Protein 3GRL (pdb70)

Structure (mmCIF, N/CA/C/O backbone):
data_3GRL
#
_entry.id   3GRL
#
_cell.length_a   155.629
_cell.length_b   174.715
_cell.length_c   87.511
_cell.angle_alpha   90.000
_cell.angle_beta   90.000
_cell.angle_gamma   90.000
#
_symmetry.space_group_name_H-M   'C 2 2 21'
#
loop_
_entity.id
_entity.type
_entity.pdbx_description
1 polymer 'General vesicular transport factor p115'
2 non-polymer 'PHOSPHATE ION'
3 water water
#
loop_
_atom_site.group_PDB
_atom_site.id
_atom_site.type_symbol
_atom_site.label_atom_id
_atom_site.label_alt_id
_atom_site.label_comp_id
_atom_site.label_asym_id
_atom_site.label_entity_id
_atom_site.label_seq_id
_atom_site.pdbx_PDB_ins_code
_atom_site.Cartn_x
_atom_site.Cartn_y
_atom_site.Cartn_z
_atom_site.occupancy
_atom_site.B_iso_or_equiv
_atom_site.auth_seq_id
_atom_site.auth_comp_id
_atom_site.auth_asym_id
_atom_site.auth_atom_id
_atom_site.pdbx_PDB_model_num
ATOM 1 N N . THR A 1 18 ? 20.718 -11.845 12.730 1.00 54.28 18 THR A N 1
ATOM 2 C CA . THR A 1 18 ? 20.733 -10.950 11.530 1.00 55.62 18 THR A CA 1
ATOM 3 C C . THR A 1 18 ? 20.585 -9.468 11.912 1.00 56.33 18 THR A C 1
ATOM 4 O O . THR A 1 18 ? 19.709 -9.113 12.709 1.00 58.00 18 THR A O 1
ATOM 8 N N . GLU A 1 19 ? 21.437 -8.619 11.326 1.00 55.53 19 GLU A N 1
ATOM 9 C CA . GLU A 1 19 ? 21.441 -7.159 11.592 1.00 53.65 19 GLU A CA 1
ATOM 10 C C . GLU A 1 19 ? 20.336 -6.408 10.875 1.00 52.98 19 GLU A C 1
ATOM 11 O O . GLU A 1 19 ? 19.774 -5.461 11.438 1.00 47.91 19 GLU A O 1
ATOM 17 N N . ALA A 1 20 ? 20.050 -6.826 9.633 1.00 54.05 20 ALA A N 1
ATOM 18 C CA . ALA A 1 20 ? 18.925 -6.290 8.833 1.00 55.01 20 ALA A CA 1
ATOM 19 C C . ALA A 1 20 ? 17.636 -6.312 9.624 1.00 56.38 20 ALA A C 1
ATOM 20 O O . ALA A 1 20 ? 16.841 -5.364 9.567 1.00 57.94 20 ALA A O 1
ATOM 22 N N . GLU A 1 21 ? 17.426 -7.404 10.354 1.00 56.35 21 GLU A N 1
ATOM 23 C CA . GLU A 1 21 ? 16.262 -7.519 11.231 1.00 56.95 21 GLU A CA 1
ATOM 24 C C . GLU A 1 21 ? 16.370 -6.595 12.476 1.00 54.64 21 GLU A C 1
ATOM 25 O O . GLU A 1 21 ? 15.415 -5.864 12.776 1.00 53.28 21 GLU A O 1
ATOM 31 N N . THR A 1 22 ? 17.524 -6.601 13.161 1.00 52.26 22 THR A N 1
ATOM 32 C CA . THR A 1 22 ? 17.698 -5.820 14.410 1.00 51.48 22 THR A CA 1
ATOM 33 C C . THR A 1 22 ? 17.565 -4.306 14.113 1.00 53.12 22 THR A C 1
ATOM 34 O O . THR A 1 22 ? 16.914 -3.560 14.861 1.00 52.16 22 THR A O 1
ATOM 38 N N . ILE A 1 23 ? 18.169 -3.868 13.010 1.00 53.40 23 ILE A N 1
ATOM 39 C CA . ILE A 1 23 ? 18.026 -2.497 12.568 1.00 56.21 23 ILE A CA 1
ATOM 40 C C . ILE A 1 23 ? 16.586 -2.240 12.123 1.00 57.37 23 ILE A C 1
ATOM 41 O O . ILE A 1 23 ? 16.092 -1.110 12.245 1.00 56.57 23 ILE A O 1
ATOM 46 N N . GLN A 1 24 ? 15.911 -3.268 11.599 1.00 57.49 24 GLN A N 1
ATOM 47 C CA . GLN A 1 24 ? 14.471 -3.137 11.312 1.00 57.84 24 GLN A CA 1
ATOM 48 C C . GLN A 1 24 ? 13.673 -2.894 12.597 1.00 55.06 24 GLN A C 1
ATOM 49 O O . GLN A 1 24 ? 12.659 -2.186 12.563 1.00 56.00 24 GLN A O 1
ATOM 55 N N . LYS A 1 25 ? 14.130 -3.475 13.711 1.00 51.11 25 LYS A N 1
ATOM 56 C CA . LYS A 1 25 ? 13.489 -3.281 15.018 1.00 47.63 25 LYS A CA 1
ATOM 57 C C . LYS A 1 25 ? 13.767 -1.886 15.579 1.00 45.32 25 LYS A C 1
ATOM 58 O O . LYS A 1 25 ? 12.872 -1.263 16.150 1.00 46.02 25 LYS A O 1
ATOM 64 N N . LEU A 1 26 ? 14.993 -1.391 15.419 1.00 41.05 26 LEU A N 1
ATOM 65 C CA . LEU A 1 26 ? 15.290 0.009 15.778 1.00 37.65 26 LEU A CA 1
ATOM 66 C C . LEU A 1 26 ? 14.458 0.949 14.907 1.00 36.56 26 LEU A C 1
ATOM 67 O O . LEU A 1 26 ? 13.868 1.905 15.406 1.00 35.52 26 LEU A O 1
ATOM 72 N N . CYS A 1 27 ? 14.394 0.655 13.612 1.00 36.06 27 CYS A N 1
ATOM 73 C CA . CYS A 1 27 ? 13.563 1.418 12.673 1.00 37.32 27 CYS A CA 1
ATOM 74 C C . CYS A 1 27 ? 12.097 1.517 13.091 1.00 37.63 27 CYS A C 1
ATOM 75 O O . CYS A 1 27 ? 11.501 2.600 13.048 1.00 37.97 27 CYS A O 1
ATOM 78 N N . ASP A 1 28 ? 11.515 0.383 13.471 1.00 37.57 28 ASP A N 1
ATOM 79 C CA . ASP A 1 28 ? 10.124 0.357 13.914 1.00 38.39 28 ASP A CA 1
ATOM 80 C C . ASP A 1 28 ? 9.953 1.024 15.292 1.00 38.00 28 ASP A C 1
ATOM 81 O O . ASP A 1 28 ? 8.925 1.653 15.539 1.00 38.77 28 ASP A O 1
ATOM 86 N N . ARG A 1 29 ? 10.939 0.896 16.182 1.00 36.59 29 ARG A N 1
ATOM 87 C CA . ARG A 1 29 ? 10.928 1.659 17.432 1.00 37.86 29 ARG A CA 1
ATOM 88 C C . ARG A 1 29 ? 10.913 3.171 17.126 1.00 39.90 29 ARG A C 1
ATOM 89 O O . ARG A 1 29 ? 10.006 3.893 17.538 1.00 41.45 29 ARG A O 1
ATOM 97 N N . VAL A 1 30 ? 11.892 3.639 16.362 1.00 38.08 30 VAL A N 1
ATOM 98 C CA . VAL A 1 30 ? 11.901 5.029 15.929 1.00 38.83 30 VAL A CA 1
ATOM 99 C C . VAL A 1 30 ? 10.538 5.440 15.342 1.00 40.03 30 VAL A C 1
ATOM 100 O O . VAL A 1 30 ? 10.034 6.534 15.636 1.00 39.96 30 VAL A O 1
ATOM 104 N N . ALA A 1 31 ? 9.947 4.552 14.538 1.00 39.43 31 ALA A N 1
ATOM 105 C CA . ALA A 1 31 ? 8.689 4.833 13.835 1.00 39.66 31 ALA A CA 1
ATOM 106 C C . ALA A 1 31 ? 7.454 4.722 14.733 1.00 39.70 31 ALA A C 1
ATOM 107 O O . ALA A 1 31 ? 6.597 5.602 14.729 1.00 41.14 31 ALA A O 1
ATOM 109 N N . SER A 1 32 ? 7.364 3.636 15.493 1.00 39.44 32 SER A N 1
ATOM 110 C CA . SER A 1 32 ? 6.153 3.306 16.253 1.00 38.28 32 SER A CA 1
ATOM 111 C C . SER A 1 32 ? 6.201 3.778 17.709 1.00 37.72 32 SER A C 1
ATOM 112 O O . SER A 1 32 ? 5.167 4.135 18.278 1.00 39.82 32 SER A O 1
ATOM 115 N N . SER A 1 33 ? 7.389 3.758 18.310 1.00 35.39 33 SER A N 1
ATOM 116 C CA . SER A 1 33 ? 7.549 4.051 19.731 1.00 33.80 33 SER A CA 1
ATOM 117 C C . SER A 1 33 ? 6.891 5.388 20.071 1.00 33.49 33 SER A C 1
ATOM 118 O O . SER A 1 33 ? 7.063 6.372 19.356 1.00 33.59 33 SER A O 1
ATOM 121 N N . THR A 1 34 ? 6.124 5.405 21.159 1.00 33.73 34 THR A N 1
ATOM 122 C CA . THR A 1 34 ? 5.190 6.499 21.435 1.00 33.04 34 THR A CA 1
ATOM 123 C C . THR A 1 34 ? 5.792 7.603 22.317 1.00 32.43 34 THR A C 1
ATOM 124 O O . THR A 1 34 ? 5.390 8.757 22.205 1.00 31.94 34 THR A O 1
ATOM 128 N N . LEU A 1 35 ? 6.740 7.244 23.187 1.00 32.35 35 LEU A N 1
ATOM 129 C CA . LEU A 1 35 ? 7.473 8.214 24.017 1.00 31.72 35 LEU A CA 1
ATOM 130 C C . LEU A 1 35 ? 8.707 8.759 23.288 1.00 32.70 35 LEU A C 1
ATOM 131 O O . LEU A 1 35 ? 9.456 8.002 22.651 1.00 31.88 35 LEU A O 1
ATOM 136 N N . LEU A 1 36 ? 8.910 10.074 23.401 1.00 32.83 36 LEU A N 1
ATOM 137 C CA . LEU A 1 36 ? 10.088 10.750 22.868 1.00 32.33 36 LEU A CA 1
ATOM 138 C C . LEU A 1 36 ? 11.381 10.095 23.331 1.00 32.84 36 LEU A C 1
ATOM 139 O O . LEU A 1 36 ? 12.268 9.829 22.518 1.00 32.52 36 LEU A O 1
ATOM 144 N N . ASP A 1 37 ? 11.490 9.850 24.636 1.00 33.48 37 ASP A N 1
ATOM 145 C CA . ASP A 1 37 ? 12.708 9.280 25.215 1.00 34.97 37 ASP A CA 1
ATOM 146 C C . ASP A 1 37 ? 13.119 7.996 24.497 1.00 35.60 37 ASP A C 1
ATOM 147 O O . ASP A 1 37 ? 14.293 7.783 24.223 1.00 36.13 37 ASP A O 1
ATOM 152 N N . ASP A 1 38 ? 12.142 7.152 24.183 1.00 36.81 38 ASP A N 1
ATOM 153 C CA . ASP A 1 38 ? 12.419 5.858 23.557 1.00 36.85 38 ASP A CA 1
ATOM 154 C C . ASP A 1 38 ? 12.931 6.087 22.133 1.00 35.65 38 ASP A C 1
ATOM 155 O O . ASP A 1 38 ? 14.015 5.617 21.786 1.00 35.13 38 ASP A O 1
ATOM 160 N N . ARG A 1 39 ? 12.159 6.826 21.336 1.00 34.55 39 ARG A N 1
ATOM 161 C CA . ARG A 1 39 ? 12.571 7.224 19.987 1.00 34.78 39 ARG A CA 1
ATOM 162 C C . ARG A 1 39 ? 13.998 7.758 19.971 1.00 34.96 39 ARG A C 1
ATOM 163 O O . ARG A 1 39 ? 14.781 7.399 19.088 1.00 36.14 39 ARG A O 1
ATOM 171 N N . ARG A 1 40 ? 14.336 8.591 20.956 1.00 34.46 40 ARG A N 1
ATOM 172 C CA . ARG A 1 40 ? 15.654 9.230 21.006 1.00 34.86 40 ARG A CA 1
ATOM 173 C C . ARG A 1 40 ? 16.775 8.230 21.246 1.00 33.35 40 ARG A C 1
ATOM 174 O O . ARG A 1 40 ? 17.786 8.251 20.557 1.00 30.96 40 ARG A O 1
ATOM 182 N N . ASN A 1 41 ? 16.611 7.372 22.242 1.00 33.93 41 ASN A N 1
ATOM 183 C CA . ASN A 1 41 ? 17.601 6.323 22.490 1.00 35.02 41 ASN A CA 1
ATOM 184 C C . ASN A 1 41 ? 17.777 5.399 21.283 1.00 33.25 41 ASN A C 1
ATOM 185 O O . ASN A 1 41 ? 18.864 4.860 21.067 1.00 31.32 41 ASN A O 1
ATOM 190 N N . ALA A 1 42 ? 16.692 5.220 20.525 1.00 32.95 42 ALA A N 1
ATOM 191 C CA . ALA A 1 42 ? 16.695 4.431 19.296 1.00 32.72 42 ALA A CA 1
ATOM 192 C C . ALA A 1 42 ? 17.504 5.135 18.209 1.00 33.68 42 ALA A C 1
ATOM 193 O O . ALA A 1 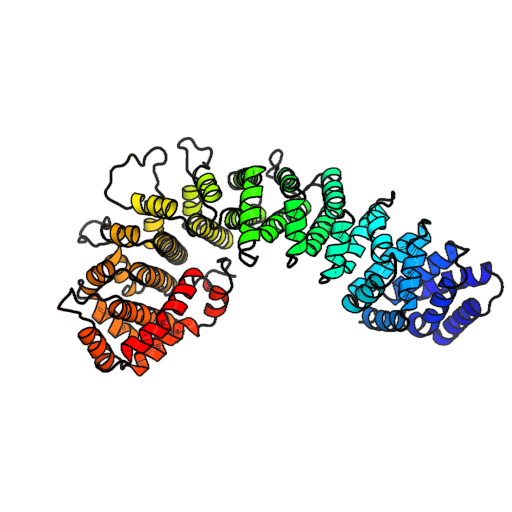42 ? 18.386 4.527 17.598 1.00 33.42 42 ALA A O 1
ATOM 195 N N . VAL A 1 43 ? 17.226 6.417 17.974 1.00 35.57 43 VAL A N 1
ATOM 196 C CA . VAL A 1 43 ? 18.005 7.163 16.975 1.00 35.68 43 VAL A CA 1
ATOM 197 C C . VAL A 1 43 ? 19.482 7.181 17.380 1.00 37.35 43 VAL A C 1
ATOM 198 O O . VAL A 1 43 ? 20.356 6.963 16.540 1.00 38.59 43 VAL A O 1
ATOM 202 N N . ARG A 1 44 ? 19.755 7.401 18.664 1.00 37.98 44 ARG A N 1
ATOM 203 C CA . ARG A 1 44 ? 21.130 7.378 19.170 1.00 39.67 44 ARG A CA 1
ATOM 204 C C . ARG A 1 44 ? 21.843 6.055 18.878 1.00 40.77 44 ARG A C 1
ATOM 205 O O . ARG A 1 44 ? 23.038 6.042 18.591 1.00 41.12 44 ARG A O 1
ATOM 213 N N . ALA A 1 45 ? 21.117 4.946 18.978 1.00 40.53 45 ALA A N 1
ATOM 214 C CA . ALA A 1 45 ? 21.715 3.631 18.756 1.00 41.04 45 ALA A CA 1
ATOM 215 C C . ALA A 1 45 ? 21.859 3.364 17.257 1.00 41.22 45 ALA A C 1
ATOM 216 O O . ALA A 1 45 ? 22.842 2.773 16.802 1.00 40.92 45 ALA A O 1
ATOM 218 N N . LEU A 1 46 ? 20.865 3.810 16.496 1.00 40.20 46 LEU A N 1
ATOM 219 C CA . LEU A 1 46 ? 20.872 3.672 15.054 1.00 37.95 46 LEU A CA 1
ATOM 220 C C . LEU A 1 46 ? 22.056 4.455 14.500 1.00 38.87 46 LEU A C 1
ATOM 221 O O . LEU A 1 46 ? 22.625 4.103 13.458 1.00 39.29 46 LEU A O 1
ATOM 226 N N . LYS A 1 47 ? 22.431 5.512 15.216 1.00 38.16 47 LYS A N 1
ATOM 227 C CA . LYS A 1 47 ? 23.629 6.283 14.923 1.00 36.79 47 LYS A CA 1
ATOM 228 C C . LYS A 1 47 ? 24.862 5.411 15.057 1.00 35.67 47 LYS A C 1
ATOM 229 O O . LYS A 1 47 ? 25.728 5.404 14.183 1.00 34.08 47 LYS A O 1
ATOM 235 N N . SER A 1 48 ? 24.935 4.670 16.157 1.00 36.26 48 SER A N 1
ATOM 236 C CA . SER A 1 48 ? 26.038 3.725 16.395 1.00 35.50 48 SER A CA 1
ATOM 237 C C . SER A 1 48 ? 26.267 2.811 15.204 1.00 34.93 48 SER A C 1
ATOM 238 O O . SER A 1 48 ? 27.402 2.544 14.836 1.00 36.04 48 SER A O 1
ATOM 241 N N . LEU A 1 49 ? 25.169 2.346 14.612 1.00 35.97 49 LEU A N 1
ATOM 242 C CA . LEU A 1 49 ? 25.195 1.445 13.450 1.00 37.29 49 LEU A CA 1
ATOM 243 C C . LEU A 1 49 ? 25.303 2.157 12.087 1.00 37.66 49 LEU A C 1
ATOM 244 O O . LEU A 1 49 ? 25.347 1.504 11.049 1.00 37.90 49 LEU A O 1
ATOM 249 N N . SER A 1 50 ? 25.327 3.489 12.085 1.00 38.99 50 SER A N 1
ATOM 250 C CA . SER A 1 50 ? 25.555 4.247 10.857 1.00 38.92 50 SER A CA 1
ATOM 251 C C . SER A 1 50 ? 27.047 4.209 10.515 1.00 40.74 50 SER A C 1
ATOM 252 O O . SER A 1 50 ? 27.427 3.847 9.399 1.00 36.86 50 SER A O 1
ATOM 255 N N . LYS A 1 51 ? 27.880 4.596 11.485 1.00 44.16 51 LYS A N 1
ATOM 256 C CA . LYS A 1 51 ? 29.327 4.427 11.369 1.00 46.93 51 LYS A CA 1
ATOM 257 C C . LYS A 1 51 ? 29.641 2.957 11.664 1.00 49.04 51 LYS A C 1
ATOM 258 O O . LYS A 1 51 ? 29.055 2.352 12.583 1.00 47.64 51 LYS A O 1
ATOM 264 N N . LYS A 1 52 ? 30.540 2.397 10.853 1.00 50.11 52 LYS A N 1
ATOM 265 C CA . LYS A 1 52 ? 30.894 0.968 10.863 1.00 51.33 52 LYS A CA 1
ATOM 266 C C . LYS A 1 52 ? 29.858 -0.004 10.248 1.00 50.56 52 LYS A C 1
ATOM 267 O O . LYS A 1 52 ? 30.192 -1.172 10.039 1.00 50.82 52 LYS A O 1
ATOM 273 N N . TYR A 1 53 ? 28.633 0.442 9.946 1.00 49.69 53 TYR A N 1
ATOM 274 C CA . TYR A 1 53 ? 27.609 -0.481 9.403 1.00 49.88 53 TYR A CA 1
ATOM 275 C C . TYR A 1 53 ? 26.633 0.067 8.313 1.00 48.46 53 TYR A C 1
ATOM 276 O O . TYR A 1 53 ? 25.692 -0.647 7.936 1.00 47.96 53 TYR A O 1
ATOM 285 N N . ARG A 1 54 ? 26.853 1.275 7.773 1.00 45.34 54 ARG A N 1
ATOM 286 C CA . ARG A 1 54 ? 25.918 1.842 6.777 1.00 42.57 54 ARG A CA 1
ATOM 287 C C . ARG A 1 54 ? 25.685 0.948 5.556 1.00 42.47 54 ARG A C 1
ATOM 288 O O . ARG A 1 54 ? 26.594 0.263 5.086 1.00 41.27 54 ARG A O 1
ATOM 296 N N . LEU A 1 55 ? 24.441 0.976 5.075 1.00 41.21 55 LEU A N 1
ATOM 297 C CA . LEU A 1 55 ? 23.950 0.252 3.884 1.00 38.52 55 LEU A CA 1
ATOM 298 C C . LEU A 1 55 ? 22.489 -0.105 4.157 1.00 35.91 55 LEU A C 1
ATOM 299 O O . LEU A 1 55 ? 21.586 0.350 3.453 1.00 34.42 55 LEU A O 1
ATOM 304 N N . GLU A 1 56 ? 22.264 -0.903 5.199 1.00 33.88 56 GLU A N 1
ATOM 305 C CA . GLU A 1 56 ? 20.901 -1.175 5.667 1.00 32.61 56 GLU A CA 1
ATOM 306 C C . GLU A 1 56 ? 20.323 0.072 6.267 1.00 29.18 56 GLU A C 1
ATOM 307 O O . GLU A 1 56 ? 19.171 0.396 5.992 1.00 22.98 56 GLU A O 1
ATOM 313 N N . VAL A 1 57 ? 21.127 0.738 7.106 1.00 29.83 57 VAL A N 1
ATOM 314 C CA . VAL A 1 57 ? 20.733 2.019 7.736 1.00 31.46 57 VAL A CA 1
ATOM 315 C C . VAL A 1 57 ? 20.319 2.973 6.635 1.00 33.36 57 VAL A C 1
ATOM 316 O O . VAL A 1 57 ? 19.284 3.627 6.737 1.00 37.12 57 VAL A O 1
ATOM 320 N N . GLY A 1 58 ? 21.118 3.031 5.575 1.00 32.27 58 GLY A N 1
ATOM 321 C CA . GLY A 1 58 ? 20.781 3.842 4.448 1.00 33.89 58 GLY A CA 1
ATOM 322 C C . GLY A 1 58 ? 19.503 3.400 3.765 1.00 36.62 58 GLY A C 1
ATOM 323 O O . GLY A 1 58 ? 18.626 4.216 3.505 1.00 37.77 58 GLY A O 1
ATOM 324 N N . ILE A 1 59 ? 19.375 2.109 3.475 1.00 38.91 59 ILE A N 1
ATOM 325 C CA . ILE A 1 59 ? 18.208 1.641 2.715 1.00 40.73 59 ILE A CA 1
ATOM 326 C C . ILE A 1 59 ? 16.970 1.382 3.566 1.00 42.10 59 ILE A C 1
ATOM 327 O O . ILE A 1 59 ? 15.875 1.319 3.016 1.00 43.67 59 ILE A O 1
ATOM 332 N N . GLN A 1 60 ? 17.131 1.241 4.885 1.00 42.85 60 GLN A N 1
ATOM 333 C CA . GLN A 1 60 ? 15.984 0.990 5.781 1.00 44.13 60 GLN A CA 1
ATOM 334 C C . GLN A 1 60 ? 15.778 2.048 6.892 1.00 44.28 60 GLN A C 1
ATOM 335 O O . GLN A 1 60 ? 14.632 2.368 7.207 1.00 45.28 60 GLN A O 1
ATOM 341 N N . ALA A 1 61 ? 16.849 2.618 7.450 1.00 43.58 61 ALA A N 1
ATOM 342 C CA . ALA A 1 61 ? 16.716 3.701 8.459 1.00 42.25 61 ALA A CA 1
ATOM 343 C C . ALA A 1 61 ? 16.457 5.105 7.884 1.00 42.11 61 ALA A C 1
ATOM 344 O O . ALA A 1 61 ? 15.889 5.959 8.575 1.00 41.05 61 ALA A O 1
ATOM 346 N N . MET A 1 62 ? 16.851 5.346 6.632 1.00 41.49 62 MET A N 1
ATOM 347 C CA . MET A 1 62 ? 16.913 6.717 6.113 1.00 40.48 62 MET A CA 1
ATOM 348 C C . MET A 1 62 ? 15.565 7.426 6.121 1.00 40.99 62 MET A C 1
ATOM 349 O O . MET A 1 62 ? 15.478 8.564 6.582 1.00 39.78 62 MET A O 1
ATOM 354 N N . GLU A 1 63 ? 14.520 6.767 5.626 1.00 41.56 63 GLU A N 1
ATOM 355 C CA . GLU A 1 63 ? 13.191 7.402 5.585 1.00 42.76 63 GLU A CA 1
ATOM 356 C C . GLU A 1 63 ? 12.588 7.654 6.976 1.00 41.02 63 GLU A C 1
ATOM 357 O O . GLU A 1 63 ? 11.746 8.540 7.130 1.00 39.11 63 GLU A O 1
ATOM 363 N N . HIS A 1 64 ? 13.024 6.880 7.971 1.00 40.41 64 HIS A N 1
ATOM 364 C CA . HIS A 1 64 ? 12.569 7.048 9.357 1.00 39.25 64 HIS A CA 1
ATOM 365 C C . HIS A 1 64 ? 13.307 8.202 10.000 1.00 38.07 64 HIS A C 1
ATOM 366 O O . HIS A 1 64 ? 12.703 9.021 10.712 1.00 36.64 64 HIS A O 1
ATOM 373 N N . LEU A 1 65 ? 14.618 8.246 9.764 1.00 36.03 65 LEU A N 1
ATOM 374 C CA . LEU A 1 65 ? 15.436 9.375 10.210 1.00 35.18 65 LEU A CA 1
ATOM 375 C C . LEU A 1 65 ? 14.866 10.671 9.649 1.00 33.46 65 LEU A C 1
ATOM 376 O O . LEU A 1 65 ? 14.690 11.641 10.386 1.00 33.86 65 LEU A O 1
ATOM 381 N N . ILE A 1 66 ? 14.522 10.671 8.365 1.00 31.47 66 ILE A N 1
ATOM 382 C CA . ILE A 1 66 ? 13.843 11.820 7.770 1.00 30.50 66 ILE A CA 1
ATOM 383 C C . ILE A 1 66 ? 12.531 12.131 8.483 1.00 31.68 66 ILE A C 1
ATOM 384 O O . ILE A 1 66 ? 12.244 13.295 8.783 1.00 32.55 66 ILE A O 1
ATOM 389 N N . HIS A 1 67 ? 11.732 11.102 8.775 1.00 32.66 67 HIS A N 1
ATOM 390 C CA . HIS A 1 67 ? 10.467 11.318 9.480 1.00 31.22 67 HIS A CA 1
ATOM 391 C C . HIS A 1 67 ? 10.669 11.969 10.858 1.00 30.90 67 HIS A C 1
ATOM 392 O O . HIS A 1 67 ? 9.825 12.745 11.305 1.00 33.45 67 HIS A O 1
ATOM 399 N N . VAL A 1 68 ? 11.776 11.648 11.523 1.00 28.93 68 VAL A N 1
ATOM 400 C CA . VAL A 1 68 ? 12.134 12.288 12.783 1.00 28.64 68 VAL A CA 1
ATOM 401 C C . VAL A 1 68 ? 12.441 13.786 12.598 1.00 31.48 68 VAL A C 1
ATOM 402 O O . VAL A 1 68 ? 12.189 14.592 13.488 1.00 33.37 68 VAL A O 1
ATOM 406 N N . LEU A 1 69 ? 12.988 14.152 11.446 1.00 30.77 69 LEU A N 1
ATOM 407 C CA . LEU A 1 69 ? 13.291 15.547 11.142 1.00 31.24 69 LEU A CA 1
ATOM 408 C C . LEU A 1 69 ? 12.008 16.337 10.885 1.00 32.67 69 LEU A C 1
ATOM 409 O O . LEU A 1 69 ? 11.928 17.519 11.234 1.00 33.30 69 LEU A O 1
ATOM 414 N N . GLN A 1 70 ? 11.019 15.689 10.265 1.00 32.70 70 GLN A N 1
ATOM 415 C CA . GLN A 1 70 ? 9.752 16.343 9.910 1.00 32.93 70 GLN A CA 1
ATOM 416 C C . GLN A 1 70 ? 8.867 16.534 11.138 1.00 32.84 70 GLN A C 1
ATOM 417 O O . GLN A 1 70 ? 8.185 17.538 11.278 1.00 31.44 70 GLN A O 1
ATOM 423 N N . THR A 1 71 ? 8.865 15.533 11.999 1.00 34.56 71 THR A N 1
ATOM 424 C CA . THR A 1 71 ? 8.176 15.582 13.285 1.00 35.52 71 THR A CA 1
ATOM 425 C C . THR A 1 71 ? 9.325 15.704 14.281 1.00 37.53 71 THR A C 1
ATOM 426 O O . THR A 1 71 ? 10.461 15.875 13.846 1.00 44.12 71 THR A O 1
ATOM 430 N N . ASP A 1 72 ? 9.068 15.678 15.581 1.00 36.75 72 ASP A N 1
ATOM 431 C CA . ASP A 1 72 ? 10.151 15.732 16.595 1.00 35.23 72 ASP A CA 1
ATOM 432 C C . ASP A 1 72 ? 11.095 16.963 16.585 1.00 33.06 72 ASP A C 1
ATOM 433 O O . ASP A 1 72 ? 12.145 16.944 17.237 1.00 32.04 72 ASP A O 1
ATOM 438 N N . ARG A 1 73 ? 10.715 18.051 15.915 1.00 32.50 73 ARG A N 1
ATOM 439 C CA . ARG A 1 73 ? 11.586 19.246 15.888 1.00 33.95 73 ARG A CA 1
ATOM 440 C C . ARG A 1 73 ? 11.676 19.991 17.229 1.00 33.62 73 ARG A C 1
ATOM 441 O O . ARG A 1 73 ? 12.549 20.843 17.418 1.00 29.75 73 ARG A O 1
ATOM 449 N N . SER A 1 74 ? 10.790 19.654 18.163 1.00 31.95 74 SER A N 1
ATOM 450 C CA . SER A 1 74 ? 10.809 20.266 19.487 1.00 32.73 74 SER A CA 1
ATOM 451 C C . SER A 1 74 ? 11.959 19.742 20.347 1.00 32.85 74 SER A C 1
ATOM 452 O O . SER A 1 74 ? 12.292 20.343 21.370 1.00 35.64 74 SER A O 1
ATOM 455 N N . ASP A 1 75 ? 12.547 18.617 19.956 1.00 31.42 75 ASP A N 1
ATOM 456 C CA . ASP A 1 75 ? 13.674 18.057 20.683 1.00 30.42 75 ASP A CA 1
ATOM 457 C C . ASP A 1 75 ? 14.941 18.194 19.837 1.00 30.97 75 ASP A C 1
ATOM 458 O O . ASP A 1 75 ? 15.136 17.446 18.873 1.00 29.85 75 ASP A O 1
ATOM 463 N N . SER A 1 76 ? 15.783 19.166 20.194 1.00 31.97 76 SER A N 1
ATOM 464 C CA . SER A 1 76 ? 17.070 19.388 19.524 1.00 32.22 76 SER A CA 1
ATOM 465 C C . SER A 1 76 ? 17.970 18.156 19.538 1.00 32.69 76 SER A C 1
ATOM 466 O O . SER A 1 76 ? 18.714 17.919 18.580 1.00 30.43 76 SER A O 1
ATOM 469 N N . GLU A 1 77 ? 17.914 17.387 20.630 1.00 31.62 77 GLU A N 1
ATOM 470 C CA . GLU A 1 77 ? 18.826 16.258 20.815 1.00 33.51 77 GLU A CA 1
ATOM 471 C C . GLU A 1 77 ? 18.573 15.172 19.744 1.00 32.08 77 GLU A C 1
ATOM 472 O O . GLU A 1 77 ? 19.491 14.795 19.014 1.00 30.36 77 GLU A O 1
ATOM 478 N N . ILE A 1 78 ? 17.325 14.712 19.625 1.00 31.80 78 ILE A N 1
ATOM 479 C CA . ILE A 1 78 ? 16.972 13.692 18.615 1.00 31.29 78 ILE A CA 1
ATOM 480 C C . ILE A 1 78 ? 17.231 14.181 17.179 1.00 30.85 78 ILE A C 1
ATOM 481 O O . ILE A 1 78 ? 17.704 13.414 16.336 1.00 30.95 78 ILE A O 1
ATOM 486 N N . ILE A 1 79 ? 16.921 15.442 16.892 1.00 29.70 79 ILE A N 1
ATOM 487 C CA . ILE A 1 79 ? 17.223 16.000 15.568 1.00 29.62 79 ILE A CA 1
ATOM 488 C C . ILE A 1 79 ? 18.716 15.954 15.308 1.00 27.84 79 ILE A C 1
ATOM 489 O O . ILE A 1 79 ? 19.141 15.560 14.234 1.00 30.24 79 ILE A O 1
ATOM 494 N N . GLY A 1 80 ? 19.497 16.338 16.309 1.00 26.44 80 GLY A N 1
ATOM 495 C CA . GLY A 1 80 ? 20.939 16.244 16.238 1.00 25.91 80 GLY A CA 1
ATOM 496 C C . GLY A 1 80 ? 21.394 14.860 15.824 1.00 27.98 80 GLY A C 1
ATOM 497 O O . GLY A 1 80 ? 22.189 14.714 14.894 1.00 25.46 80 GLY A O 1
ATOM 498 N N . TYR A 1 81 ? 20.865 13.838 16.502 1.00 29.65 81 TYR A N 1
ATOM 499 C CA . TYR A 1 81 ? 21.265 12.459 16.238 1.00 29.93 81 TYR A CA 1
ATOM 500 C C . TYR A 1 81 ? 20.792 11.994 14.865 1.00 29.87 81 TYR A C 1
ATOM 501 O O . TYR A 1 81 ? 21.523 11.313 14.145 1.00 32.38 81 TYR A O 1
ATOM 510 N N . ALA A 1 82 ? 19.575 12.371 14.494 1.00 28.13 82 ALA A N 1
ATOM 511 C CA . ALA A 1 82 ? 19.065 12.037 13.175 1.00 27.67 82 ALA A CA 1
ATOM 512 C C . ALA A 1 82 ? 19.980 12.577 12.087 1.00 27.84 82 ALA A C 1
ATOM 513 O O . ALA A 1 82 ? 20.280 11.867 11.126 1.00 24.66 82 ALA A O 1
ATOM 515 N N . LEU A 1 83 ? 20.435 13.824 12.241 1.00 27.08 83 LEU A N 1
ATOM 516 C CA . LEU A 1 83 ? 21.299 14.446 11.243 1.00 27.66 83 LEU A CA 1
ATOM 517 C C . LEU A 1 83 ? 22.716 13.840 11.238 1.00 28.26 83 LEU A C 1
ATOM 518 O O . LEU A 1 83 ? 23.329 13.731 10.170 1.00 27.59 83 LEU A O 1
ATOM 523 N N . ASP A 1 84 ? 23.244 13.488 12.418 1.00 28.93 84 ASP A N 1
ATOM 524 C CA . ASP A 1 84 ? 24.575 12.873 12.521 1.00 30.37 84 ASP A CA 1
ATOM 525 C C . ASP A 1 84 ? 24.569 11.539 11.802 1.00 31.60 84 ASP A C 1
ATOM 526 O O . ASP A 1 84 ? 25.552 11.161 11.161 1.00 29.97 84 ASP A O 1
ATOM 531 N N . THR A 1 85 ? 23.460 10.819 11.963 1.00 31.75 85 THR A N 1
ATOM 532 C CA . THR A 1 85 ? 23.271 9.516 11.336 1.00 31.94 85 THR A CA 1
ATOM 533 C C . THR A 1 85 ? 23.088 9.652 9.832 1.00 31.79 85 THR A C 1
ATOM 534 O O . THR A 1 85 ? 23.664 8.875 9.086 1.00 31.57 85 THR A O 1
ATOM 538 N N . LEU A 1 86 ? 22.295 10.634 9.396 1.00 32.08 86 LEU A N 1
ATOM 539 C CA . LEU A 1 86 ? 22.134 10.912 7.974 1.00 31.73 86 LEU A CA 1
ATOM 540 C C . LEU A 1 86 ? 23.473 11.314 7.360 1.00 32.23 86 LEU A C 1
ATOM 541 O O . LEU A 1 86 ? 23.826 10.808 6.303 1.00 32.47 86 LEU A O 1
ATOM 546 N N . TYR A 1 87 ? 24.217 12.202 8.026 1.00 31.93 87 TYR A N 1
ATOM 547 C CA . TYR A 1 87 ? 25.575 12.555 7.589 1.00 32.49 87 TYR A CA 1
ATOM 548 C C . TYR A 1 87 ? 26.398 11.290 7.338 1.00 32.11 87 TYR A C 1
ATOM 549 O O . TYR A 1 87 ? 27.032 11.148 6.290 1.00 32.29 87 TYR A O 1
ATOM 558 N N . ASN A 1 88 ? 26.365 10.371 8.299 1.00 28.53 88 ASN A N 1
ATOM 559 C CA . ASN A 1 88 ? 27.111 9.127 8.193 1.00 28.04 88 ASN A CA 1
ATOM 560 C C . ASN A 1 88 ? 26.646 8.237 7.048 1.00 28.91 88 ASN A C 1
ATOM 561 O O . ASN A 1 88 ? 27.460 7.568 6.420 1.00 29.68 88 ASN A O 1
ATOM 566 N N . ILE A 1 89 ? 25.349 8.236 6.757 1.00 29.90 89 ILE A N 1
ATOM 567 C CA . ILE A 1 89 ? 24.820 7.502 5.596 1.00 30.35 89 ILE A CA 1
ATOM 568 C C . ILE A 1 89 ? 25.401 8.094 4.296 1.00 31.78 89 ILE A C 1
ATOM 569 O O . ILE A 1 89 ? 25.835 7.366 3.401 1.00 29.85 89 ILE A O 1
ATOM 574 N N . ILE A 1 90 ? 25.412 9.419 4.234 1.00 32.64 90 ILE A N 1
ATOM 575 C CA . ILE A 1 90 ? 25.653 10.173 3.009 1.00 36.06 90 ILE A CA 1
ATOM 576 C C . ILE A 1 90 ? 27.132 10.418 2.716 1.00 36.97 90 ILE A C 1
ATOM 577 O O . ILE A 1 90 ? 27.558 10.321 1.574 1.00 36.64 90 ILE A O 1
ATOM 582 N N . SER A 1 91 ? 27.905 10.741 3.746 1.00 38.45 91 SER A N 1
ATOM 583 C CA . SER A 1 91 ? 29.296 11.154 3.574 1.00 39.10 91 SER A CA 1
ATOM 584 C C . SER A 1 91 ? 30.269 9.989 3.438 1.00 40.82 91 SER A C 1
ATOM 585 O O . SER A 1 91 ? 30.090 8.951 4.083 1.00 39.54 91 SER A O 1
ATOM 588 N N . ASN A 1 92 ? 31.335 10.205 2.662 1.00 42.10 92 ASN A N 1
ATOM 589 C CA . ASN A 1 92 ? 32.407 9.207 2.501 1.00 44.93 92 ASN A CA 1
ATOM 590 C C . ASN A 1 92 ? 33.552 9.281 3.523 1.00 48.37 92 ASN A C 1
ATOM 591 O O . ASN A 1 92 ? 34.440 8.426 3.516 1.00 46.79 92 ASN A O 1
ATOM 596 N N . ASP A 1 93 ? 33.524 10.298 4.386 1.00 52.71 93 ASP A N 1
ATOM 597 C CA . ASP A 1 93 ? 34.311 10.309 5.629 1.00 56.12 93 ASP A CA 1
ATOM 598 C C . ASP A 1 93 ? 33.852 11.435 6.553 1.00 57.35 93 ASP A C 1
ATOM 599 O O . ASP A 1 93 ? 34.087 12.610 6.263 1.00 59.53 93 ASP A O 1
ATOM 604 N N . ASP A 1 108 ? 31.127 3.759 -4.853 1.00 29.29 108 ASP A N 1
ATOM 605 C CA . ASP A 1 108 ? 30.968 5.013 -4.096 1.00 31.27 108 ASP A CA 1
ATOM 606 C C . ASP A 1 108 ? 29.594 5.123 -3.406 1.00 30.58 108 ASP A C 1
ATOM 607 O O . ASP A 1 108 ? 28.639 5.693 -3.945 1.00 31.40 108 ASP A O 1
ATOM 612 N N . LEU A 1 109 ? 29.530 4.623 -2.180 1.00 29.89 109 LEU A N 1
ATOM 613 C CA . LEU A 1 109 ? 28.284 4.603 -1.414 1.00 30.01 109 LEU A CA 1
ATOM 614 C C . LEU A 1 109 ? 27.678 6.009 -1.274 1.00 31.37 109 LEU A C 1
ATOM 615 O O . LEU A 1 109 ? 26.465 6.213 -1.426 1.00 32.01 109 LEU A O 1
ATOM 620 N N . GLY A 1 110 ? 28.527 6.984 -0.981 1.00 32.32 110 GLY A N 1
ATOM 621 C CA . GLY A 1 110 ? 28.058 8.351 -0.716 1.00 31.60 110 GLY A CA 1
ATOM 622 C C . GLY A 1 110 ? 27.197 8.978 -1.808 1.00 33.02 110 GLY A C 1
ATOM 623 O O . GLY A 1 110 ? 26.235 9.721 -1.512 1.00 32.55 110 GLY A O 1
ATOM 624 N N . SER A 1 111 ? 27.549 8.684 -3.062 1.00 32.58 111 SER A N 1
ATOM 625 C CA . SER A 1 111 ? 26.860 9.221 -4.235 1.00 34.45 111 SER A CA 1
ATOM 626 C C . SER A 1 111 ? 25.416 8.753 -4.390 1.00 31.93 111 SER A C 1
ATOM 627 O O . SER A 1 111 ? 24.507 9.538 -4.653 1.00 32.33 111 SER A O 1
ATOM 630 N N . GLN A 1 112 ? 25.211 7.464 -4.241 1.00 30.04 112 GLN A N 1
ATOM 631 C CA . GLN A 1 112 ? 23.889 6.897 -4.427 1.00 30.93 112 GLN A CA 1
ATOM 632 C C . GLN A 1 112 ? 22.939 7.225 -3.265 1.00 28.78 112 GLN A C 1
ATOM 633 O O . GLN A 1 112 ? 21.738 7.398 -3.480 1.00 26.90 112 GLN A O 1
ATOM 639 N N . PHE A 1 113 ? 23.468 7.304 -2.047 1.00 29.02 113 PHE A N 1
ATOM 640 C CA . PHE A 1 113 ? 22.630 7.659 -0.891 1.00 29.17 113 PHE A CA 1
ATOM 641 C C . PHE A 1 113 ? 22.172 9.106 -0.996 1.00 28.98 113 PHE A C 1
ATOM 642 O O . PHE A 1 113 ? 21.060 9.441 -0.593 1.00 27.53 113 PHE A O 1
ATOM 650 N N . THR A 1 114 ? 23.028 9.956 -1.556 1.00 30.03 114 THR A N 1
ATOM 651 C CA . THR A 1 114 ? 22.659 11.331 -1.844 1.00 29.27 114 THR A CA 1
ATOM 652 C C . THR A 1 114 ? 21.494 11.390 -2.822 1.00 29.33 114 THR A C 1
ATOM 653 O O . THR A 1 114 ? 20.548 12.139 -2.621 1.00 28.95 114 THR A O 1
ATOM 657 N N . GLU A 1 115 ? 21.542 10.573 -3.867 1.00 31.04 115 GLU A N 1
ATOM 658 C CA . GLU A 1 115 ? 20.467 10.561 -4.855 1.00 31.82 115 GLU A CA 1
ATOM 659 C C . GLU A 1 115 ? 19.142 10.106 -4.259 1.00 30.14 115 GLU A C 1
ATOM 660 O O . GLU A 1 115 ? 18.080 10.597 -4.637 1.00 29.45 115 GLU A O 1
ATOM 666 N N . ILE A 1 116 ? 19.210 9.157 -3.335 1.00 31.01 116 ILE A N 1
ATOM 667 C CA . ILE A 1 116 ? 18.002 8.639 -2.693 1.00 30.35 116 ILE A CA 1
ATOM 668 C C . ILE A 1 116 ? 17.437 9.763 -1.809 1.00 30.51 116 ILE A C 1
ATOM 669 O O . ILE A 1 116 ? 16.266 10.130 -1.921 1.00 29.78 116 ILE A O 1
ATOM 674 N N . PHE A 1 117 ? 18.302 10.350 -0.990 1.00 31.37 117 PHE A N 1
ATOM 675 C CA . PHE A 1 117 ? 17.904 11.449 -0.108 1.00 30.58 117 PHE A CA 1
ATOM 676 C C . PHE A 1 117 ? 17.145 12.557 -0.833 1.00 31.06 117 PHE A C 1
ATOM 677 O O . PHE A 1 117 ? 16.094 12.998 -0.347 1.00 31.19 117 PHE A O 1
ATOM 685 N N . ILE A 1 118 ? 17.650 12.991 -1.990 1.00 30.70 118 ILE A N 1
ATOM 686 C CA . ILE A 1 118 ? 17.074 14.168 -2.673 1.00 31.11 118 ILE A CA 1
ATOM 687 C C . ILE A 1 118 ? 15.928 13.858 -3.647 1.00 33.31 118 ILE A C 1
ATOM 688 O O . ILE A 1 118 ? 15.345 14.786 -4.218 1.00 32.59 118 ILE A O 1
ATOM 693 N N . LYS A 1 119 ? 15.608 12.574 -3.841 1.00 33.32 119 LYS A N 1
ATOM 694 C CA . LYS A 1 119 ? 14.469 12.190 -4.687 1.00 36.89 119 LYS A CA 1
ATOM 695 C C . LYS A 1 119 ? 13.263 13.032 -4.288 1.00 37.53 119 LYS A C 1
ATOM 696 O O . LYS A 1 119 ? 12.629 13.673 -5.130 1.00 38.65 119 LYS A O 1
ATOM 702 N N . GLN A 1 120 ? 12.972 13.039 -2.991 1.00 37.94 120 GLN A N 1
ATOM 703 C CA . GLN A 1 120 ? 12.050 14.007 -2.425 1.00 38.49 120 GLN A CA 1
ATOM 704 C C . GLN A 1 120 ? 12.837 15.282 -2.190 1.00 37.07 120 GLN A C 1
ATOM 705 O O . GLN A 1 120 ? 13.659 15.357 -1.278 1.00 37.16 120 GLN A O 1
ATOM 711 N N . GLN A 1 121 ? 12.589 16.277 -3.033 1.00 36.74 121 GLN A N 1
ATOM 712 C CA . GLN A 1 121 ? 13.286 17.555 -2.946 1.00 37.15 121 GLN A CA 1
ATOM 713 C C . GLN A 1 121 ? 12.978 18.307 -1.657 1.00 36.00 121 GLN A C 1
ATOM 714 O O . GLN A 1 121 ? 13.789 19.092 -1.193 1.00 36.28 121 GLN A O 1
ATOM 720 N N . GLU A 1 122 ? 11.820 18.054 -1.064 1.00 34.31 122 GLU A N 1
ATOM 721 C CA . GLU A 1 122 ? 11.503 18.621 0.247 1.00 35.70 122 GLU A CA 1
ATOM 722 C C . GLU A 1 122 ? 12.438 18.167 1.377 1.00 34.59 122 GLU A C 1
ATOM 723 O O . GLU A 1 122 ? 12.445 18.769 2.452 1.00 34.88 122 GLU A O 1
ATOM 729 N N . ASN A 1 123 ? 13.201 17.100 1.155 1.00 32.60 123 ASN A N 1
ATOM 730 C CA . ASN A 1 123 ? 14.160 16.670 2.148 1.00 31.86 123 ASN A CA 1
ATOM 731 C C . ASN A 1 123 ? 15.278 17.697 2.294 1.00 33.35 123 ASN A C 1
ATOM 732 O O . ASN A 1 123 ? 15.757 17.929 3.398 1.00 34.06 123 ASN A O 1
ATOM 737 N N . VAL A 1 124 ? 15.680 18.310 1.177 1.00 33.64 124 VAL A N 1
ATOM 738 C CA . VAL A 1 124 ? 16.658 19.414 1.177 1.00 32.95 124 VAL A CA 1
ATOM 739 C C . VAL A 1 124 ? 16.091 20.714 1.735 1.00 33.78 124 VAL A C 1
ATOM 740 O O . VAL A 1 124 ? 16.744 21.391 2.548 1.00 34.23 124 VAL A O 1
ATOM 744 N N . THR A 1 125 ? 14.894 21.096 1.314 1.00 34.37 125 THR A N 1
ATOM 745 C CA . THR A 1 125 ? 14.291 22.300 1.886 1.00 34.10 125 THR A CA 1
ATOM 746 C C . THR A 1 125 ? 14.033 22.108 3.393 1.00 33.08 125 THR A C 1
ATOM 747 O O . THR A 1 125 ? 14.129 23.066 4.172 1.00 33.12 125 THR A O 1
ATOM 751 N N . LEU A 1 126 ? 13.761 20.878 3.826 1.00 32.12 126 LEU A N 1
ATOM 752 C CA . LEU A 1 126 ? 13.660 20.626 5.270 1.00 31.49 126 LEU A CA 1
ATOM 753 C C . LEU A 1 126 ? 14.990 20.927 5.979 1.00 31.41 126 LEU A C 1
ATOM 754 O O . LEU A 1 126 ? 14.978 21.479 7.075 1.00 30.70 126 LEU A O 1
ATOM 759 N N . LEU A 1 127 ? 16.120 20.553 5.379 1.00 30.87 127 LEU A N 1
ATOM 760 C CA . LEU A 1 127 ? 17.428 20.870 5.971 1.00 33.46 127 LEU A CA 1
ATOM 761 C C . LEU A 1 127 ? 17.662 22.375 6.069 1.00 33.48 127 LEU A C 1
ATOM 762 O O . LEU A 1 127 ? 18.246 22.859 7.042 1.00 32.69 127 LEU A O 1
ATOM 767 N N . LEU A 1 128 ? 17.219 23.107 5.056 1.00 33.05 128 LEU A N 1
ATOM 768 C CA . LEU A 1 128 ? 17.349 24.558 5.072 1.00 33.40 128 LEU A CA 1
ATOM 769 C C . LEU A 1 128 ? 16.557 25.120 6.256 1.00 34.11 128 LEU A C 1
ATOM 770 O O . LEU A 1 128 ? 17.061 26.013 6.965 1.00 34.86 128 LEU A O 1
ATOM 775 N N . SER A 1 129 ? 15.356 24.578 6.494 1.00 32.53 129 SER A N 1
ATOM 776 C CA . SER A 1 129 ? 14.534 25.010 7.616 1.00 34.41 129 SER A CA 1
ATOM 777 C C . SER A 1 129 ? 15.219 24.732 8.930 1.00 32.08 129 SER A C 1
ATOM 778 O O . SER A 1 129 ? 15.188 25.560 9.833 1.00 30.89 129 SER A O 1
ATOM 781 N N . LEU A 1 130 ? 15.816 23.554 9.041 1.00 31.42 130 LEU A N 1
ATOM 782 C CA . LEU A 1 130 ? 16.518 23.175 10.257 1.00 33.46 130 LEU A CA 1
ATOM 783 C C . LEU A 1 130 ? 17.691 24.131 10.535 1.00 33.48 130 LEU A C 1
ATOM 784 O O . LEU A 1 130 ? 17.949 24.454 11.686 1.00 34.00 130 LEU A O 1
ATOM 789 N N . LEU A 1 131 ? 18.361 24.605 9.477 1.00 35.50 131 LEU A N 1
ATOM 790 C CA . LEU A 1 131 ? 19.502 25.515 9.606 1.00 35.81 131 LEU A CA 1
ATOM 791 C C . LEU A 1 131 ? 19.107 26.912 10.090 1.00 36.53 131 LEU A C 1
ATOM 792 O O . LEU A 1 131 ? 19.979 27.731 10.367 1.00 37.56 131 LEU A O 1
ATOM 797 N N . GLU A 1 132 ? 17.808 27.170 10.233 1.00 33.51 132 GLU A N 1
ATOM 798 C CA . GLU A 1 132 ? 17.349 28.366 10.905 1.00 35.36 132 GLU A CA 1
ATOM 799 C C . GLU A 1 132 ? 17.493 28.242 12.425 1.00 34.69 132 GLU A C 1
ATOM 800 O O . GLU A 1 132 ? 17.487 29.254 13.099 1.00 32.09 132 GLU A O 1
ATOM 806 N N . GLU A 1 133 ? 17.630 27.012 12.943 1.00 33.13 133 GLU A N 1
ATOM 807 C CA . GLU A 1 133 ? 17.874 26.756 14.366 1.00 32.98 133 GLU A CA 1
ATOM 808 C C . GLU A 1 133 ? 19.319 27.054 14.743 1.00 30.92 133 GLU A C 1
ATOM 809 O O . GLU A 1 133 ? 20.224 26.768 13.980 1.00 32.25 133 GLU A O 1
ATOM 815 N N . PHE A 1 134 ? 19.531 27.590 15.937 1.00 29.08 134 PHE A N 1
ATOM 816 C CA . PHE A 1 134 ? 20.874 27.974 16.387 1.00 29.83 134 PHE A CA 1
ATOM 817 C C . PHE A 1 134 ? 21.522 26.964 17.311 1.00 30.36 134 PHE A C 1
ATOM 818 O O . PHE A 1 134 ? 22.741 26.969 17.470 1.00 28.57 134 PHE A O 1
ATOM 826 N N . ASP A 1 135 ? 20.720 26.084 17.897 1.00 29.04 135 ASP A N 1
ATOM 827 C CA . ASP A 1 135 ? 21.244 25.018 18.760 1.00 30.87 135 ASP A CA 1
ATOM 828 C C . ASP A 1 135 ? 22.392 24.299 18.062 1.00 31.27 135 ASP A C 1
ATOM 829 O O . ASP A 1 135 ? 22.234 23.840 16.918 1.00 29.66 135 ASP A O 1
ATOM 834 N N . PHE A 1 136 ? 23.538 24.207 18.733 1.00 31.06 136 PHE A N 1
ATOM 835 C CA . PHE A 1 136 ? 24.764 23.704 18.090 1.00 30.88 136 PHE A CA 1
ATOM 836 C C . PHE A 1 136 ? 24.602 22.279 17.563 1.00 30.63 136 PHE A C 1
ATOM 837 O O . PHE A 1 136 ? 25.052 21.957 16.476 1.00 29.49 136 PHE A O 1
ATOM 845 N N . HIS A 1 137 ? 23.959 21.422 18.345 1.00 30.77 137 HIS A N 1
ATOM 846 C CA . HIS A 1 137 ? 23.814 20.015 17.968 1.00 31.66 137 HIS A CA 1
ATOM 847 C C . HIS A 1 137 ? 22.856 19.809 16.790 1.00 29.68 137 HIS A C 1
ATOM 848 O O . HIS A 1 137 ? 22.835 18.738 16.198 1.00 30.61 137 HIS A O 1
ATOM 855 N N . VAL A 1 138 ? 22.069 20.824 16.441 1.00 28.09 138 VAL A N 1
ATOM 856 C CA . VAL A 1 138 ? 21.275 20.809 15.206 1.00 27.37 138 VAL 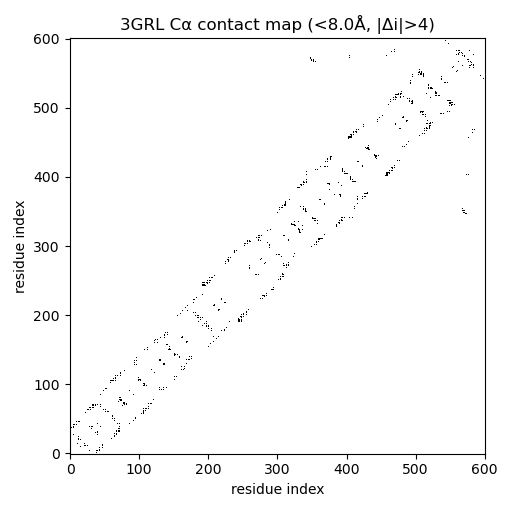A CA 1
ATOM 857 C C . VAL A 1 138 ? 22.050 21.498 14.081 1.00 29.59 138 VAL A C 1
ATOM 858 O O . VAL A 1 138 ? 22.190 20.969 12.965 1.00 27.65 138 VAL A O 1
ATOM 862 N N . ARG A 1 139 ? 22.588 22.673 14.379 1.00 29.86 139 ARG A N 1
ATOM 863 C CA . ARG A 1 139 ? 23.171 23.481 13.329 1.00 31.45 139 ARG A CA 1
ATOM 864 C C . ARG A 1 139 ? 24.418 22.854 12.719 1.00 30.84 139 ARG A C 1
ATOM 865 O O . ARG A 1 139 ? 24.576 22.830 11.510 1.00 31.64 139 ARG A O 1
ATOM 873 N N . TRP A 1 140 ? 25.326 22.392 13.561 1.00 30.58 140 TRP A N 1
ATOM 874 C CA . TRP A 1 140 ? 26.597 21.909 13.048 1.00 31.95 140 TRP A CA 1
ATOM 875 C C . TRP A 1 140 ? 26.434 20.668 12.158 1.00 31.20 140 TRP A C 1
ATOM 876 O O . TRP A 1 140 ? 26.936 20.641 11.029 1.00 29.23 140 TRP A O 1
ATOM 887 N N . PRO A 1 141 ? 25.706 19.643 12.640 1.00 31.66 141 PRO A N 1
ATOM 888 C CA . PRO A 1 141 ? 25.496 18.516 11.745 1.00 30.44 141 PRO A CA 1
ATOM 889 C C . PRO A 1 141 ? 24.681 18.863 10.514 1.00 30.66 141 PRO A C 1
ATOM 890 O O . PRO A 1 141 ? 24.881 18.252 9.463 1.00 32.21 141 PRO A O 1
ATOM 894 N N . GLY A 1 142 ? 23.766 19.822 10.623 1.00 28.57 142 GLY A N 1
ATOM 895 C CA . GLY A 1 142 ? 23.023 20.266 9.444 1.00 30.35 142 GLY A CA 1
ATOM 896 C C . GLY A 1 142 ? 23.943 20.838 8.368 1.00 31.52 142 GLY A C 1
ATOM 897 O O . GLY A 1 142 ? 23.781 20.563 7.171 1.00 30.76 142 GLY A O 1
ATOM 898 N N . VAL A 1 143 ? 24.916 21.632 8.807 1.00 31.59 143 VAL A N 1
ATOM 899 C CA . VAL A 1 143 ? 25.862 22.266 7.902 1.00 31.09 143 VAL A CA 1
ATOM 900 C C . VAL A 1 143 ? 26.733 21.190 7.234 1.00 32.82 143 VAL A C 1
ATOM 901 O O . VAL A 1 143 ? 26.923 21.196 6.023 1.00 32.69 143 VAL A O 1
ATOM 905 N N . LYS A 1 144 ? 27.213 20.245 8.025 1.00 34.45 144 LYS A N 1
ATOM 906 C CA . LYS A 1 144 ? 28.053 19.182 7.505 1.00 34.75 144 LYS A CA 1
ATOM 907 C C . LYS A 1 144 ? 27.307 18.284 6.513 1.00 34.81 144 LYS A C 1
ATOM 908 O O . LYS A 1 144 ? 27.874 17.879 5.505 1.00 33.99 144 LYS A O 1
ATOM 914 N N . LEU A 1 145 ? 26.033 18.016 6.773 1.00 31.86 145 LEU A N 1
ATOM 915 C CA . LEU A 1 145 ? 25.252 17.144 5.904 1.00 33.60 145 LEU A CA 1
ATOM 916 C C . LEU A 1 145 ? 24.922 17.820 4.587 1.00 32.69 145 LEU A C 1
ATOM 917 O O . LEU A 1 145 ? 25.051 17.230 3.514 1.00 31.92 145 LEU A O 1
ATOM 922 N N . LEU A 1 146 ? 24.470 19.057 4.662 1.00 31.66 146 LEU A N 1
ATOM 923 C CA . LEU A 1 146 ? 24.147 19.782 3.454 1.00 33.37 146 LEU A CA 1
ATOM 924 C C . LEU A 1 146 ? 25.407 20.039 2.623 1.00 33.94 146 LEU A C 1
ATOM 925 O O . LEU A 1 146 ? 25.325 20.061 1.406 1.00 36.71 146 LEU A O 1
ATOM 930 N N . THR A 1 147 ? 26.564 20.209 3.268 1.00 33.29 147 THR A N 1
ATOM 931 C CA . THR A 1 147 ? 27.822 20.384 2.532 1.00 31.63 147 THR A CA 1
ATOM 932 C C . THR A 1 147 ? 28.146 19.118 1.730 1.00 32.38 147 THR A C 1
ATOM 933 O O . THR A 1 147 ? 28.526 19.190 0.551 1.00 31.09 147 THR A O 1
ATOM 937 N N . SER A 1 148 ? 27.978 17.963 2.364 1.00 30.27 148 SER A N 1
ATOM 938 C CA . SER A 1 148 ? 28.258 16.695 1.708 1.00 30.06 148 SER A CA 1
ATOM 939 C C . SER A 1 148 ? 27.311 16.476 0.537 1.00 29.73 148 SER A C 1
ATOM 940 O O . SER A 1 148 ? 27.744 16.151 -0.559 1.00 32.36 148 SER A O 1
ATOM 943 N N . LEU A 1 149 ? 26.018 16.674 0.753 1.00 29.08 149 LEU A N 1
ATOM 944 C CA . LEU A 1 149 ? 25.071 16.615 -0.346 1.00 28.81 149 LEU A CA 1
ATOM 945 C C . LEU A 1 149 ? 25.524 17.502 -1.489 1.00 30.56 149 LEU A C 1
ATOM 946 O O . LEU A 1 149 ? 25.501 17.090 -2.652 1.00 29.95 149 LEU A O 1
ATOM 951 N N . LEU A 1 150 ? 25.929 18.732 -1.162 1.00 30.97 150 LEU A N 1
ATOM 952 C CA . LEU A 1 150 ? 26.323 19.709 -2.179 1.00 30.90 150 LEU A CA 1
ATOM 953 C C . LEU A 1 150 ? 27.599 19.296 -2.913 1.00 31.05 150 LEU A C 1
ATOM 954 O O . LEU A 1 150 ? 27.746 19.539 -4.119 1.00 29.18 150 LEU A O 1
ATOM 959 N N . LYS A 1 151 ? 28.513 18.639 -2.201 1.00 32.49 151 LYS A N 1
ATOM 960 C CA . LYS A 1 151 ? 29.759 18.198 -2.827 1.00 33.98 151 LYS A CA 1
ATOM 961 C C . LYS A 1 151 ? 29.505 17.047 -3.776 1.00 34.44 151 LYS A C 1
ATOM 962 O O . LYS A 1 151 ? 30.103 16.989 -4.840 1.00 34.00 151 LYS A O 1
ATOM 968 N N . GLN A 1 152 ? 28.598 16.148 -3.398 1.00 35.89 152 GLN A N 1
ATOM 969 C CA . GLN A 1 152 ? 28.365 14.923 -4.157 1.00 35.82 152 GLN A CA 1
ATOM 970 C C . GLN A 1 152 ? 27.419 15.107 -5.346 1.00 35.84 152 GLN A C 1
ATOM 971 O O . GLN A 1 152 ? 27.598 14.466 -6.377 1.00 37.62 152 GLN A O 1
ATOM 977 N N . LEU A 1 153 ? 26.434 15.985 -5.224 1.00 35.87 153 LEU A N 1
ATOM 978 C CA . LEU A 1 153 ? 25.463 16.191 -6.310 1.00 36.46 153 LEU A CA 1
ATOM 979 C C . LEU A 1 153 ? 25.192 17.684 -6.496 1.00 34.79 153 LEU A C 1
ATOM 980 O O . LEU A 1 153 ? 24.036 18.154 -6.510 1.00 35.60 153 LEU A O 1
ATOM 985 N N . GLY A 1 154 ? 26.284 18.428 -6.636 1.00 34.23 154 GLY A N 1
ATOM 986 C CA . GLY A 1 154 ? 26.240 19.877 -6.797 1.00 30.64 154 GLY A CA 1
ATOM 987 C C . GLY A 1 154 ? 25.091 20.469 -7.592 1.00 30.43 154 GLY A C 1
ATOM 988 O O . GLY A 1 154 ? 24.256 21.160 -7.033 1.00 29.72 154 GLY A O 1
ATOM 989 N N . PRO A 1 155 ? 25.058 20.250 -8.918 1.00 31.30 155 PRO A N 1
ATOM 990 C CA . PRO A 1 155 ? 24.053 20.968 -9.714 1.00 31.39 155 PRO A CA 1
ATOM 991 C C . PRO A 1 155 ? 22.606 20.797 -9.215 1.00 32.35 155 PRO A C 1
ATOM 992 O O . PRO A 1 155 ? 21.860 21.783 -9.152 1.00 30.90 155 PRO A O 1
ATOM 996 N N . GLN A 1 156 ? 22.248 19.573 -8.821 1.00 32.25 156 GLN A N 1
ATOM 997 C CA . GLN A 1 156 ? 20.881 19.236 -8.406 1.00 33.01 156 GLN A CA 1
ATOM 998 C C . GLN A 1 156 ? 20.527 19.841 -7.059 1.00 34.17 156 GLN A C 1
ATOM 999 O O . GLN A 1 156 ? 19.452 20.429 -6.883 1.00 34.72 156 GLN A O 1
ATOM 1005 N N . VAL A 1 157 ? 21.425 19.692 -6.094 1.00 33.98 157 VAL A N 1
ATOM 1006 C CA . VAL A 1 157 ? 21.172 20.253 -4.763 1.00 31.53 157 VAL A CA 1
ATOM 1007 C C . VAL A 1 157 ? 21.180 21.774 -4.819 1.00 33.22 157 VAL A C 1
ATOM 1008 O O . VAL A 1 157 ? 20.313 22.420 -4.247 1.00 34.48 157 VAL A O 1
ATOM 1012 N N . GLN A 1 158 ? 22.126 22.351 -5.551 1.00 33.96 158 GLN A N 1
ATOM 1013 C CA . GLN A 1 158 ? 22.148 23.810 -5.762 1.00 32.61 158 GLN A CA 1
ATOM 1014 C C . GLN A 1 158 ? 20.826 24.367 -6.303 1.00 31.59 158 GLN A C 1
ATOM 1015 O O . GLN A 1 158 ? 20.340 25.407 -5.850 1.00 33.18 158 GLN A O 1
ATOM 1021 N N . GLN A 1 159 ? 20.303 23.720 -7.337 1.00 33.12 159 GLN A N 1
ATOM 1022 C CA . GLN A 1 159 ? 19.035 24.107 -7.961 1.00 32.32 159 GLN A CA 1
ATOM 1023 C C . GLN A 1 159 ? 17.856 24.078 -6.970 1.00 32.00 159 GLN A C 1
ATOM 1024 O O . GLN A 1 159 ? 17.002 24.962 -6.991 1.00 32.09 159 GLN A O 1
ATOM 1030 N N . ILE A 1 160 ? 17.815 23.071 -6.104 1.00 31.25 160 ILE A N 1
ATOM 1031 C CA . ILE A 1 160 ? 16.732 22.973 -5.121 1.00 31.22 160 ILE A CA 1
ATOM 1032 C C . ILE A 1 160 ? 16.828 24.159 -4.160 1.00 30.83 160 ILE A C 1
ATOM 1033 O O . ILE A 1 160 ? 15.821 24.774 -3.825 1.00 31.28 160 ILE A O 1
ATOM 1038 N N . ILE A 1 161 ? 18.050 24.491 -3.752 1.00 30.62 161 ILE A N 1
ATOM 1039 C CA . ILE A 1 161 ? 18.290 25.582 -2.797 1.00 30.48 161 ILE A CA 1
ATOM 1040 C C . ILE A 1 161 ? 17.972 26.924 -3.438 1.00 29.65 161 ILE A C 1
ATOM 1041 O O . ILE A 1 161 ? 17.325 27.764 -2.804 1.00 30.69 161 ILE A O 1
ATOM 1046 N N . LEU A 1 162 ? 18.397 27.107 -4.690 1.00 29.97 162 LEU A N 1
ATOM 1047 C CA . LEU A 1 162 ? 18.174 28.346 -5.455 1.00 30.71 162 LEU A CA 1
ATOM 1048 C C . LEU A 1 162 ? 16.681 28.737 -5.583 1.00 33.49 162 LEU A C 1
ATOM 1049 O O . LEU A 1 162 ? 16.335 29.909 -5.476 1.00 34.24 162 LEU A O 1
ATOM 1054 N N . VAL A 1 163 ? 15.799 27.765 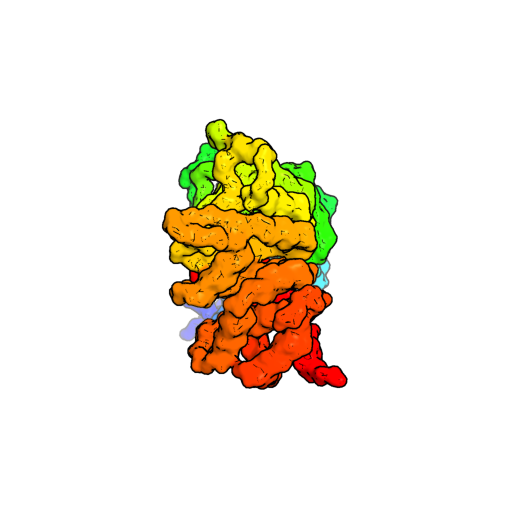-5.808 1.00 34.56 163 VAL A N 1
ATOM 1055 C CA . VAL A 1 163 ? 14.372 28.072 -6.005 1.00 34.69 163 VAL A CA 1
ATOM 1056 C C . VAL A 1 163 ? 13.585 28.093 -4.684 1.00 35.82 163 VAL A C 1
ATOM 1057 O O . VAL A 1 163 ? 12.431 28.496 -4.658 1.00 37.57 163 VAL A O 1
ATOM 1061 N N . SER A 1 164 ? 14.205 27.654 -3.597 1.00 34.75 164 SER A N 1
ATOM 1062 C CA . SER A 1 164 ? 13.579 27.721 -2.286 1.00 34.29 164 SER A CA 1
ATOM 1063 C C . SER A 1 164 ? 13.684 29.144 -1.702 1.00 33.64 164 SER A C 1
ATOM 1064 O O . SER A 1 164 ? 14.782 29.652 -1.548 1.00 35.29 164 SER A O 1
ATOM 1067 N N . PRO A 1 165 ? 12.550 29.788 -1.382 1.00 31.66 165 PRO A N 1
ATOM 1068 C CA . PRO A 1 165 ? 12.604 31.135 -0.807 1.00 32.12 165 PRO A CA 1
ATOM 1069 C C . PRO A 1 165 ? 13.554 31.213 0.388 1.00 31.21 165 PRO A C 1
ATOM 1070 O O . PRO A 1 165 ? 13.581 30.309 1.225 1.00 30.33 165 PRO A O 1
ATOM 1074 N N . MET A 1 166 ? 14.389 32.246 0.421 1.00 30.30 166 MET A N 1
ATOM 1075 C CA . MET A 1 166 ? 15.374 32.411 1.486 1.00 30.06 166 MET A CA 1
ATOM 1076 C C . MET A 1 166 ? 16.393 31.288 1.569 1.00 29.34 166 MET A C 1
ATOM 1077 O O . MET A 1 166 ? 17.132 31.223 2.531 1.00 33.00 166 MET A O 1
ATOM 1082 N N . GLY A 1 167 ? 16.483 30.416 0.570 1.00 31.50 167 GLY A N 1
ATOM 1083 C CA . GLY A 1 167 ? 17.435 29.316 0.635 1.00 28.30 167 GLY A CA 1
ATOM 1084 C C . GLY A 1 167 ? 18.888 29.773 0.668 1.00 31.66 167 GLY A C 1
ATOM 1085 O O . GLY A 1 167 ? 19.650 29.365 1.546 1.00 31.32 167 GLY A O 1
ATOM 1086 N N . VAL A 1 168 ? 19.295 30.631 -0.275 1.00 31.67 168 VAL A N 1
ATOM 1087 C CA . VAL A 1 168 ? 20.681 31.098 -0.269 1.00 30.45 168 VAL A CA 1
ATOM 1088 C C . VAL A 1 168 ? 20.940 31.986 0.960 1.00 30.07 168 VAL A C 1
ATOM 1089 O O . VAL A 1 168 ? 21.995 31.884 1.566 1.00 30.10 168 VAL A O 1
ATOM 1093 N N . SER A 1 169 ? 19.976 32.833 1.323 1.00 30.30 169 SER A N 1
ATOM 1094 C CA . SER A 1 169 ? 20.103 33.704 2.500 1.00 29.07 169 SER A CA 1
ATOM 1095 C C . SER A 1 169 ? 20.388 32.984 3.819 1.00 29.62 169 SER A C 1
ATOM 1096 O O . SER A 1 169 ? 21.221 33.430 4.609 1.00 29.62 169 SER A O 1
ATOM 1099 N N . ARG A 1 170 ? 19.691 31.878 4.052 1.00 30.57 170 ARG A N 1
ATOM 1100 C CA . ARG A 1 170 ? 19.868 31.097 5.267 1.00 32.17 170 ARG A CA 1
ATOM 1101 C C . ARG A 1 170 ? 21.295 30.534 5.334 1.00 33.86 170 ARG A C 1
ATOM 1102 O O . ARG A 1 170 ? 21.864 30.394 6.418 1.00 34.41 170 ARG A O 1
ATOM 1110 N N . LEU A 1 171 ? 21.897 30.281 4.173 1.00 31.17 171 LEU A N 1
ATOM 1111 C CA . LEU A 1 171 ? 23.235 29.741 4.129 1.00 30.60 171 LEU A CA 1
ATOM 1112 C C . LEU A 1 171 ? 24.279 30.838 4.244 1.00 30.23 171 LEU A C 1
ATOM 1113 O O . LEU A 1 171 ? 25.261 30.672 4.961 1.00 29.58 171 LEU A O 1
ATOM 1118 N N . MET A 1 172 ? 24.060 31.972 3.574 1.00 29.57 172 MET A N 1
ATOM 1119 C CA . MET A 1 172 ? 24.940 33.123 3.740 1.00 27.57 172 MET A CA 1
ATOM 1120 C C . MET A 1 172 ? 25.054 33.536 5.211 1.00 30.08 172 MET A C 1
ATOM 1121 O O . MET A 1 172 ? 26.129 33.954 5.674 1.00 30.00 172 MET A O 1
ATOM 1126 N N . ASP A 1 173 ? 23.945 33.458 5.943 1.00 27.88 173 ASP A N 1
ATOM 1127 C CA . ASP A 1 173 ? 23.936 33.884 7.339 1.00 31.32 173 ASP A CA 1
ATOM 1128 C C . ASP A 1 173 ? 24.833 33.010 8.214 1.00 32.06 173 ASP A C 1
ATOM 1129 O O . ASP A 1 173 ? 25.220 33.423 9.311 1.00 32.50 173 ASP A O 1
ATOM 1134 N N . LEU A 1 174 ? 25.200 31.826 7.730 1.00 32.16 174 LEU A N 1
ATOM 1135 C CA . LEU A 1 174 ? 26.156 31.001 8.468 1.00 33.59 174 LEU A CA 1
ATOM 1136 C C . LEU A 1 174 ? 27.496 31.694 8.686 1.00 31.56 174 LEU A C 1
ATOM 1137 O O . LEU A 1 174 ? 28.153 31.484 9.711 1.00 32.21 174 LEU A O 1
ATOM 1142 N N . LEU A 1 175 ? 27.885 32.550 7.751 1.00 28.66 175 LEU A N 1
ATOM 1143 C CA . LEU A 1 175 ? 29.064 33.353 7.917 1.00 28.34 175 LEU A CA 1
ATOM 1144 C C . LEU A 1 175 ? 28.964 34.313 9.089 1.00 29.13 175 LEU A C 1
ATOM 1145 O O . LEU A 1 175 ? 29.961 34.878 9.471 1.00 29.58 175 LEU A O 1
ATOM 1150 N N . ALA A 1 176 ? 27.771 34.525 9.627 1.00 28.20 176 ALA A N 1
ATOM 1151 C CA . ALA A 1 176 ? 27.559 35.523 10.667 1.00 31.01 176 ALA A CA 1
ATOM 1152 C C . ALA A 1 176 ? 27.356 34.844 11.995 1.00 29.62 176 ALA A C 1
ATOM 1153 O O . ALA A 1 176 ? 27.122 35.510 12.984 1.00 31.90 176 ALA A O 1
ATOM 1155 N N . ASP A 1 177 ? 27.448 33.520 12.019 1.00 30.30 177 ASP A N 1
ATOM 1156 C CA . ASP A 1 177 ? 27.318 32.796 13.275 1.00 29.73 177 ASP A CA 1
ATOM 1157 C C . ASP A 1 177 ? 28.485 33.194 14.175 1.00 31.60 177 ASP A C 1
ATOM 1158 O O . ASP A 1 177 ? 29.624 33.257 13.730 1.00 31.12 177 ASP A O 1
ATOM 1163 N N . SER A 1 178 ? 28.176 33.451 15.439 1.00 30.86 178 SER A N 1
ATOM 1164 C CA . SER A 1 178 ? 29.145 33.793 16.471 1.00 31.62 178 SER A CA 1
ATOM 1165 C C . SER A 1 178 ? 30.156 32.728 16.707 1.00 29.46 178 SER A C 1
ATOM 1166 O O . SER A 1 178 ? 31.197 33.029 17.244 1.00 29.86 178 SER A O 1
ATOM 1169 N N . ARG A 1 179 ? 29.818 31.468 16.421 1.00 26.64 179 ARG A N 1
ATOM 1170 C CA . ARG A 1 179 ? 30.710 30.366 16.740 1.00 27.81 179 ARG A CA 1
ATOM 1171 C C . ARG A 1 179 ? 31.619 30.076 15.559 1.00 28.07 179 ARG A C 1
ATOM 1172 O O . ARG A 1 179 ? 31.160 29.704 14.475 1.00 25.37 179 ARG A O 1
ATOM 1180 N N . GLU A 1 180 ? 32.912 30.216 15.805 1.00 28.82 180 GLU A N 1
ATOM 1181 C CA . GLU A 1 180 ? 33.927 30.051 14.775 1.00 32.02 180 GLU A CA 1
ATOM 1182 C C . GLU A 1 180 ? 33.831 28.708 14.035 1.00 30.05 180 GLU A C 1
ATOM 1183 O O . GLU A 1 180 ? 33.981 28.676 12.818 1.00 30.24 180 GLU A O 1
ATOM 1189 N N . VAL A 1 181 ? 33.554 27.608 14.743 1.00 29.82 181 VAL A N 1
ATOM 1190 C CA . VAL A 1 181 ? 33.463 26.295 14.080 1.00 30.11 181 VAL A CA 1
ATOM 1191 C C . VAL A 1 181 ? 32.368 26.331 13.007 1.00 30.97 181 VAL A C 1
ATOM 1192 O O . VAL A 1 181 ? 32.570 25.857 11.889 1.00 32.66 181 VAL A O 1
ATOM 1196 N N . ILE A 1 182 ? 31.228 26.945 13.325 1.00 29.01 182 ILE A N 1
ATOM 1197 C CA . ILE A 1 182 ? 30.138 27.040 12.357 1.00 26.74 182 ILE A CA 1
ATOM 1198 C C . ILE A 1 182 ? 30.448 27.985 11.228 1.00 26.80 182 ILE A C 1
ATOM 1199 O O . ILE A 1 182 ? 30.170 27.677 10.063 1.00 28.83 182 ILE A O 1
ATOM 1204 N N . ARG A 1 183 ? 31.005 29.153 11.537 1.00 25.31 183 ARG A N 1
ATOM 1205 C CA . ARG A 1 183 ? 31.358 30.092 10.489 1.00 25.74 183 ARG A CA 1
ATOM 1206 C C . ARG A 1 183 ? 32.333 29.439 9.493 1.00 26.00 183 ARG A C 1
ATOM 1207 O O . ARG A 1 183 ? 32.196 29.610 8.290 1.00 26.20 183 ARG A O 1
ATOM 1215 N N . ASN A 1 184 ? 33.317 28.711 10.011 1.00 26.13 184 ASN A N 1
ATOM 1216 C CA . ASN A 1 184 ? 34.367 28.123 9.185 1.00 28.99 184 ASN A CA 1
ATOM 1217 C C . ASN A 1 184 ? 33.780 26.993 8.352 1.00 28.92 184 ASN A C 1
ATOM 1218 O O . ASN A 1 184 ? 34.075 26.908 7.179 1.00 29.25 184 ASN A O 1
ATOM 1223 N N . ASP A 1 185 ? 32.938 26.147 8.948 1.00 28.01 185 ASP A N 1
ATOM 1224 C CA . ASP A 1 185 ? 32.228 25.138 8.153 1.00 28.74 185 ASP A CA 1
ATOM 1225 C C . ASP A 1 185 ? 31.220 25.737 7.173 1.00 28.62 185 ASP A C 1
ATOM 1226 O O . ASP A 1 185 ? 30.913 25.109 6.154 1.00 27.28 185 ASP A O 1
ATOM 1231 N N . GLY A 1 186 ? 30.736 26.947 7.479 1.00 28.56 186 GLY A N 1
ATOM 1232 C CA . GLY A 1 186 ? 29.888 27.721 6.584 1.00 26.65 186 GLY A CA 1
ATOM 1233 C C . GLY A 1 186 ? 30.581 28.150 5.326 1.00 29.45 186 GLY A C 1
ATOM 1234 O O . GLY A 1 186 ? 29.995 28.144 4.237 1.00 27.24 186 GLY A O 1
ATOM 1235 N N . VAL A 1 187 ? 31.829 28.585 5.464 1.00 29.74 187 VAL A N 1
ATOM 1236 C CA . VAL A 1 187 ? 32.648 28.897 4.291 1.00 27.17 187 VAL A CA 1
ATOM 1237 C C . VAL A 1 187 ? 32.779 27.677 3.354 1.00 27.47 187 VAL A C 1
ATOM 1238 O O . VAL A 1 187 ? 32.654 27.805 2.144 1.00 28.49 187 VAL A O 1
ATOM 1242 N N . LEU A 1 188 ? 33.015 26.503 3.919 1.00 26.71 188 LEU A N 1
ATOM 1243 C CA . LEU A 1 188 ? 33.118 25.250 3.113 1.00 27.93 188 LEU A CA 1
ATOM 1244 C C . LEU A 1 188 ? 31.796 24.888 2.435 1.00 27.59 188 LEU A C 1
ATOM 1245 O O . LEU A 1 188 ? 31.776 24.456 1.273 1.00 25.22 188 LEU A O 1
ATOM 1250 N N . LEU A 1 189 ? 30.689 25.074 3.153 1.00 27.65 189 LEU A N 1
ATOM 1251 C CA . LEU A 1 189 ? 29.362 24.873 2.574 1.00 28.89 189 LEU A CA 1
ATOM 1252 C C . LEU A 1 189 ? 29.175 25.810 1.381 1.00 27.52 189 LEU A C 1
ATOM 1253 O O . LEU A 1 189 ? 28.751 25.385 0.304 1.00 24.96 189 LEU A O 1
ATOM 1258 N N . LEU A 1 190 ? 29.506 27.081 1.564 1.00 28.09 190 LEU A N 1
ATOM 1259 C CA . LEU A 1 190 ? 29.330 28.044 0.495 1.00 27.72 190 LEU A CA 1
ATOM 1260 C C . LEU A 1 190 ? 30.256 27.824 -0.707 1.00 28.26 190 LEU A C 1
ATOM 1261 O O . LEU A 1 190 ? 29.856 28.119 -1.823 1.00 27.99 190 LEU A O 1
ATOM 1266 N N . GLN A 1 191 ? 31.463 27.289 -0.503 1.00 30.30 191 GLN A N 1
ATOM 1267 C CA . GLN A 1 191 ? 32.272 26.810 -1.650 1.00 29.91 191 GLN A CA 1
ATOM 1268 C C . GLN A 1 191 ? 31.465 25.800 -2.448 1.00 29.38 191 GLN A C 1
ATOM 1269 O O . GLN A 1 191 ? 31.388 25.870 -3.669 1.00 28.90 191 GLN A O 1
ATOM 1275 N N . ALA A 1 192 ? 30.864 24.830 -1.752 1.00 28.81 192 ALA A N 1
ATOM 1276 C CA . ALA A 1 192 ? 30.132 23.792 -2.442 1.00 25.29 192 ALA A CA 1
ATOM 1277 C C . ALA A 1 192 ? 28.860 24.339 -3.123 1.00 27.28 192 ALA A C 1
ATOM 1278 O O . ALA A 1 192 ? 28.472 23.877 -4.211 1.00 25.10 192 ALA A O 1
ATOM 1280 N N . LEU A 1 193 ? 28.213 25.316 -2.487 1.00 25.66 193 LEU A N 1
ATOM 1281 C CA . LEU A 1 193 ? 26.997 25.927 -3.026 1.00 26.82 193 LEU A CA 1
ATOM 1282 C C . LEU A 1 193 ? 27.278 26.741 -4.280 1.00 26.93 193 LEU A C 1
ATOM 1283 O O . LEU A 1 193 ? 26.484 26.707 -5.211 1.00 27.21 193 LEU A O 1
ATOM 1288 N N . THR A 1 194 ? 28.385 27.487 -4.281 1.00 28.43 194 THR A N 1
ATOM 1289 C CA . THR A 1 194 ? 28.707 28.409 -5.378 1.00 30.33 194 THR A CA 1
ATOM 1290 C C . THR A 1 194 ? 29.404 27.733 -6.550 1.00 31.16 194 THR A C 1
ATOM 1291 O O . THR A 1 194 ? 29.414 28.270 -7.641 1.00 31.44 194 THR A O 1
ATOM 1295 N N . ARG A 1 195 ? 29.963 26.549 -6.329 1.00 32.66 195 ARG A N 1
ATOM 1296 C CA . ARG A 1 195 ? 30.798 25.906 -7.337 1.00 31.37 195 ARG A CA 1
ATOM 1297 C C . ARG A 1 195 ? 30.059 25.766 -8.658 1.00 29.16 195 ARG A C 1
ATOM 1298 O O . ARG A 1 195 ? 28.988 25.155 -8.746 1.00 30.57 195 ARG A O 1
ATOM 1306 N N . SER A 1 196 ? 30.645 26.370 -9.679 1.00 31.11 196 SER A N 1
ATOM 1307 C CA . SER A 1 196 ? 30.124 26.354 -11.033 1.00 30.69 196 SER A CA 1
ATOM 1308 C C . SER A 1 196 ? 28.639 26.713 -11.121 1.00 30.06 196 SER A C 1
ATOM 1309 O O . SER A 1 196 ? 27.899 26.112 -11.866 1.00 30.61 196 SER A O 1
ATOM 1312 N N . ASN A 1 197 ? 28.213 27.704 -10.353 1.00 30.14 197 ASN A N 1
ATOM 1313 C CA . ASN A 1 197 ? 26.833 28.147 -10.387 1.00 28.39 197 ASN A CA 1
ATOM 1314 C C . ASN A 1 197 ? 26.809 29.669 -10.417 1.00 27.83 197 ASN A C 1
ATOM 1315 O O . ASN A 1 197 ? 26.907 30.342 -9.378 1.00 27.61 197 ASN A O 1
ATOM 1320 N N . GLY A 1 198 ? 26.667 30.198 -11.623 1.00 29.11 198 GLY A N 1
ATOM 1321 C CA . GLY A 1 198 ? 26.634 31.628 -11.862 1.00 30.18 198 GLY A CA 1
ATOM 1322 C C . GLY A 1 198 ? 25.546 32.352 -11.094 1.00 29.39 198 GLY A C 1
ATOM 1323 O O . GLY A 1 198 ? 25.812 33.378 -10.477 1.00 27.84 198 GLY A O 1
ATOM 1324 N N . ALA A 1 199 ? 24.335 31.806 -11.126 1.00 28.72 199 ALA A N 1
ATOM 1325 C CA . ALA A 1 199 ? 23.187 32.435 -10.500 1.00 28.44 199 ALA A CA 1
ATOM 1326 C C . ALA A 1 199 ? 23.411 32.564 -8.983 1.00 28.12 199 ALA A C 1
ATOM 1327 O O . ALA A 1 199 ? 23.234 33.637 -8.430 1.00 28.44 199 ALA A O 1
ATOM 1329 N N . ILE A 1 200 ? 23.848 31.495 -8.320 1.00 29.03 200 ILE A N 1
ATOM 1330 C CA . ILE A 1 200 ? 24.113 31.574 -6.869 1.00 29.13 200 ILE A CA 1
ATOM 1331 C C . ILE A 1 200 ? 25.292 32.492 -6.569 1.00 30.49 200 ILE A C 1
ATOM 1332 O O . ILE A 1 200 ? 25.267 33.215 -5.579 1.00 28.51 200 ILE A O 1
ATOM 1337 N N . GLN A 1 201 ? 26.310 32.506 -7.435 1.00 28.29 201 GLN A N 1
ATOM 1338 C CA . GLN A 1 201 ? 27.440 33.396 -7.231 1.00 28.08 201 GLN A CA 1
ATOM 1339 C C . GLN A 1 201 ? 27.018 34.861 -7.201 1.00 26.22 201 GLN A C 1
ATOM 1340 O O . GLN A 1 201 ? 27.543 35.643 -6.383 1.00 28.80 201 GLN A O 1
ATOM 1346 N N . LYS A 1 202 ? 26.132 35.244 -8.109 1.00 26.42 202 LYS A N 1
ATOM 1347 C CA . LYS A 1 202 ? 25.623 36.619 -8.155 1.00 30.71 202 LYS A CA 1
ATOM 1348 C C . LYS A 1 202 ? 24.791 36.993 -6.900 1.00 30.20 202 LYS A C 1
ATOM 1349 O O . LYS A 1 202 ? 24.949 38.069 -6.359 1.00 29.58 202 LYS A O 1
ATOM 1355 N N . ILE A 1 203 ? 23.958 36.088 -6.420 1.00 30.27 203 ILE A N 1
ATOM 1356 C CA . ILE A 1 203 ? 23.196 36.343 -5.169 1.00 29.61 203 ILE A CA 1
ATOM 1357 C C . ILE A 1 203 ? 24.133 36.557 -3.969 1.00 31.61 203 ILE A C 1
ATOM 1358 O O . ILE A 1 203 ? 23.990 37.524 -3.209 1.00 31.04 203 ILE A O 1
ATOM 1363 N N . VAL A 1 204 ? 25.119 35.680 -3.828 1.00 29.60 204 VAL A N 1
ATOM 1364 C CA . VAL A 1 204 ? 26.077 35.739 -2.723 1.00 31.81 204 VAL A CA 1
ATOM 1365 C C . VAL A 1 204 ? 26.853 37.095 -2.740 1.00 33.74 204 VAL A C 1
ATOM 1366 O O . VAL A 1 204 ? 27.035 37.740 -1.706 1.00 34.68 204 VAL A O 1
ATOM 1370 N N . ALA A 1 205 ? 27.207 37.560 -3.922 1.00 29.77 205 ALA A N 1
ATOM 1371 C CA . ALA A 1 205 ? 27.856 38.864 -4.073 1.00 30.28 205 ALA A CA 1
ATOM 1372 C C . ALA A 1 205 ? 26.954 40.029 -3.612 1.00 28.94 205 ALA A C 1
ATOM 1373 O O . ALA A 1 205 ? 27.399 40.909 -2.880 1.00 29.11 205 ALA A O 1
ATOM 1375 N N . PHE A 1 206 ? 25.688 40.002 -3.995 1.00 26.28 206 PHE A N 1
ATOM 1376 C CA . PHE A 1 206 ? 24.739 41.023 -3.551 1.00 26.64 206 PHE A CA 1
ATOM 1377 C C . PHE A 1 206 ? 24.534 40.986 -2.032 1.00 26.07 206 PHE A C 1
ATOM 1378 O O . PHE A 1 206 ? 24.225 42.010 -1.413 1.00 27.18 206 PHE A O 1
ATOM 1386 N N . GLU A 1 207 ? 24.654 39.805 -1.447 1.00 25.57 207 GLU A N 1
ATOM 1387 C CA . GLU A 1 207 ? 24.460 39.617 -0.009 1.00 28.03 207 GLU A CA 1
ATOM 1388 C C . GLU A 1 207 ? 25.727 39.841 0.816 1.00 29.20 207 GLU A C 1
ATOM 1389 O O . GLU A 1 207 ? 25.831 39.365 1.951 1.00 31.35 207 GLU A O 1
ATOM 1395 N N . ASN A 1 208 ? 26.674 40.598 0.253 1.00 30.32 208 ASN A N 1
ATOM 1396 C CA . ASN A 1 208 ? 27.842 41.112 0.972 1.00 29.65 208 ASN A CA 1
ATOM 1397 C C . ASN A 1 208 ? 29.017 40.140 1.183 1.00 29.46 208 ASN A C 1
ATOM 1398 O O . ASN A 1 208 ? 29.860 40.374 2.052 1.00 29.54 208 ASN A O 1
ATOM 1403 N N . ALA A 1 209 ? 29.061 39.051 0.420 1.00 29.82 209 ALA A N 1
ATOM 1404 C CA . ALA A 1 209 ? 30.105 38.059 0.583 1.00 31.13 209 ALA A CA 1
ATOM 1405 C C . ALA A 1 209 ? 31.514 38.667 0.432 1.00 31.48 209 ALA A C 1
ATOM 1406 O O . ALA A 1 209 ? 32.390 38.327 1.196 1.00 32.76 209 ALA A O 1
ATOM 1408 N N . PHE A 1 210 ? 31.736 39.555 -0.538 1.00 30.32 210 PHE A N 1
ATOM 1409 C CA . PHE A 1 210 ? 33.087 40.119 -0.731 1.00 32.00 210 PHE A CA 1
ATOM 1410 C C . PHE A 1 210 ? 33.602 40.844 0.520 1.00 31.88 210 PHE A C 1
ATOM 1411 O O . PHE A 1 210 ? 34.701 40.556 0.997 1.00 31.18 210 PHE A O 1
ATOM 1419 N N . GLU A 1 211 ? 32.790 41.728 1.084 1.00 30.23 211 GLU A N 1
ATOM 1420 C CA . GLU A 1 211 ? 33.188 42.475 2.277 1.00 30.20 211 GLU A CA 1
ATOM 1421 C C . GLU A 1 211 ? 33.419 41.519 3.435 1.00 30.16 211 GLU A C 1
ATOM 1422 O O . GLU A 1 211 ? 34.405 41.614 4.161 1.00 26.61 211 GLU A O 1
ATOM 1428 N N . ARG A 1 212 ? 32.511 40.581 3.592 1.00 33.29 212 ARG A N 1
ATOM 1429 C CA . ARG A 1 212 ? 32.572 39.662 4.735 1.00 33.26 212 ARG A CA 1
ATOM 1430 C C . ARG A 1 212 ? 33.818 38.755 4.657 1.00 32.27 212 ARG A C 1
ATOM 1431 O O . ARG A 1 212 ? 34.501 38.590 5.626 1.00 31.42 212 ARG A O 1
ATOM 1439 N N . LEU A 1 213 ? 34.091 38.178 3.495 1.00 30.30 213 LEU A N 1
ATOM 1440 C CA . LEU A 1 213 ? 35.221 37.278 3.345 1.00 30.64 213 LEU A CA 1
ATOM 1441 C C . LEU A 1 213 ? 36.546 38.055 3.447 1.00 29.85 213 LEU A C 1
ATOM 1442 O O . LEU A 1 213 ? 37.448 37.610 4.137 1.00 33.15 213 LEU A O 1
ATOM 1447 N N . LEU A 1 214 ? 36.638 39.235 2.842 1.00 31.21 214 LEU A N 1
ATOM 1448 C CA . LEU A 1 214 ? 37.837 40.053 2.990 1.00 30.77 214 LEU A CA 1
ATOM 1449 C C . LEU A 1 214 ? 38.100 40.405 4.461 1.00 31.24 214 LEU A C 1
ATOM 1450 O O . LEU A 1 214 ? 39.245 40.395 4.919 1.00 27.69 214 LEU A O 1
ATOM 1455 N N . ASP A 1 215 ? 37.031 40.702 5.203 1.00 30.59 215 ASP A N 1
ATOM 1456 C CA . ASP A 1 215 ? 37.147 41.005 6.618 1.00 29.78 215 ASP A CA 1
ATOM 1457 C C . ASP A 1 215 ? 37.557 39.768 7.439 1.00 26.36 215 ASP A C 1
ATOM 1458 O O . ASP A 1 215 ? 38.316 39.889 8.380 1.00 27.26 215 ASP A O 1
ATOM 1463 N N . ILE A 1 216 ? 37.078 38.577 7.093 1.00 29.18 216 ILE A N 1
ATOM 1464 C CA . ILE A 1 216 ? 37.536 37.360 7.801 1.00 29.25 216 ILE A CA 1
ATOM 1465 C C . ILE A 1 216 ? 39.053 37.225 7.570 1.00 28.11 216 ILE A C 1
ATOM 1466 O O . ILE A 1 216 ? 39.824 36.937 8.488 1.00 26.59 216 ILE A O 1
ATOM 1471 N N . ILE A 1 217 ? 39.486 37.478 6.336 1.00 29.29 217 ILE A N 1
ATOM 1472 C CA . ILE A 1 217 ? 40.896 37.333 5.996 1.00 27.16 217 ILE A CA 1
ATOM 1473 C C . ILE A 1 217 ? 41.757 38.330 6.757 1.00 28.03 217 ILE A C 1
ATOM 1474 O O . ILE A 1 217 ? 42.789 37.960 7.358 1.00 27.84 217 ILE A O 1
ATOM 1479 N N . THR A 1 218 ? 41.319 39.582 6.800 1.00 28.03 218 THR A N 1
ATOM 1480 C CA . THR A 1 218 ? 42.028 40.582 7.573 1.00 28.37 218 THR A CA 1
ATOM 1481 C C . THR A 1 218 ? 42.137 40.196 9.046 1.00 28.38 218 THR A C 1
ATOM 1482 O O . THR A 1 218 ? 43.231 40.224 9.625 1.00 29.70 218 THR A O 1
ATOM 1486 N N . GLU A 1 219 ? 41.025 39.812 9.649 1.00 29.27 219 GLU A N 1
ATOM 1487 C CA . GLU A 1 219 ? 41.014 39.472 11.077 1.00 30.83 219 GLU A CA 1
ATOM 1488 C C . GLU A 1 219 ? 41.928 38.295 11.404 1.00 29.06 219 GLU A C 1
ATOM 1489 O O . GLU A 1 219 ? 42.525 38.260 12.458 1.00 28.21 219 GLU A O 1
ATOM 1495 N N . GLU A 1 220 ? 41.983 37.315 10.509 1.00 29.29 220 GLU A N 1
ATOM 1496 C CA . GLU A 1 220 ? 42.805 36.141 10.700 1.00 29.64 220 GLU A CA 1
ATOM 1497 C C . GLU A 1 220 ? 44.292 36.408 10.401 1.00 30.23 220 GLU A C 1
ATOM 1498 O O . GLU A 1 220 ? 45.109 35.556 10.671 1.00 31.39 220 GLU A O 1
ATOM 1504 N N . GLY A 1 221 ? 44.634 37.570 9.853 1.00 26.90 221 GLY A N 1
ATOM 1505 C CA . GLY A 1 221 ? 46.012 37.953 9.644 1.00 29.03 221 GLY A CA 1
ATOM 1506 C C . GLY A 1 221 ? 46.519 37.777 8.208 1.00 28.48 221 GLY A C 1
ATOM 1507 O O . GLY A 1 221 ? 47.714 37.564 7.995 1.00 26.34 221 GLY A O 1
ATOM 1508 N N . ASN A 1 222 ? 45.620 37.869 7.234 1.00 28.84 222 ASN A N 1
ATOM 1509 C CA . ASN A 1 222 ? 45.995 37.818 5.823 1.00 27.32 222 ASN A CA 1
ATOM 1510 C C . ASN A 1 222 ? 46.689 36.478 5.510 1.00 27.80 222 ASN A C 1
ATOM 1511 O O . ASN A 1 222 ? 46.174 35.456 5.932 1.00 25.42 222 ASN A O 1
ATOM 1516 N N . SER A 1 223 ? 47.846 36.455 4.843 1.00 27.81 223 SER A N 1
ATOM 1517 C CA . SER A 1 223 ? 48.434 35.175 4.457 1.00 25.57 223 SER A CA 1
ATOM 1518 C C . SER A 1 223 ? 48.927 34.364 5.649 1.00 26.92 223 SER A C 1
ATOM 1519 O O . SER A 1 223 ? 49.076 33.154 5.545 1.00 27.63 223 SER A O 1
ATOM 1522 N N . ASP A 1 224 ? 49.160 35.009 6.789 1.00 29.10 224 ASP A N 1
ATOM 1523 C CA . ASP A 1 224 ? 49.538 34.281 8.009 1.00 29.32 224 ASP A CA 1
ATOM 1524 C C . ASP A 1 224 ? 48.352 33.599 8.709 1.00 30.82 224 ASP A C 1
ATOM 1525 O O . ASP A 1 224 ? 48.525 33.006 9.755 1.00 32.26 224 ASP A O 1
ATOM 1530 N N . GLY A 1 225 ? 47.157 33.667 8.134 1.00 29.67 225 GLY A N 1
ATOM 1531 C CA . GLY A 1 225 ? 45.977 33.195 8.813 1.00 33.73 225 GLY A CA 1
ATOM 1532 C C . GLY A 1 225 ? 45.535 31.760 8.617 1.00 34.72 225 GLY A C 1
ATOM 1533 O O . GLY A 1 225 ? 44.380 31.455 8.860 1.00 40.20 225 GLY A O 1
ATOM 1534 N N . GLY A 1 226 ? 46.395 30.856 8.178 1.00 32.80 226 GLY A N 1
ATOM 1535 C CA . GLY A 1 226 ? 46.003 29.433 8.284 1.00 32.93 226 GLY A CA 1
ATOM 1536 C C . GLY A 1 226 ? 44.865 28.997 7.360 1.00 33.63 226 GLY A C 1
ATOM 1537 O O . GLY A 1 226 ? 44.545 29.695 6.381 1.00 33.14 226 GLY A O 1
ATOM 1538 N N . ILE A 1 227 ? 44.252 27.855 7.680 1.00 29.81 227 ILE A N 1
ATOM 1539 C CA . ILE A 1 227 ? 43.351 27.156 6.762 1.00 32.11 227 ILE A CA 1
ATOM 1540 C C . ILE A 1 227 ? 42.039 27.918 6.513 1.00 31.70 227 ILE A C 1
ATOM 1541 O O . ILE A 1 227 ? 41.468 27.835 5.422 1.00 33.04 227 ILE A O 1
ATOM 1546 N N . VAL A 1 228 ? 41.566 28.669 7.497 1.00 29.24 228 VAL A N 1
ATOM 1547 C CA . VAL A 1 228 ? 40.360 29.476 7.298 1.00 31.23 228 VAL A CA 1
ATOM 1548 C C . VAL A 1 228 ? 40.585 30.509 6.200 1.00 30.12 228 VAL A C 1
ATOM 1549 O O . VAL A 1 228 ? 39.703 30.741 5.370 1.00 27.03 228 VAL A O 1
ATOM 1553 N N . VAL A 1 229 ? 41.786 31.093 6.151 1.00 29.06 229 VAL A N 1
ATOM 1554 C CA . VAL A 1 229 ? 42.111 32.043 5.083 1.00 28.28 229 VAL A CA 1
ATOM 1555 C C . VAL A 1 229 ? 42.110 31.336 3.698 1.00 27.76 229 VAL A C 1
ATOM 1556 O O . VAL A 1 229 ? 41.513 31.823 2.729 1.00 28.21 229 VAL A O 1
ATOM 1560 N N . GLU A 1 230 ? 42.723 30.164 3.629 1.00 28.45 230 GLU A N 1
ATOM 1561 C CA . GLU A 1 230 ? 42.695 29.368 2.406 1.00 28.48 230 GLU A CA 1
ATOM 1562 C C . GLU A 1 230 ? 41.259 29.104 1.953 1.00 30.34 230 GLU A C 1
ATOM 1563 O O . GLU A 1 230 ? 40.907 29.297 0.784 1.00 28.82 230 GLU A O 1
ATOM 1569 N N . ASP A 1 231 ? 40.416 28.665 2.882 1.00 28.31 231 ASP A N 1
ATOM 1570 C CA . ASP A 1 231 ? 38.996 28.445 2.551 1.00 29.66 231 ASP A CA 1
ATOM 1571 C C . ASP A 1 231 ? 38.253 29.696 2.072 1.00 28.18 231 ASP A C 1
ATOM 1572 O O . ASP A 1 231 ? 37.460 29.628 1.123 1.00 27.67 231 ASP A O 1
ATOM 1577 N N . CYS A 1 232 ? 38.519 30.840 2.683 1.00 27.81 232 CYS A N 1
ATOM 1578 C CA . CYS A 1 232 ? 37.922 32.083 2.201 1.00 27.11 232 CYS A CA 1
ATOM 1579 C C . CYS A 1 232 ? 38.394 32.461 0.804 1.00 28.39 232 CYS A C 1
ATOM 1580 O O . CYS A 1 232 ? 37.596 32.922 -0.024 1.00 29.62 232 CYS A O 1
ATOM 1583 N N . LEU A 1 233 ? 39.691 32.285 0.552 1.00 27.87 233 LEU A N 1
ATOM 1584 C CA . LEU A 1 233 ? 40.258 32.583 -0.764 1.00 27.88 233 LEU A CA 1
ATOM 1585 C C . LEU A 1 233 ? 39.683 31.653 -1.842 1.00 28.83 233 LEU A C 1
ATOM 1586 O O . LEU A 1 233 ? 39.406 32.098 -2.950 1.00 27.75 233 LEU A O 1
ATOM 1591 N N . ILE A 1 234 ? 39.467 30.379 -1.511 1.00 28.44 234 ILE A N 1
ATOM 1592 C CA . ILE A 1 234 ? 38.842 29.457 -2.463 1.00 29.21 234 ILE A CA 1
ATOM 1593 C C . ILE A 1 234 ? 37.406 29.881 -2.794 1.00 30.73 234 ILE A C 1
ATOM 1594 O O . ILE A 1 234 ? 37.004 29.831 -3.946 1.00 30.07 234 ILE A O 1
ATOM 1599 N N . LEU A 1 235 ? 36.659 30.336 -1.788 1.00 31.44 235 LEU A N 1
ATOM 1600 C CA . LEU A 1 235 ? 35.294 30.799 -1.993 1.00 31.24 235 LEU A CA 1
ATOM 1601 C C . LEU A 1 235 ? 35.317 32.072 -2.864 1.00 30.13 235 LEU A C 1
ATOM 1602 O O . LEU A 1 235 ? 34.541 32.176 -3.800 1.00 29.75 235 LEU A O 1
ATOM 1607 N N . LEU A 1 236 ? 36.271 32.975 -2.615 1.00 29.31 236 LEU A N 1
ATOM 1608 C CA . LEU A 1 236 ? 36.428 34.155 -3.439 1.00 28.82 236 LEU A CA 1
ATOM 1609 C C . LEU A 1 236 ? 36.741 33.803 -4.883 1.00 28.97 236 LEU A C 1
ATOM 1610 O O . LEU A 1 236 ? 36.227 34.442 -5.800 1.00 29.05 236 LEU A O 1
ATOM 1615 N N . GLN A 1 237 ? 37.495 32.738 -5.090 1.00 28.09 237 GLN A N 1
ATOM 1616 C CA . GLN A 1 237 ? 37.792 32.307 -6.433 1.00 31.04 237 GLN A CA 1
ATOM 1617 C C . GLN A 1 237 ? 36.535 31.746 -7.117 1.00 29.90 237 GLN A C 1
ATOM 1618 O O . GLN A 1 237 ? 36.329 31.955 -8.315 1.00 28.41 237 GLN A O 1
ATOM 1624 N N . ASN A 1 238 ? 35.746 30.966 -6.386 1.00 29.15 238 ASN A N 1
ATOM 1625 C CA . ASN A 1 238 ? 34.468 30.480 -6.930 1.00 30.46 238 ASN A CA 1
ATOM 1626 C C . ASN A 1 238 ? 33.569 31.663 -7.343 1.00 29.43 238 ASN A C 1
ATOM 1627 O O . ASN A 1 238 ? 32.858 31.592 -8.330 1.00 32.94 238 ASN A O 1
ATOM 1632 N N . LEU A 1 239 ? 33.619 32.737 -6.575 1.00 28.51 239 LEU A N 1
ATOM 1633 C CA . LEU A 1 239 ? 32.779 33.925 -6.839 1.00 31.09 239 LEU A CA 1
ATOM 1634 C C . LEU A 1 239 ? 33.216 34.764 -8.047 1.00 32.53 239 LEU A C 1
ATOM 1635 O O . LEU A 1 239 ? 32.375 35.404 -8.681 1.00 31.50 239 LEU A O 1
ATOM 1640 N N . LEU A 1 240 ? 34.506 34.686 -8.404 1.00 33.98 240 LEU A N 1
ATOM 1641 C CA . LEU A 1 240 ? 35.097 35.526 -9.449 1.00 33.87 240 LEU A CA 1
ATOM 1642 C C . LEU A 1 240 ? 35.439 34.798 -10.745 1.00 32.73 240 LEU A C 1
ATOM 1643 O O . LEU A 1 240 ? 35.254 35.353 -11.827 1.00 35.21 240 LEU A O 1
ATOM 1648 N N . LYS A 1 241 ? 35.923 33.562 -10.647 1.00 32.95 241 LYS A N 1
ATOM 1649 C CA . LYS A 1 241 ? 36.448 32.852 -11.807 1.00 35.43 241 LYS A CA 1
ATOM 1650 C C . LYS A 1 241 ? 35.332 32.584 -12.812 1.00 35.38 241 LYS A C 1
ATOM 1651 O O . LYS A 1 241 ? 34.281 32.078 -12.456 1.00 34.93 241 LYS A O 1
ATOM 1657 N N . ASN A 1 242 ? 35.561 32.940 -14.069 1.00 36.40 242 ASN A N 1
ATOM 1658 C CA . ASN A 1 242 ? 34.545 32.812 -15.119 1.00 36.80 242 ASN A CA 1
ATOM 1659 C C . ASN A 1 242 ? 33.227 33.562 -14.796 1.00 35.63 242 ASN A C 1
ATOM 1660 O O . ASN A 1 242 ? 32.171 33.190 -15.299 1.00 36.15 242 ASN A O 1
ATOM 1665 N N . ASN A 1 243 ? 33.284 34.605 -13.969 1.00 32.65 243 ASN A N 1
ATOM 1666 C CA . ASN A 1 243 ? 32.086 35.368 -13.646 1.00 31.41 243 ASN A CA 1
ATOM 1667 C C . ASN A 1 243 ? 32.325 36.855 -13.915 1.00 29.59 243 ASN A C 1
ATOM 1668 O O . ASN A 1 243 ? 32.796 37.582 -13.059 1.00 27.46 243 ASN A O 1
ATOM 1673 N N . ASN A 1 244 ? 31.991 37.279 -15.133 1.00 28.20 244 ASN A N 1
ATOM 1674 C CA . ASN A 1 244 ? 32.194 38.662 -15.581 1.00 28.46 244 ASN A CA 1
ATOM 1675 C C . ASN A 1 244 ? 31.414 39.662 -14.742 1.00 30.15 244 ASN A C 1
ATOM 1676 O O . ASN A 1 244 ? 31.921 40.721 -14.363 1.00 29.46 244 ASN A O 1
ATOM 1681 N N . SER A 1 245 ? 30.193 39.295 -14.391 1.00 29.41 245 SER A N 1
ATOM 1682 C CA . SER A 1 245 ? 29.369 40.171 -13.606 1.00 29.62 245 SER A CA 1
ATOM 1683 C C . SER A 1 245 ? 29.922 40.357 -12.199 1.00 28.05 245 SER A C 1
ATOM 1684 O O . SER A 1 245 ? 29.945 41.471 -11.704 1.00 29.22 245 SER A O 1
ATOM 1687 N N . ASN A 1 246 ? 30.385 39.295 -11.543 1.00 27.49 246 ASN A N 1
ATOM 1688 C CA . ASN A 1 246 ? 30.966 39.439 -10.215 1.00 27.75 246 ASN A CA 1
ATOM 1689 C C . ASN A 1 246 ? 32.333 40.130 -10.218 1.00 28.14 246 ASN A C 1
ATOM 1690 O O . ASN A 1 246 ? 32.661 40.822 -9.265 1.00 29.24 246 ASN A O 1
ATOM 1695 N N . GLN A 1 247 ? 33.130 39.952 -11.273 1.00 27.75 247 GLN A N 1
ATOM 1696 C CA . GLN A 1 247 ? 34.427 40.668 -11.374 1.00 28.20 247 GLN A CA 1
ATOM 1697 C C . GLN A 1 247 ? 34.142 42.163 -11.478 1.00 28.66 247 GLN A C 1
ATOM 1698 O O . GLN A 1 247 ? 34.831 42.968 -10.874 1.00 29.81 247 GLN A O 1
ATOM 1704 N N . ASN A 1 248 ? 33.115 42.524 -12.249 1.00 25.81 248 ASN A N 1
ATOM 1705 C CA . ASN A 1 248 ? 32.716 43.899 -12.360 1.00 27.67 248 ASN A CA 1
ATOM 1706 C C . ASN A 1 248 ? 32.240 44.442 -11.009 1.00 30.40 248 ASN A C 1
ATOM 1707 O O . ASN A 1 248 ? 32.581 45.565 -10.653 1.00 29.24 248 ASN A O 1
ATOM 1712 N N . PHE A 1 249 ? 31.451 43.644 -10.273 1.00 30.35 249 PHE A N 1
ATOM 1713 C CA . PHE A 1 249 ? 30.939 44.053 -8.944 1.00 31.49 249 PHE A CA 1
ATOM 1714 C C . PHE A 1 249 ? 32.094 44.267 -7.984 1.00 29.64 249 PHE A C 1
ATOM 1715 O O . PHE A 1 249 ? 32.145 45.265 -7.281 1.00 28.81 249 PHE A O 1
ATOM 1723 N N . PHE A 1 250 ? 33.038 43.329 -8.000 1.00 30.33 250 PHE A N 1
ATOM 1724 C CA . PHE A 1 250 ? 34.271 43.435 -7.221 1.00 29.65 250 PHE A CA 1
ATOM 1725 C C . PHE A 1 250 ? 34.990 44.746 -7.485 1.00 28.81 250 PHE A C 1
ATOM 1726 O O . PHE A 1 250 ? 35.345 45.453 -6.550 1.00 27.92 250 PHE A O 1
ATOM 1734 N N . LYS A 1 251 ? 35.177 45.085 -8.761 1.00 27.95 251 LYS A N 1
ATOM 1735 C CA . LYS A 1 251 ? 35.935 46.275 -9.131 1.00 28.26 251 LYS A CA 1
ATOM 1736 C C . LYS A 1 251 ? 35.138 47.540 -8.766 1.00 29.25 251 LYS A C 1
ATOM 1737 O O . LYS A 1 251 ? 35.665 48.490 -8.180 1.00 28.72 251 LYS A O 1
ATOM 1743 N N . GLU A 1 252 ? 33.867 47.559 -9.130 1.00 29.86 252 GLU A N 1
ATOM 1744 C CA . GLU A 1 252 ? 33.055 48.745 -8.914 1.00 30.00 252 GLU A CA 1
ATOM 1745 C C . GLU A 1 252 ? 32.694 48.921 -7.423 1.00 29.33 252 GLU A C 1
ATOM 1746 O O . GLU A 1 252 ? 32.248 49.978 -7.026 1.00 32.43 252 GLU A O 1
ATOM 1752 N N . GLY A 1 253 ? 32.940 47.907 -6.613 1.00 28.62 253 GLY A N 1
ATOM 1753 C CA . GLY A 1 253 ? 32.755 47.993 -5.173 1.00 29.92 253 GLY A CA 1
ATOM 1754 C C . GLY A 1 253 ? 33.982 48.462 -4.419 1.00 29.89 253 GLY A C 1
ATOM 1755 O O . GLY A 1 253 ? 34.001 48.447 -3.185 1.00 28.67 253 GLY A O 1
ATOM 1756 N N . SER A 1 254 ? 35.021 48.838 -5.165 1.00 30.97 254 SER A N 1
ATOM 1757 C CA . SER A 1 254 ? 36.285 49.290 -4.609 1.00 30.84 254 SER A CA 1
ATOM 1758 C C . SER A 1 254 ? 36.924 48.247 -3.711 1.00 26.69 254 SER A C 1
ATOM 1759 O O . SER A 1 254 ? 37.591 48.581 -2.748 1.00 28.08 254 SER A O 1
ATOM 1762 N N . TYR A 1 255 ? 36.760 46.979 -4.057 1.00 25.80 255 TYR A N 1
ATOM 1763 C CA . TYR A 1 255 ? 37.414 45.908 -3.334 1.00 26.94 255 TYR A CA 1
ATOM 1764 C C . TYR A 1 255 ? 38.861 45.577 -3.776 1.00 26.49 255 TYR A C 1
ATOM 1765 O O . TYR A 1 255 ? 39.594 44.903 -3.036 1.00 27.21 255 TYR A O 1
ATOM 1774 N N . ILE A 1 256 ? 39.275 46.011 -4.949 1.00 26.46 256 ILE A N 1
ATOM 1775 C CA . ILE A 1 256 ? 40.653 45.653 -5.416 1.00 26.21 256 ILE A CA 1
ATOM 1776 C C . ILE A 1 256 ? 41.688 46.210 -4.415 1.00 27.37 256 ILE A C 1
ATOM 1777 O O . ILE A 1 256 ? 42.627 45.525 -4.065 1.00 28.05 256 ILE A O 1
ATOM 1782 N N . GLN A 1 257 ? 41.449 47.417 -3.892 1.00 25.77 257 GLN A N 1
ATOM 1783 C CA . GLN A 1 257 ? 42.316 47.991 -2.876 1.00 28.76 257 GLN A CA 1
ATOM 1784 C C . GLN A 1 257 ? 42.518 47.121 -1.630 1.00 32.14 257 GLN A C 1
ATOM 1785 O O . GLN A 1 257 ? 43.563 47.239 -0.974 1.00 30.11 257 GLN A O 1
ATOM 1791 N N . ARG A 1 258 ? 41.553 46.237 -1.313 1.00 30.76 258 ARG A N 1
ATOM 1792 C CA . ARG A 1 258 ? 41.686 45.356 -0.169 1.00 27.76 258 ARG A CA 1
ATOM 1793 C C . ARG A 1 258 ? 42.715 44.254 -0.400 1.00 26.62 258 ARG A C 1
ATOM 1794 O O . ARG A 1 258 ? 43.118 43.587 0.549 1.00 25.53 258 ARG A O 1
ATOM 1802 N N . MET A 1 259 ? 43.112 44.046 -1.651 1.00 25.78 259 MET A N 1
ATOM 1803 C CA . MET A 1 259 ? 44.118 43.046 -1.986 1.00 28.77 259 MET A CA 1
ATOM 1804 C C . MET A 1 259 ? 45.558 43.544 -1.688 1.00 29.19 259 MET A C 1
ATOM 1805 O O . MET A 1 259 ? 46.472 42.741 -1.580 1.00 27.05 259 MET A O 1
ATOM 1810 N N . LYS A 1 260 ? 45.751 44.852 -1.569 1.00 29.02 260 LYS A N 1
ATOM 1811 C CA . LYS A 1 260 ? 47.103 45.394 -1.400 1.00 27.61 260 LYS A CA 1
ATOM 1812 C C . LYS A 1 260 ? 47.755 44.923 -0.089 1.00 27.14 260 LYS A C 1
ATOM 1813 O O . LYS A 1 260 ? 48.874 44.449 -0.120 1.00 28.67 260 LYS A O 1
ATOM 1819 N N . PRO A 1 261 ? 47.049 45.006 1.063 1.00 27.92 261 PRO A N 1
ATOM 1820 C CA . PRO A 1 261 ? 47.628 44.520 2.305 1.00 24.98 261 PRO A CA 1
ATOM 1821 C C . PRO A 1 261 ? 48.069 43.053 2.304 1.00 24.98 261 PRO A C 1
ATOM 1822 O O . PRO A 1 261 ? 48.943 42.674 3.069 1.00 25.96 261 PRO A O 1
ATOM 1826 N N . TRP A 1 262 ? 47.479 42.238 1.449 1.00 25.19 262 TRP A N 1
ATOM 1827 C CA . TRP A 1 262 ? 47.844 40.837 1.362 1.00 26.53 262 TRP A CA 1
ATOM 1828 C C . TRP A 1 262 ? 49.324 40.623 0.978 1.00 27.21 262 TRP A C 1
ATOM 1829 O O . TRP A 1 262 ? 49.954 39.621 1.367 1.00 24.24 262 TRP A O 1
ATOM 1840 N N . PHE A 1 263 ? 49.849 41.551 0.182 1.00 28.98 263 PHE A N 1
ATOM 1841 C CA . PHE A 1 263 ? 51.210 41.451 -0.361 1.00 27.27 263 PHE A CA 1
ATOM 1842 C C . PHE A 1 263 ? 52.206 42.355 0.362 1.00 28.64 263 PHE A C 1
ATOM 1843 O O . PHE A 1 263 ? 53.338 42.575 -0.113 1.00 26.26 263 PHE A O 1
ATOM 1851 N N . GLU A 1 264 ? 51.793 42.862 1.525 1.00 31.37 264 GLU A N 1
ATOM 1852 C CA . GLU A 1 264 ? 52.685 43.561 2.428 1.00 34.05 264 GLU A CA 1
ATOM 1853 C C . GLU A 1 264 ? 53.340 42.514 3.300 1.00 38.13 264 GLU A C 1
ATOM 1854 O O . GLU A 1 264 ? 52.953 42.295 4.441 1.00 37.53 264 GLU A O 1
ATOM 1860 N N . VAL A 1 265 ? 54.321 41.849 2.714 1.00 42.02 265 VAL A N 1
ATOM 1861 C CA . VAL A 1 265 ? 55.093 40.826 3.380 1.00 47.60 265 VAL A CA 1
ATOM 1862 C C . VAL A 1 265 ? 56.553 41.305 3.336 1.00 51.05 265 VAL A C 1
ATOM 1863 O O . VAL A 1 265 ? 57.068 41.617 2.263 1.00 52.54 265 VAL A O 1
ATOM 1867 N N . GLY A 1 266 ? 57.198 41.403 4.492 1.00 55.26 266 GLY A N 1
ATOM 1868 C CA . GLY A 1 266 ? 58.550 41.974 4.565 1.00 58.75 266 GLY A CA 1
ATOM 1869 C C . GLY A 1 266 ? 59.337 41.744 5.848 1.00 62.35 266 GLY A C 1
ATOM 1870 O O . GLY A 1 266 ? 60.563 41.594 5.801 1.00 62.93 266 GLY A O 1
ATOM 1871 N N . ASP A 1 267 ? 58.654 41.741 6.996 1.00 66.01 267 ASP A N 1
ATOM 1872 C CA . ASP A 1 267 ? 59.296 41.488 8.301 1.00 68.63 267 ASP A CA 1
ATOM 1873 C C . ASP A 1 267 ? 59.997 40.118 8.359 1.00 70.71 267 ASP A C 1
ATOM 1874 O O . ASP A 1 267 ? 61.040 39.967 9.006 1.00 70.96 267 ASP A O 1
ATOM 1879 N N . GLU A 1 268 ? 59.414 39.133 7.676 1.00 73.16 268 GLU A N 1
ATOM 1880 C CA . GLU A 1 268 ? 59.965 37.777 7.597 1.00 74.69 268 GLU A CA 1
ATOM 1881 C C . GLU A 1 268 ? 60.952 37.665 6.405 1.00 73.72 268 GLU A C 1
ATOM 1882 O O . GLU A 1 268 ? 61.939 38.402 6.345 1.00 74.29 268 GLU A O 1
ATOM 1888 N N . ASN A 1 269 ? 60.667 36.742 5.479 1.00 72.29 269 ASN A N 1
ATOM 1889 C CA . ASN A 1 269 ? 61.452 36.455 4.262 1.00 70.63 269 ASN A CA 1
ATOM 1890 C C . ASN A 1 269 ? 62.591 35.453 4.511 1.00 68.67 269 ASN A C 1
ATOM 1891 O O . ASN A 1 269 ? 63.733 35.644 4.082 1.00 69.11 269 ASN A O 1
ATOM 1896 N N . SER A 1 270 ? 62.240 34.381 5.223 1.00 66.04 270 SER A N 1
ATOM 1897 C CA . SER A 1 270 ? 63.081 33.186 5.344 1.00 63.82 270 SER A CA 1
ATOM 1898 C C . SER A 1 270 ? 62.216 31.994 5.798 1.00 60.74 270 SER A C 1
ATOM 1899 O O . SER A 1 270 ? 62.097 31.005 5.074 1.00 62.29 270 SER A O 1
ATOM 1902 N N . GLY A 1 271 ? 61.591 32.102 6.969 1.00 55.60 271 GLY A N 1
ATOM 1903 C CA . GLY A 1 271 ? 60.750 31.026 7.491 1.00 51.24 271 GLY A CA 1
ATOM 1904 C C . GLY A 1 271 ? 59.280 31.223 7.191 1.00 46.86 271 GLY A C 1
ATOM 1905 O O . GLY A 1 271 ? 58.498 31.488 8.099 1.00 48.01 271 GLY A O 1
ATOM 1906 N N . TRP A 1 272 ? 58.909 31.109 5.916 1.00 41.52 272 TRP A N 1
ATOM 1907 C CA . TRP A 1 272 ? 57.506 31.124 5.499 1.00 35.60 272 TRP A CA 1
ATOM 1908 C C . TRP A 1 272 ? 56.916 29.735 5.613 1.00 32.50 272 TRP A C 1
ATOM 1909 O O . TRP A 1 272 ? 57.397 28.798 4.971 1.00 28.55 272 TRP A O 1
ATOM 1920 N N . SER A 1 273 ? 55.846 29.608 6.395 1.00 29.40 273 SER A N 1
ATOM 1921 C CA . SER A 1 273 ? 55.195 28.317 6.575 1.00 27.80 273 SER A CA 1
ATOM 1922 C C . SER A 1 273 ? 54.605 27.873 5.247 1.00 24.00 273 SER A C 1
ATOM 1923 O O . SER A 1 273 ? 54.407 28.678 4.362 1.00 22.75 273 SER A O 1
ATOM 1926 N N . ALA A 1 274 ? 54.331 26.582 5.133 1.00 25.00 274 ALA A N 1
ATOM 1927 C CA . ALA A 1 274 ? 53.723 26.026 3.946 1.00 25.54 274 ALA A CA 1
ATOM 1928 C C . ALA A 1 274 ? 52.327 26.611 3.758 1.00 25.24 274 ALA A C 1
ATOM 1929 O O . ALA A 1 274 ? 51.907 26.868 2.641 1.00 27.24 274 ALA A O 1
ATOM 1931 N N . GLN A 1 275 ? 51.618 26.851 4.859 1.00 25.47 275 GLN A N 1
ATOM 1932 C CA . GLN A 1 275 ? 50.285 27.411 4.771 1.00 27.07 275 GLN A CA 1
ATOM 1933 C C . GLN A 1 275 ? 50.337 28.867 4.297 1.00 26.41 275 GLN A C 1
ATOM 1934 O O . GLN A 1 275 ? 49.434 29.319 3.566 1.00 25.55 275 GLN A O 1
ATOM 1940 N N . LYS A 1 276 ? 51.382 29.603 4.693 1.00 26.03 276 LYS A N 1
ATOM 1941 C CA . LYS A 1 276 ? 51.516 31.005 4.232 1.00 25.88 276 LYS A CA 1
ATOM 1942 C C . LYS A 1 276 ? 51.760 31.036 2.728 1.00 25.59 276 LYS A C 1
ATOM 1943 O O . LYS A 1 276 ? 51.206 31.874 2.018 1.00 27.62 276 LYS A O 1
ATOM 1949 N N . VAL A 1 277 ? 52.548 30.090 2.236 1.00 25.90 277 VAL A N 1
ATOM 1950 C CA . VAL A 1 277 ? 52.825 29.985 0.798 1.00 24.86 277 VAL A CA 1
ATOM 1951 C C . VAL A 1 277 ? 51.532 29.632 0.048 1.00 26.25 277 VAL A C 1
ATOM 1952 O O . VAL A 1 277 ? 51.200 30.247 -0.977 1.00 24.49 277 VAL A O 1
ATOM 1956 N N . THR A 1 278 ? 50.805 28.635 0.553 1.00 26.14 278 THR A N 1
ATOM 1957 C CA . THR A 1 278 ? 49.524 28.262 -0.045 1.00 25.98 278 THR A CA 1
ATOM 1958 C C . THR A 1 278 ? 48.589 29.449 -0.103 1.00 24.47 278 THR A C 1
ATOM 1959 O O . THR A 1 278 ? 48.036 29.718 -1.162 1.00 25.25 278 THR A O 1
ATOM 1963 N N . ASN A 1 279 ? 48.460 30.206 0.986 1.00 24.76 279 ASN A N 1
ATOM 1964 C CA . ASN A 1 279 ? 47.579 31.370 0.982 1.00 24.82 279 ASN A CA 1
ATOM 1965 C C . ASN A 1 279 ? 48.009 32.415 -0.030 1.00 27.34 279 ASN A C 1
ATOM 1966 O O . ASN A 1 279 ? 47.193 32.896 -0.807 1.00 27.33 279 ASN A O 1
ATOM 1971 N N . LEU A 1 280 ? 49.292 32.770 -0.019 1.00 26.53 280 LEU A N 1
ATOM 1972 C CA . LEU A 1 280 ? 49.785 33.831 -0.900 1.00 29.26 280 LEU A CA 1
ATOM 1973 C C . LEU A 1 280 ? 49.617 33.409 -2.367 1.00 26.22 280 LEU A C 1
ATOM 1974 O O . LEU A 1 280 ? 49.311 34.234 -3.217 1.00 25.36 280 LEU A O 1
ATOM 1979 N N . HIS A 1 281 ? 49.830 32.127 -2.654 1.00 25.73 281 HIS A N 1
ATOM 1980 C CA . HIS A 1 281 ? 49.611 31.596 -4.002 1.00 26.17 281 HIS A CA 1
ATOM 1981 C C . HIS A 1 281 ? 48.155 31.806 -4.457 1.00 29.41 281 HIS A C 1
ATOM 1982 O O . HIS A 1 281 ? 47.893 32.251 -5.588 1.00 29.50 281 HIS A O 1
ATOM 1989 N N . LEU A 1 282 ? 47.208 31.494 -3.581 1.00 28.95 282 LEU A N 1
ATOM 1990 C CA . LEU A 1 282 ? 45.797 31.762 -3.877 1.00 29.81 282 LEU A CA 1
ATOM 1991 C C . LEU A 1 282 ? 45.495 33.245 -4.040 1.00 28.28 282 LEU A C 1
ATOM 1992 O O . LEU A 1 282 ? 44.718 33.631 -4.919 1.00 29.51 282 LEU A O 1
ATOM 1997 N N . MET A 1 283 ? 46.116 34.085 -3.215 1.00 26.89 283 MET A N 1
ATOM 1998 C CA . MET A 1 283 ? 45.919 35.524 -3.323 1.00 27.03 283 MET A CA 1
ATOM 1999 C C . MET A 1 283 ? 46.378 36.067 -4.674 1.00 28.66 283 MET A C 1
ATOM 2000 O O . MET A 1 283 ? 45.676 36.855 -5.293 1.00 30.06 283 MET A O 1
ATOM 2005 N N . LEU A 1 284 ? 47.566 35.662 -5.117 1.00 28.97 284 LEU A N 1
ATOM 2006 C CA . LEU A 1 284 ? 48.057 36.031 -6.455 1.00 29.51 284 LEU A CA 1
ATOM 2007 C C . LEU A 1 284 ? 47.144 35.534 -7.578 1.00 30.17 284 LEU A C 1
ATOM 2008 O O . LEU A 1 284 ? 46.943 36.238 -8.564 1.00 29.75 284 LEU A O 1
ATOM 2013 N N . GLN A 1 285 ? 46.599 34.325 -7.425 1.00 29.60 285 GLN A N 1
ATOM 2014 C CA . GLN A 1 285 ? 45.700 33.772 -8.415 1.00 31.82 285 GLN A CA 1
ATOM 2015 C C . GLN A 1 285 ? 44.426 34.590 -8.533 1.00 31.31 285 GLN A C 1
ATOM 2016 O O . GLN A 1 285 ? 43.849 34.717 -9.633 1.00 30.46 285 GLN A O 1
ATOM 2022 N N . LEU A 1 286 ? 44.002 35.156 -7.406 1.00 30.01 286 LEU A N 1
ATOM 2023 C CA . LEU A 1 286 ? 42.843 36.028 -7.389 1.00 30.97 286 LEU A CA 1
ATOM 2024 C C . LEU A 1 286 ? 43.118 37.324 -8.145 1.00 30.01 286 LEU A C 1
ATOM 2025 O O . LEU A 1 286 ? 42.252 37.837 -8.862 1.00 30.02 286 LEU A O 1
ATOM 2030 N N . VAL A 1 287 ? 44.294 37.889 -7.939 1.00 28.82 287 VAL A N 1
ATOM 2031 C CA . VAL A 1 287 ? 44.689 39.060 -8.706 1.00 29.47 287 VAL A CA 1
ATOM 2032 C C . VAL A 1 287 ? 44.639 38.709 -10.192 1.00 30.61 287 VAL A C 1
ATOM 2033 O O . VAL A 1 287 ? 44.162 39.494 -11.010 1.00 30.59 287 VAL A O 1
ATOM 2037 N N . ARG A 1 288 ? 45.147 37.537 -10.545 1.00 27.25 288 ARG A N 1
ATOM 2038 C CA . ARG A 1 288 ? 45.254 37.150 -11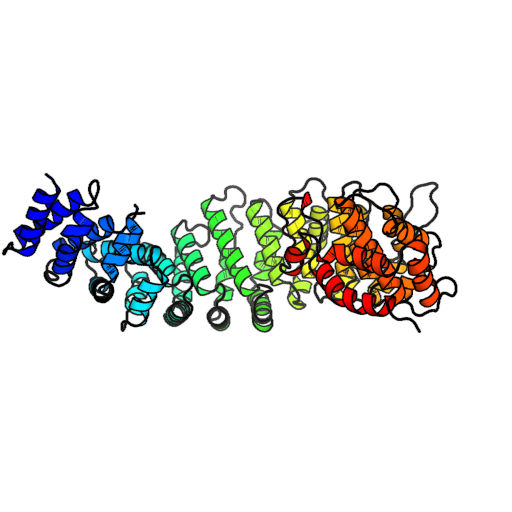.942 1.00 28.61 288 ARG A CA 1
ATOM 2039 C C . ARG A 1 288 ? 43.866 36.969 -12.618 1.00 30.08 288 ARG A C 1
ATOM 2040 O O . ARG A 1 288 ? 43.680 37.306 -13.804 1.00 28.67 288 ARG A O 1
ATOM 2048 N N . VAL A 1 289 ? 42.891 36.472 -11.855 1.00 28.53 289 VAL A N 1
ATOM 2049 C CA . VAL A 1 289 ? 41.537 36.273 -12.380 1.00 26.12 289 VAL A CA 1
ATOM 2050 C C . VAL A 1 289 ? 41.025 37.603 -12.935 1.00 23.10 289 VAL A C 1
ATOM 2051 O O . VAL A 1 289 ? 40.440 37.652 -13.989 1.00 25.79 289 VAL A O 1
ATOM 2055 N N . LEU A 1 290 ? 41.253 38.673 -12.206 1.00 23.22 290 LEU A N 1
ATOM 2056 C CA . LEU A 1 290 ? 40.728 39.988 -12.580 1.00 27.05 290 LEU A CA 1
ATOM 2057 C C . LEU A 1 290 ? 41.378 40.608 -13.836 1.00 29.56 290 LEU A C 1
ATOM 2058 O O . LEU A 1 290 ? 40.761 41.446 -14.515 1.00 26.51 290 LEU A O 1
ATOM 2063 N N . VAL A 1 291 ? 42.622 40.216 -14.132 1.00 28.36 291 VAL A N 1
ATOM 2064 C CA . VAL A 1 291 ? 43.332 40.735 -15.315 1.00 27.49 291 VAL A CA 1
ATOM 2065 C C . VAL A 1 291 ? 43.658 39.651 -16.329 1.00 28.35 291 VAL A C 1
ATOM 2066 O O . VAL A 1 291 ? 44.536 39.823 -17.174 1.00 28.61 291 VAL A O 1
ATOM 2070 N N . SER A 1 292 ? 42.934 38.534 -16.269 1.00 26.39 292 SER A N 1
ATOM 2071 C CA . SER A 1 292 ? 43.164 37.453 -17.213 1.00 26.48 292 SER A CA 1
ATOM 2072 C C . SER A 1 292 ? 43.058 37.953 -18.644 1.00 27.79 292 SER A C 1
ATOM 2073 O O . SER A 1 292 ? 42.148 38.719 -18.956 1.00 31.31 292 SER A O 1
ATOM 2076 N N . PRO A 1 293 ? 43.965 37.501 -19.528 1.00 26.82 293 PRO A N 1
ATOM 2077 C CA . PRO A 1 293 ? 43.859 37.828 -20.947 1.00 27.54 293 PRO A CA 1
ATOM 2078 C C . PRO A 1 293 ? 42.586 37.316 -21.612 1.00 27.60 293 PRO A C 1
ATOM 2079 O O . PRO A 1 293 ? 42.240 37.804 -22.650 1.00 27.41 293 PRO A O 1
ATOM 2083 N N . ASN A 1 294 ? 41.917 36.317 -21.037 1.00 31.27 294 ASN A N 1
ATOM 2084 C CA . ASN A 1 294 ? 40.651 35.822 -21.611 1.00 30.71 294 ASN A CA 1
ATOM 2085 C C . ASN A 1 294 ? 39.391 36.597 -21.192 1.00 29.29 294 ASN A C 1
ATOM 2086 O O . ASN A 1 294 ? 38.340 36.338 -21.728 1.00 26.92 294 ASN A O 1
ATOM 2091 N N . ASN A 1 295 ? 39.482 37.542 -20.251 1.00 31.10 295 ASN A N 1
ATOM 2092 C CA . ASN A 1 295 ? 38.328 38.392 -19.933 1.00 30.77 295 ASN A CA 1
ATOM 2093 C C . ASN A 1 295 ? 37.903 39.240 -21.125 1.00 34.10 295 ASN A C 1
ATOM 2094 O O . ASN A 1 295 ? 38.667 39.385 -22.069 1.00 34.57 295 ASN A O 1
ATOM 2099 N N . PRO A 1 296 ? 36.686 39.828 -21.085 1.00 36.54 296 PRO A N 1
ATOM 2100 C CA . PRO A 1 296 ? 36.406 40.908 -22.042 1.00 36.88 296 PRO A CA 1
ATOM 2101 C C . PRO A 1 296 ? 37.451 42.019 -21.907 1.00 38.33 296 PRO A C 1
ATOM 2102 O O . PRO A 1 296 ? 37.843 42.365 -20.781 1.00 39.41 296 PRO A O 1
ATOM 2106 N N . PRO A 1 297 ? 37.976 42.523 -23.042 1.00 37.95 297 PRO A N 1
ATOM 2107 C CA . PRO A 1 297 ? 39.153 43.412 -22.939 1.00 36.53 297 PRO A CA 1
ATOM 2108 C C . PRO A 1 297 ? 39.007 44.574 -21.956 1.00 32.76 297 PRO A C 1
ATOM 2109 O O . PRO A 1 297 ? 39.947 44.842 -21.187 1.00 28.09 297 PRO A O 1
ATOM 2113 N N . GLY A 1 298 ? 37.847 45.249 -21.997 1.00 28.74 298 GLY A N 1
ATOM 2114 C CA . GLY A 1 298 ? 37.551 46.386 -21.114 1.00 25.84 298 GLY A CA 1
ATOM 2115 C C . GLY A 1 298 ? 37.601 46.052 -19.632 1.00 25.29 298 GLY A C 1
ATOM 2116 O O . GLY A 1 298 ? 37.946 46.894 -18.811 1.00 25.70 298 GLY A O 1
ATOM 2117 N N . ALA A 1 299 ? 37.276 44.816 -19.275 1.00 23.76 299 ALA A N 1
ATOM 2118 C CA . ALA A 1 299 ? 37.298 44.431 -17.884 1.00 26.36 299 ALA A CA 1
ATOM 2119 C C . ALA A 1 299 ? 38.768 44.348 -17.363 1.00 24.78 299 ALA A C 1
ATOM 2120 O O . ALA A 1 299 ? 39.115 44.914 -16.327 1.00 27.32 299 ALA A O 1
ATOM 2122 N N . THR A 1 300 ? 39.610 43.618 -18.075 1.00 24.56 300 THR A N 1
ATOM 2123 C CA . THR A 1 300 ? 41.028 43.531 -17.707 1.00 24.52 300 THR A CA 1
ATOM 2124 C C . THR A 1 300 ? 41.660 44.947 -17.666 1.00 24.95 300 THR A C 1
ATOM 2125 O O . THR A 1 300 ? 42.298 45.310 -16.697 1.00 23.06 300 THR A O 1
ATOM 2129 N N . SER A 1 301 ? 41.407 45.762 -18.673 1.00 25.15 301 SER A N 1
ATOM 2130 C CA . SER A 1 301 ? 42.007 47.105 -18.720 1.00 28.68 301 SER A CA 1
ATOM 2131 C C . SER A 1 301 ? 41.627 47.946 -17.541 1.00 29.59 301 SER A C 1
ATOM 2132 O O . SER A 1 301 ? 42.454 48.696 -16.993 1.00 28.68 301 SER A O 1
ATOM 2135 N N . SER A 1 302 ? 40.339 47.896 -17.200 1.00 30.05 302 SER A N 1
ATOM 2136 C CA . SER A 1 302 ? 39.826 48.727 -16.124 1.00 27.34 302 SER A CA 1
ATOM 2137 C C . SER A 1 302 ? 40.386 48.238 -14.798 1.00 25.04 302 SER A C 1
ATOM 2138 O O . SER A 1 302 ? 40.694 49.025 -13.915 1.00 25.55 302 SER A O 1
ATOM 2141 N N . CYS A 1 303 ? 40.519 46.929 -14.637 1.00 26.62 303 CYS A N 1
ATOM 2142 C CA . CYS A 1 303 ? 41.165 46.385 -13.436 1.00 28.02 303 CYS A CA 1
ATOM 2143 C C . CYS A 1 303 ? 42.677 46.694 -13.338 1.00 27.30 303 CYS A C 1
ATOM 2144 O O . CYS A 1 303 ? 43.194 46.939 -12.234 1.00 27.49 303 CYS A O 1
ATOM 2147 N N . GLN A 1 304 ? 43.370 46.698 -14.471 1.00 26.56 304 GLN A N 1
ATOM 2148 C CA . GLN A 1 304 ? 44.796 47.061 -14.508 1.00 26.42 304 GLN A CA 1
ATOM 2149 C C . GLN A 1 304 ? 44.991 48.506 -14.001 1.00 27.08 304 GLN A C 1
ATOM 2150 O O . GLN A 1 304 ? 45.849 48.775 -13.149 1.00 25.14 304 GLN A O 1
ATOM 2156 N N . LYS A 1 305 ? 44.126 49.404 -14.474 1.00 24.15 305 LYS A N 1
ATOM 2157 C CA . LYS A 1 305 ? 44.114 50.786 -14.007 1.00 24.71 305 LYS A CA 1
ATOM 2158 C C . LYS A 1 305 ? 43.839 50.876 -12.504 1.00 25.57 305 LYS A C 1
ATOM 2159 O O . LYS A 1 305 ? 44.570 51.547 -11.780 1.00 23.66 305 LYS A O 1
ATOM 2165 N N . ALA A 1 306 ? 42.838 50.150 -12.016 1.00 27.07 306 ALA A N 1
ATOM 2166 C CA . ALA A 1 306 ? 42.496 50.207 -10.595 1.00 26.16 306 ALA A CA 1
ATOM 2167 C C . ALA A 1 306 ? 43.656 49.692 -9.733 1.00 27.18 306 ALA A C 1
ATOM 2168 O O . ALA A 1 306 ? 43.889 50.184 -8.611 1.00 26.79 306 ALA A O 1
ATOM 2170 N N . MET A 1 307 ? 44.343 48.672 -10.234 1.00 27.15 307 MET A N 1
ATOM 2171 C CA . MET A 1 307 ? 45.473 48.096 -9.523 1.00 27.53 307 MET A CA 1
ATOM 2172 C C . MET A 1 307 ? 46.624 49.085 -9.436 1.00 28.03 307 MET A C 1
ATOM 2173 O O . MET A 1 307 ? 47.347 49.111 -8.442 1.00 30.46 307 MET A O 1
ATOM 2178 N N . PHE A 1 308 ? 46.794 49.902 -10.463 1.00 28.04 308 PHE A N 1
ATOM 2179 C CA . PHE A 1 308 ? 47.783 50.977 -10.388 1.00 29.72 308 PHE A CA 1
ATOM 2180 C C . PHE A 1 308 ? 47.350 52.045 -9.417 1.00 28.45 308 PHE A C 1
ATOM 2181 O O . PHE A 1 308 ? 48.152 52.462 -8.569 1.00 29.22 308 PHE A O 1
ATOM 2189 N N . GLN A 1 309 ? 46.084 52.472 -9.500 1.00 26.88 309 GLN A N 1
ATOM 2190 C CA . GLN A 1 309 ? 45.588 53.557 -8.656 1.00 28.46 309 GLN A CA 1
ATOM 2191 C C . GLN A 1 309 ? 45.622 53.281 -7.168 1.00 27.77 309 GLN A C 1
ATOM 2192 O O . GLN A 1 309 ? 45.777 54.207 -6.410 1.00 28.37 309 GLN A O 1
ATOM 2198 N N . CYS A 1 310 ? 45.403 52.041 -6.731 1.00 28.62 310 CYS A N 1
ATOM 2199 C CA . CYS A 1 310 ? 45.408 51.749 -5.292 1.00 30.12 310 CYS A CA 1
ATOM 2200 C C . CYS A 1 310 ? 46.787 51.266 -4.812 1.00 29.53 310 CYS A C 1
ATOM 2201 O O . CYS A 1 310 ? 46.950 50.991 -3.640 1.00 28.08 310 CYS A O 1
ATOM 2204 N N . GLY A 1 311 ? 47.759 51.120 -5.712 1.00 30.75 311 GLY A N 1
ATOM 2205 C CA . GLY A 1 311 ? 49.126 50.790 -5.300 1.00 29.55 311 GLY A CA 1
ATOM 2206 C C . GLY A 1 311 ? 49.410 49.305 -5.241 1.00 31.00 311 GLY A C 1
ATOM 2207 O O . GLY A 1 311 ? 50.462 48.889 -4.738 1.00 28.76 311 GLY A O 1
ATOM 2208 N N . LEU A 1 312 ? 48.486 48.497 -5.764 1.00 31.16 312 LEU A N 1
ATOM 2209 C CA . LEU A 1 312 ? 48.670 47.035 -5.800 1.00 30.21 312 LEU A CA 1
ATOM 2210 C C . LEU A 1 312 ? 49.835 46.616 -6.708 1.00 28.87 312 LEU A C 1
ATOM 2211 O O . LEU A 1 312 ? 50.643 45.781 -6.333 1.00 27.25 312 LEU A O 1
ATOM 2216 N N . LEU A 1 313 ? 49.877 47.141 -7.930 1.00 29.25 313 LEU A N 1
ATOM 2217 C CA . LEU A 1 313 ? 50.962 46.799 -8.850 1.00 30.13 313 LEU A CA 1
ATOM 2218 C C . LEU A 1 313 ? 52.324 47.107 -8.225 1.00 30.18 313 LEU A C 1
ATOM 2219 O O . LEU A 1 313 ? 53.256 46.310 -8.325 1.00 30.12 313 LEU A O 1
ATOM 2224 N N . GLN A 1 314 ? 52.398 48.268 -7.586 1.00 29.87 314 GLN A N 1
ATOM 2225 C CA . GLN A 1 314 ? 53.610 48.788 -6.982 1.00 31.50 314 GLN A CA 1
ATOM 2226 C C . GLN A 1 314 ? 54.028 47.874 -5.832 1.00 34.15 314 GLN A C 1
ATOM 2227 O O . GLN A 1 314 ? 55.200 47.550 -5.680 1.00 30.23 314 GLN A O 1
ATOM 2233 N N . GLN A 1 315 ? 53.049 47.446 -5.034 1.00 32.47 315 GLN A N 1
ATOM 2234 C CA . GLN A 1 315 ? 53.297 46.510 -3.961 1.00 30.48 315 GLN A CA 1
ATOM 2235 C C . GLN A 1 315 ? 53.757 45.144 -4.467 1.00 29.51 315 GLN A C 1
ATOM 2236 O O . GLN A 1 315 ? 54.648 44.526 -3.873 1.00 27.00 315 GLN A O 1
ATOM 2242 N N . LEU A 1 316 ? 53.171 44.672 -5.554 1.00 28.76 316 LEU A N 1
ATOM 2243 C CA . LEU A 1 316 ? 53.614 43.407 -6.134 1.00 30.70 316 LEU A CA 1
ATOM 2244 C C . LEU A 1 316 ? 55.059 43.508 -6.676 1.00 32.42 316 LEU A C 1
ATOM 2245 O O . LEU A 1 316 ? 55.833 42.565 -6.561 1.00 32.07 316 LEU A O 1
ATOM 2250 N N . CYS A 1 317 ? 55.404 44.646 -7.275 1.00 30.99 317 CYS A N 1
ATOM 2251 C CA . CYS A 1 317 ? 56.763 44.844 -7.771 1.00 31.30 317 CYS A CA 1
ATOM 2252 C C . CYS A 1 317 ? 57.750 44.879 -6.619 1.00 31.04 317 CYS A C 1
ATOM 2253 O O . CYS A 1 317 ? 58.906 44.514 -6.790 1.00 35.01 317 CYS A O 1
ATOM 2256 N N . THR A 1 318 ? 57.290 45.294 -5.447 1.00 32.03 318 THR A N 1
ATOM 2257 C CA . THR A 1 318 ? 58.109 45.249 -4.247 1.00 32.96 318 THR A CA 1
ATOM 2258 C C . THR A 1 318 ? 58.498 43.818 -3.877 1.00 34.20 318 THR A C 1
ATOM 2259 O O . THR A 1 318 ? 59.666 43.566 -3.521 1.00 34.47 318 THR A O 1
ATOM 2263 N N . ILE A 1 319 ? 57.567 42.867 -3.962 1.00 32.00 319 ILE A N 1
ATOM 2264 C CA . ILE A 1 319 ? 57.931 41.505 -3.585 1.00 35.62 319 ILE A CA 1
ATOM 2265 C C . ILE A 1 319 ? 58.784 40.910 -4.685 1.00 37.73 319 ILE A C 1
ATOM 2266 O O . ILE A 1 319 ? 59.687 40.138 -4.439 1.00 38.61 319 ILE A O 1
ATOM 2271 N N . LEU A 1 320 ? 58.538 41.345 -5.900 1.00 40.73 320 LEU A N 1
ATOM 2272 C CA . LEU A 1 320 ? 59.285 40.874 -7.043 1.00 43.36 320 LEU A CA 1
ATOM 2273 C C . LEU A 1 320 ? 60.788 41.184 -6.876 1.00 44.52 320 LEU A C 1
ATOM 2274 O O . LEU A 1 320 ? 61.631 40.381 -7.263 1.00 46.12 320 LEU A O 1
ATOM 2279 N N . MET A 1 321 ? 61.106 42.328 -6.267 1.00 44.02 321 MET A N 1
ATOM 2280 C CA . MET A 1 321 ? 62.478 42.781 -6.072 1.00 42.65 321 MET A CA 1
ATOM 2281 C C . MET A 1 321 ? 63.036 42.506 -4.674 1.00 42.20 321 MET A C 1
ATOM 2282 O O . MET A 1 321 ? 64.134 42.951 -4.371 1.00 41.85 321 MET A O 1
ATOM 2287 N N . ALA A 1 322 ? 62.301 41.795 -3.820 1.00 41.05 322 ALA A N 1
ATOM 2288 C CA . ALA A 1 322 ? 62.766 41.535 -2.458 1.00 39.85 322 ALA A CA 1
ATOM 2289 C C . ALA A 1 322 ? 63.708 40.339 -2.431 1.00 39.21 322 ALA A C 1
ATOM 2290 O O . ALA A 1 322 ? 63.949 39.694 -3.459 1.00 41.63 322 ALA A O 1
ATOM 2292 N N . THR A 1 323 ? 64.232 40.056 -1.245 1.00 36.07 323 THR A N 1
ATOM 2293 C CA . THR A 1 323 ? 65.133 38.943 -1.032 1.00 35.91 323 THR A CA 1
ATOM 2294 C C . THR A 1 323 ? 64.475 37.937 -0.109 1.00 34.84 323 THR A C 1
ATOM 2295 O O . THR A 1 323 ? 63.723 38.325 0.785 1.00 34.88 323 THR A O 1
ATOM 2299 N N . GLY A 1 324 ? 64.761 36.652 -0.332 1.00 34.29 324 GLY A N 1
ATOM 2300 C CA . GLY A 1 324 ? 64.316 35.577 0.573 1.00 35.40 324 GLY A CA 1
ATOM 2301 C C . GLY A 1 324 ? 62.868 35.133 0.380 1.00 34.33 324 GLY A C 1
ATOM 2302 O O . GLY A 1 324 ? 62.292 34.488 1.263 1.00 35.70 324 GLY A O 1
ATOM 2303 N N . VAL A 1 325 ? 62.286 35.496 -0.758 1.00 32.49 325 VAL A N 1
ATOM 2304 C CA . VAL A 1 325 ? 60.942 35.078 -1.136 1.00 32.81 325 VAL A CA 1
ATOM 2305 C C . VAL A 1 325 ? 61.036 33.669 -1.719 1.00 31.50 325 VAL A C 1
ATOM 2306 O O . VAL A 1 325 ? 61.867 33.427 -2.592 1.00 32.14 325 VAL A O 1
ATOM 2310 N N . PRO A 1 326 ? 60.216 32.723 -1.224 1.00 28.78 326 PRO A N 1
ATOM 2311 C CA . PRO A 1 326 ? 60.293 31.352 -1.743 1.00 27.40 326 PRO A CA 1
ATOM 2312 C C . PRO A 1 326 ? 60.120 31.288 -3.242 1.00 25.81 326 PRO A C 1
ATOM 2313 O O . PRO A 1 326 ? 59.372 32.087 -3.806 1.00 28.10 326 PRO A O 1
ATOM 2317 N N . ALA A 1 327 ? 60.800 30.335 -3.871 1.00 25.90 327 ALA A N 1
ATOM 2318 C CA . ALA A 1 327 ? 60.878 30.257 -5.337 1.00 26.01 327 ALA A CA 1
ATOM 2319 C C . ALA A 1 327 ? 59.508 30.246 -5.981 1.00 27.72 327 ALA A C 1
ATOM 2320 O O . ALA A 1 327 ? 59.274 30.930 -6.973 1.00 28.19 327 ALA A O 1
ATOM 2322 N N . ASP A 1 328 ? 58.587 29.495 -5.393 1.00 30.41 328 ASP A N 1
ATOM 2323 C CA . ASP A 1 328 ? 57.244 29.336 -5.977 1.00 32.18 328 ASP A CA 1
ATOM 2324 C C . ASP A 1 328 ? 56.423 30.626 -5.912 1.00 27.36 328 ASP A C 1
ATOM 2325 O O . ASP A 1 328 ? 55.677 30.954 -6.844 1.00 28.37 328 ASP A O 1
ATOM 2330 N N . ILE A 1 329 ? 56.559 31.375 -4.826 1.00 26.47 329 ILE A N 1
ATOM 2331 C CA . ILE A 1 329 ? 55.920 32.705 -4.745 1.00 24.38 329 ILE A CA 1
ATOM 2332 C C . ILE A 1 329 ? 56.571 33.687 -5.716 1.00 24.20 329 ILE A C 1
ATOM 2333 O O . ILE A 1 329 ? 55.888 34.456 -6.426 1.00 25.39 329 ILE A O 1
ATOM 2338 N N . LEU A 1 330 ? 57.898 33.653 -5.787 1.00 25.03 330 LEU A N 1
ATOM 2339 C CA . LEU A 1 330 ? 58.607 34.543 -6.705 1.00 23.78 330 LEU A CA 1
ATOM 2340 C C . LEU A 1 330 ? 58.138 34.346 -8.129 1.00 22.63 330 LEU A C 1
ATOM 2341 O O . LEU A 1 330 ? 57.791 35.303 -8.822 1.00 25.33 330 LEU A O 1
ATOM 2346 N N . THR A 1 331 ? 58.048 33.094 -8.558 1.00 24.55 331 THR A N 1
ATOM 2347 C CA . THR A 1 331 ? 57.611 32.811 -9.912 1.00 25.61 331 THR A CA 1
ATOM 2348 C C . THR A 1 331 ? 56.185 33.242 -10.132 1.00 27.91 331 THR A C 1
ATOM 2349 O O . THR A 1 331 ? 55.872 33.891 -11.124 1.00 30.72 331 THR A O 1
ATOM 2353 N N . GLU A 1 332 ? 55.294 32.880 -9.207 1.00 29.25 332 GLU A N 1
ATOM 2354 C CA . GLU A 1 332 ? 53.884 33.272 -9.354 1.00 28.61 332 GLU A CA 1
ATOM 2355 C C . GLU A 1 332 ? 53.719 34.792 -9.345 1.00 25.88 332 GLU A C 1
ATOM 2356 O O . GLU A 1 332 ? 52.937 35.338 -10.114 1.00 30.05 332 GLU A O 1
ATOM 2362 N N . THR A 1 333 ? 54.501 35.481 -8.519 1.00 26.15 333 THR A N 1
ATOM 2363 C CA . THR A 1 333 ? 54.471 36.939 -8.472 1.00 26.66 333 THR A CA 1
ATOM 2364 C C . THR A 1 333 ? 54.915 37.568 -9.788 1.00 29.32 333 THR A C 1
ATOM 2365 O O . THR A 1 333 ? 54.282 38.510 -10.281 1.00 28.98 333 THR A O 1
ATOM 2369 N N . ILE A 1 334 ? 55.967 37.027 -10.393 1.00 29.29 334 ILE A N 1
ATOM 2370 C CA . ILE A 1 334 ? 56.352 37.469 -11.733 1.00 29.66 334 ILE A CA 1
ATOM 2371 C C . ILE A 1 334 ? 55.226 37.232 -12.737 1.00 28.18 334 ILE A C 1
ATOM 2372 O O . ILE A 1 334 ? 54.892 38.115 -13.512 1.00 30.16 334 ILE A O 1
ATOM 2377 N N . ASN A 1 335 ? 54.623 36.049 -12.730 1.00 28.59 335 ASN A N 1
ATOM 2378 C CA . ASN A 1 335 ? 53.541 35.804 -13.687 1.00 30.29 335 ASN A CA 1
ATOM 2379 C C . ASN A 1 335 ? 52.307 36.698 -13.433 1.00 30.70 335 ASN A C 1
ATOM 2380 O O . ASN A 1 335 ? 51.548 36.982 -14.342 1.00 30.26 335 ASN A O 1
ATOM 2385 N N . THR A 1 336 ? 52.123 37.139 -12.192 1.00 30.55 336 THR A N 1
ATOM 2386 C CA . THR A 1 336 ? 50.997 37.996 -11.845 1.00 29.98 336 THR A CA 1
ATOM 2387 C C . THR A 1 336 ? 51.264 39.416 -12.355 1.00 30.73 336 THR A C 1
ATOM 2388 O O . THR A 1 336 ? 50.408 40.039 -13.002 1.00 29.28 336 THR A O 1
ATOM 2392 N N . VAL A 1 337 ? 52.446 39.935 -12.063 1.00 29.88 337 VAL A N 1
ATOM 2393 C CA . VAL A 1 337 ? 52.814 41.295 -12.488 1.00 29.01 337 VAL A CA 1
ATOM 2394 C C . VAL A 1 337 ? 52.744 41.362 -14.009 1.00 31.50 337 VAL A C 1
ATOM 2395 O O . VAL A 1 337 ? 52.261 42.356 -14.564 1.00 34.40 337 VAL A O 1
ATOM 2399 N N . SER A 1 338 ? 53.142 40.276 -14.673 1.00 30.85 338 SER A N 1
ATOM 2400 C CA . SER A 1 338 ? 53.032 40.184 -16.123 1.00 30.97 338 SER A CA 1
ATOM 2401 C C . SER A 1 338 ? 51.631 40.529 -16.619 1.00 29.81 338 SER A C 1
ATOM 2402 O O . SER A 1 338 ? 51.459 41.360 -17.522 1.00 30.15 338 SER A O 1
ATOM 2405 N N . GLU A 1 339 ? 50.619 39.895 -16.044 1.00 29.24 339 GLU A N 1
ATOM 2406 C CA . GLU A 1 339 ? 49.241 40.117 -16.498 1.00 29.31 339 GLU A CA 1
ATOM 2407 C C . GLU A 1 339 ? 48.711 41.485 -16.022 1.00 29.79 339 GLU A C 1
ATOM 2408 O O . GLU A 1 339 ? 47.856 42.088 -16.688 1.00 31.79 339 GLU A O 1
ATOM 2414 N N . VAL A 1 340 ? 49.250 42.005 -14.910 1.00 28.94 340 VAL A N 1
ATOM 2415 C CA . VAL A 1 340 ? 48.849 43.341 -14.449 1.00 28.96 340 VAL A CA 1
ATOM 2416 C C . VAL A 1 340 ? 49.313 44.437 -15.408 1.00 28.58 340 VAL A C 1
ATOM 2417 O O . VAL A 1 340 ? 48.643 45.497 -15.560 1.00 29.33 340 VAL A O 1
ATOM 2421 N N . ILE A 1 341 ? 50.439 44.201 -16.096 1.00 28.06 341 ILE A N 1
ATOM 2422 C CA . ILE A 1 341 ? 51.005 45.221 -16.939 1.00 28.74 341 ILE A CA 1
ATOM 2423 C C . ILE A 1 341 ? 50.666 45.004 -18.394 1.00 29.69 341 ILE A C 1
ATOM 2424 O O . ILE A 1 341 ? 50.764 45.911 -19.186 1.00 28.98 341 ILE A O 1
ATOM 2429 N N . ARG A 1 342 ? 50.238 43.809 -18.737 1.00 28.83 342 ARG A N 1
ATOM 2430 C CA . ARG A 1 342 ? 50.138 43.399 -20.141 1.00 30.26 342 ARG A CA 1
ATOM 2431 C C . ARG A 1 342 ? 49.229 44.301 -20.955 1.00 30.03 342 ARG A C 1
ATOM 2432 O O . ARG A 1 342 ? 48.012 44.331 -20.734 1.00 29.05 342 ARG A O 1
ATOM 2440 N N . GLY A 1 343 ? 49.822 45.019 -21.911 1.00 29.75 343 GLY A N 1
ATOM 2441 C CA . GLY A 1 343 ? 49.069 45.907 -22.787 1.00 29.64 343 GLY A CA 1
ATOM 2442 C C . GLY A 1 343 ? 48.561 47.194 -22.162 1.00 32.20 343 GLY A C 1
ATOM 2443 O O . GLY A 1 343 ? 47.702 47.874 -22.741 1.00 28.62 343 GLY A O 1
ATOM 2444 N N . CYS A 1 344 ? 49.083 47.552 -20.995 1.00 31.70 344 CYS A N 1
ATOM 2445 C CA . CYS A 1 344 ? 48.591 48.722 -20.260 1.00 30.01 344 CYS A CA 1
ATOM 2446 C C . CYS A 1 344 ? 49.745 49.728 -20.114 1.00 29.11 344 CYS A C 1
ATOM 2447 O O . CYS A 1 344 ? 50.631 49.553 -19.290 1.00 26.54 344 CYS A O 1
ATOM 2450 N N . GLN A 1 345 ? 49.745 50.756 -20.945 1.00 29.80 345 GLN A N 1
ATOM 2451 C CA . GLN A 1 345 ? 50.897 51.649 -21.043 1.00 29.99 345 GLN A CA 1
ATOM 2452 C C . GLN A 1 345 ? 51.369 52.212 -19.693 1.00 30.28 345 GLN A C 1
ATOM 2453 O O . GLN A 1 345 ? 52.564 52.208 -19.395 1.00 28.29 345 GLN A O 1
ATOM 2459 N N . VAL A 1 346 ? 50.441 52.692 -18.879 1.00 30.86 346 VAL A N 1
ATOM 2460 C CA . VAL A 1 346 ? 50.807 53.318 -17.613 1.00 29.49 346 VAL A CA 1
ATOM 2461 C C . VAL A 1 346 ? 51.502 52.303 -16.732 1.00 30.34 346 VAL A C 1
ATOM 2462 O O . VAL A 1 346 ? 52.487 52.634 -16.063 1.00 27.48 346 VAL A O 1
ATOM 2466 N N . ASN A 1 347 ? 50.997 51.067 -16.734 1.00 29.46 347 ASN A N 1
ATOM 2467 C CA . ASN A 1 347 ? 51.539 50.020 -15.885 1.00 29.69 347 ASN A CA 1
ATOM 2468 C C . ASN A 1 347 ? 52.880 49.502 -16.407 1.00 31.46 347 ASN A C 1
ATOM 2469 O O . ASN A 1 347 ? 53.781 49.168 -15.616 1.00 30.02 347 ASN A O 1
ATOM 2474 N N . GLN A 1 348 ? 53.004 49.422 -17.736 1.00 30.42 348 GLN A N 1
ATOM 2475 C CA . GLN A 1 348 ? 54.266 49.042 -18.378 1.00 29.07 348 GLN A CA 1
ATOM 2476 C C . GLN A 1 348 ? 55.361 50.057 -18.068 1.00 30.44 348 GLN A C 1
ATOM 2477 O O . GLN A 1 348 ? 56.486 49.674 -17.709 1.00 31.13 348 GLN A O 1
ATOM 2483 N N . ASP A 1 349 ? 55.001 51.343 -18.142 1.00 28.40 349 ASP A N 1
ATOM 2484 C CA . ASP A 1 349 ? 55.908 52.410 -17.834 1.00 28.80 349 ASP A CA 1
ATOM 2485 C C . ASP A 1 349 ? 56.287 52.383 -16.353 1.00 30.15 349 ASP A C 1
ATOM 2486 O O . ASP A 1 349 ? 57.434 52.682 -16.012 1.00 27.92 349 ASP A O 1
ATOM 2491 N N . TYR A 1 350 ? 55.332 52.093 -15.466 1.00 28.87 350 TYR A N 1
ATOM 2492 C CA . TYR A 1 350 ? 55.679 51.934 -14.050 1.00 29.21 350 TYR A CA 1
ATOM 2493 C C . TYR A 1 350 ? 56.740 50.823 -13.881 1.00 28.92 350 TYR A C 1
ATOM 2494 O O . TYR A 1 350 ? 57.732 50.983 -13.194 1.00 31.01 350 TYR A O 1
ATOM 2503 N N . PHE A 1 351 ? 56.498 49.692 -14.500 1.00 28.77 351 PHE A N 1
ATOM 2504 C CA . PHE A 1 351 ? 57.367 48.554 -14.361 1.00 29.80 351 PHE A CA 1
ATOM 2505 C C . PHE A 1 351 ? 58.800 48.893 -14.807 1.00 32.81 351 PHE A C 1
ATOM 2506 O O . PHE A 1 351 ? 59.753 48.576 -14.090 1.00 32.21 351 PHE A O 1
ATOM 2514 N N . ALA A 1 352 ? 58.935 49.582 -15.943 1.00 32.30 352 ALA A N 1
ATOM 2515 C CA . ALA A 1 352 ? 60.241 50.034 -16.428 1.00 32.95 352 ALA A CA 1
ATOM 2516 C C . ALA A 1 352 ? 60.943 50.962 -15.447 1.00 32.74 352 ALA A C 1
ATOM 2517 O O . ALA A 1 352 ? 62.170 51.013 -15.464 1.00 32.78 352 ALA A O 1
ATOM 2519 N N . SER A 1 353 ? 60.182 51.717 -14.638 1.00 29.28 353 SER A N 1
ATOM 2520 C CA . SER A 1 353 ? 60.770 52.647 -13.648 1.00 29.16 353 SER A CA 1
ATOM 2521 C C . SER A 1 353 ? 61.254 51.925 -12.405 1.00 27.60 353 SER A C 1
ATOM 2522 O O . SER A 1 353 ? 61.918 52.529 -11.586 1.00 28.23 353 SER A O 1
ATOM 2525 N N . VAL A 1 354 ? 60.862 50.665 -12.218 1.00 28.91 354 VAL A N 1
ATOM 2526 C CA . VAL A 1 354 ? 61.270 49.919 -11.028 1.00 28.44 354 VAL A CA 1
ATOM 2527 C C . VAL A 1 354 ? 62.743 49.575 -11.146 1.00 29.75 354 VAL A C 1
ATOM 2528 O O . VAL A 1 354 ? 63.208 49.126 -12.201 1.00 30.86 354 VAL A O 1
ATOM 2532 N N . ASN A 1 355 ? 63.475 49.792 -10.066 1.00 29.57 355 ASN A N 1
ATOM 2533 C CA . ASN A 1 355 ? 64.901 49.453 -9.999 1.00 32.56 355 ASN A CA 1
ATOM 2534 C C . ASN A 1 355 ? 65.170 48.471 -8.874 1.00 35.04 355 ASN A C 1
ATOM 2535 O O . ASN A 1 355 ? 64.462 48.467 -7.868 1.00 33.70 355 ASN A O 1
ATOM 2540 N N . ALA A 1 356 ? 66.193 47.642 -9.049 1.00 36.97 356 ALA A N 1
ATOM 2541 C CA . ALA A 1 356 ? 66.738 46.862 -7.954 1.00 40.03 356 ALA A CA 1
ATOM 2542 C C . ALA A 1 356 ? 67.549 47.808 -7.073 1.00 43.18 356 ALA A C 1
ATOM 2543 O O . ALA A 1 356 ? 68.141 48.764 -7.580 1.00 44.11 356 ALA A O 1
ATOM 2545 N N . PRO A 1 357 ? 67.576 47.553 -5.751 1.00 46.77 357 PRO A N 1
ATOM 2546 C CA . PRO A 1 357 ? 68.445 48.322 -4.836 1.00 47.94 357 PRO A CA 1
ATOM 2547 C C . PRO A 1 357 ? 69.932 47.911 -4.891 1.00 51.05 357 PRO A C 1
ATOM 2548 O O . PRO A 1 357 ? 70.435 47.207 -4.004 1.00 52.30 357 PRO A O 1
ATOM 2552 N N . SER A 1 358 ? 70.628 48.375 -5.925 1.00 52.90 358 SER A N 1
ATOM 2553 C CA . SER A 1 358 ? 72.048 48.093 -6.094 1.00 54.64 358 SER A CA 1
ATOM 2554 C C . SER A 1 358 ? 72.843 49.369 -6.337 1.00 55.73 358 SER A C 1
ATOM 2555 O O . SER A 1 358 ? 72.290 50.396 -6.743 1.00 54.62 358 SER A O 1
ATOM 2558 N N . ASN A 1 359 ? 74.148 49.279 -6.105 1.00 58.06 359 ASN A N 1
ATOM 2559 C CA . ASN A 1 359 ? 75.034 50.452 -6.090 1.00 60.15 359 ASN A CA 1
ATOM 2560 C C . ASN A 1 359 ? 75.131 51.137 -7.453 1.00 61.88 359 ASN A C 1
ATOM 2561 O O . ASN A 1 359 ? 75.250 52.366 -7.522 1.00 63.34 359 ASN A O 1
ATOM 2566 N N . PRO A 1 360 ? 75.124 50.341 -8.539 1.00 61.94 360 PRO A N 1
ATOM 2567 C CA . PRO A 1 360 ? 74.626 50.865 -9.795 1.00 60.05 360 PRO A CA 1
ATOM 2568 C C . PRO A 1 360 ? 73.150 50.468 -9.862 1.00 57.56 360 PRO A C 1
ATOM 2569 O O . PRO A 1 360 ? 72.852 49.270 -9.906 1.00 55.51 360 PRO A O 1
ATOM 2573 N N . PRO A 1 361 ? 72.228 51.455 -9.812 1.00 55.71 361 PRO A N 1
ATOM 2574 C CA . PRO A 1 361 ? 70.804 51.096 -9.911 1.00 54.16 361 PRO A CA 1
ATOM 2575 C C . PRO A 1 361 ? 70.545 50.348 -11.213 1.00 50.94 361 PRO A C 1
ATOM 2576 O O . PRO A 1 361 ? 71.083 50.715 -12.259 1.00 52.44 361 PRO A O 1
ATOM 2580 N N . ARG A 1 362 ? 69.755 49.290 -11.119 1.00 47.17 362 ARG A N 1
ATOM 2581 C CA . ARG A 1 362 ? 69.565 48.333 -12.197 1.00 43.76 362 ARG A CA 1
ATOM 2582 C C . ARG A 1 362 ? 68.070 48.187 -12.433 1.00 37.78 362 ARG A C 1
ATOM 2583 O O . ARG A 1 362 ? 67.371 47.763 -11.533 1.00 30.93 362 ARG A O 1
ATOM 2591 N N . PRO A 1 363 ? 67.583 48.530 -13.638 1.00 35.60 363 PRO A N 1
ATOM 2592 C CA . PRO A 1 363 ? 66.172 48.330 -13.955 1.00 36.04 363 PRO A CA 1
ATOM 2593 C C . PRO A 1 363 ? 65.735 46.882 -13.771 1.00 33.95 363 PRO A C 1
ATOM 2594 O O . PRO A 1 363 ? 66.510 45.961 -14.054 1.00 30.05 363 PRO A O 1
ATOM 2598 N N . ALA A 1 364 ? 64.513 46.707 -13.274 1.00 32.71 364 ALA A N 1
ATOM 2599 C CA . ALA A 1 364 ? 63.857 45.398 -13.156 1.00 33.95 364 ALA A CA 1
ATOM 2600 C C . ALA A 1 364 ? 63.886 44.611 -14.465 1.00 33.39 364 ALA A C 1
ATOM 2601 O O . ALA A 1 364 ? 64.079 43.401 -14.454 1.00 33.29 364 ALA A O 1
ATOM 2603 N N . ILE A 1 365 ? 63.712 45.311 -15.575 1.00 35.13 365 ILE A N 1
ATOM 2604 C CA . ILE A 1 365 ? 63.812 44.705 -16.911 1.00 38.75 365 ILE A CA 1
ATOM 2605 C C . ILE A 1 365 ? 65.175 44.025 -17.132 1.00 38.14 365 ILE A C 1
ATOM 2606 O O . ILE A 1 365 ? 65.246 42.893 -17.612 1.00 40.01 365 ILE A O 1
ATOM 2611 N N . VAL A 1 366 ? 66.257 44.702 -16.774 1.00 34.56 366 VAL A N 1
ATOM 2612 C CA . VAL A 1 366 ? 67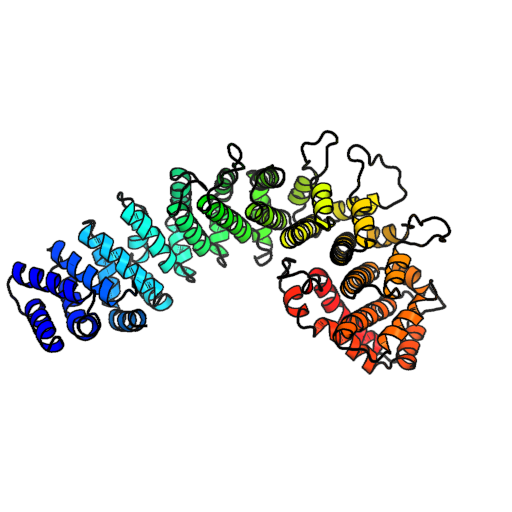.579 44.078 -16.889 1.00 31.95 366 VAL A CA 1
ATOM 2613 C C . VAL A 1 366 ? 67.696 42.875 -15.945 1.00 30.72 366 VAL A C 1
ATOM 2614 O O . VAL A 1 366 ? 68.229 41.832 -16.335 1.00 25.78 366 VAL A O 1
ATOM 2618 N N . VAL A 1 367 ? 67.168 43.005 -14.724 1.00 29.71 367 VAL A N 1
ATOM 2619 C CA . VAL A 1 367 ? 67.219 41.912 -13.767 1.00 32.33 367 VAL A CA 1
ATOM 2620 C C . VAL A 1 367 ? 66.432 40.697 -14.296 1.00 31.96 367 VAL A C 1
ATOM 2621 O O . VAL A 1 367 ? 66.864 39.553 -14.135 1.00 32.82 367 VAL A O 1
ATOM 2625 N N . LEU A 1 368 ? 65.295 40.968 -14.935 1.00 33.49 368 LEU A N 1
ATOM 2626 C CA . LEU A 1 368 ? 64.532 39.958 -15.698 1.00 35.19 368 LEU A CA 1
ATOM 2627 C C . LEU A 1 368 ? 65.371 39.261 -16.758 1.00 27.74 368 LEU A C 1
ATOM 2628 O O . LEU A 1 368 ? 65.435 38.053 -16.812 1.00 27.80 368 LEU A O 1
ATOM 2633 N N . LEU A 1 369 ? 65.993 40.031 -17.623 1.00 28.22 369 LEU A N 1
ATOM 2634 C CA . LEU A 1 369 ? 66.708 39.429 -18.739 1.00 30.51 369 LEU A CA 1
ATOM 2635 C C . LEU A 1 369 ? 67.926 38.619 -18.285 1.00 31.71 369 LEU A C 1
ATOM 2636 O O . LEU A 1 369 ? 68.283 37.625 -18.914 1.00 31.66 369 LEU A O 1
ATOM 2641 N N . MET A 1 370 ? 68.538 39.028 -17.174 1.00 32.39 370 MET A N 1
ATOM 2642 C CA . MET A 1 370 ? 69.695 38.327 -16.630 1.00 31.32 370 MET A CA 1
ATOM 2643 C C . MET A 1 370 ? 69.339 36.922 -16.238 1.00 30.29 370 MET A C 1
ATOM 2644 O O . MET A 1 370 ? 70.061 35.964 -16.526 1.00 30.00 370 MET A O 1
ATOM 2649 N N . SER A 1 371 ? 68.226 36.813 -15.540 1.00 30.55 371 SER A N 1
ATOM 2650 C CA . SER A 1 371 ? 67.725 35.539 -15.082 1.00 31.06 371 SER A CA 1
ATOM 2651 C C . SER A 1 371 ? 67.335 34.653 -16.268 1.00 29.37 371 SER A C 1
ATOM 2652 O O . SER A 1 371 ? 67.638 33.466 -16.274 1.00 27.62 371 SER A O 1
ATOM 2655 N N . MET A 1 372 ? 66.712 35.243 -17.293 1.00 28.70 372 MET A N 1
ATOM 2656 C CA . MET A 1 372 ? 66.221 34.483 -18.447 1.00 29.20 372 MET A CA 1
ATOM 2657 C C . MET A 1 372 ? 67.336 33.743 -19.198 1.00 30.27 372 MET A C 1
ATOM 2658 O O . MET A 1 372 ? 67.157 32.601 -19.651 1.00 30.48 372 MET A O 1
ATOM 2663 N N . VAL A 1 373 ? 68.490 34.394 -19.316 1.00 30.95 373 VAL A N 1
ATOM 2664 C CA . VAL A 1 373 ? 69.633 33.837 -20.033 1.00 31.87 373 VAL A CA 1
ATOM 2665 C C . VAL A 1 373 ? 70.634 33.159 -19.093 1.00 34.36 373 VAL A C 1
ATOM 2666 O O . VAL A 1 373 ? 71.646 32.648 -19.528 1.00 34.20 373 VAL A O 1
ATOM 2670 N N . ASN A 1 374 ? 70.341 33.162 -17.801 1.00 37.39 374 ASN A N 1
ATOM 2671 C CA . ASN A 1 374 ? 71.152 32.436 -16.830 1.00 37.80 374 ASN A CA 1
ATOM 2672 C C . ASN A 1 374 ? 70.929 30.929 -16.984 1.00 39.44 374 ASN A C 1
ATOM 2673 O O . ASN A 1 374 ? 69.926 30.381 -16.516 1.00 38.16 374 ASN A O 1
ATOM 2678 N N . GLU A 1 375 ? 71.893 30.268 -17.622 1.00 42.52 375 GLU A N 1
ATOM 2679 C CA . GLU A 1 375 ? 71.848 28.826 -17.884 1.00 42.93 375 GLU A CA 1
ATOM 2680 C C . GLU A 1 375 ? 71.523 28.022 -16.611 1.00 42.33 375 GLU A C 1
ATOM 2681 O O . GLU A 1 375 ? 71.102 26.867 -16.701 1.00 42.15 375 GLU A O 1
ATOM 2687 N N . ARG A 1 376 ? 71.697 28.642 -15.439 1.00 41.36 376 ARG A N 1
ATOM 2688 C CA . ARG A 1 376 ? 71.585 27.949 -14.146 1.00 42.29 376 ARG A CA 1
ATOM 2689 C C . ARG A 1 376 ? 70.213 28.035 -13.483 1.00 41.30 376 ARG A C 1
ATOM 2690 O O . ARG A 1 376 ? 69.847 27.147 -12.708 1.00 41.84 376 ARG A O 1
ATOM 2698 N N . GLN A 1 377 ? 69.471 29.103 -13.761 1.00 40.14 377 GLN A N 1
ATOM 2699 C CA . GLN A 1 377 ? 68.172 29.335 -13.112 1.00 38.15 377 GLN A CA 1
ATOM 2700 C C . GLN A 1 377 ? 67.142 28.245 -13.410 1.00 34.95 377 GLN A C 1
ATOM 2701 O O . GLN A 1 377 ? 67.247 27.552 -14.417 1.00 34.40 377 GLN A O 1
ATOM 2707 N N . PRO A 1 378 ? 66.146 28.077 -12.517 1.00 33.80 378 PRO A N 1
ATOM 2708 C CA . PRO A 1 378 ? 65.082 27.122 -12.783 1.00 31.78 378 PRO A CA 1
ATOM 2709 C C . PRO A 1 378 ? 64.307 27.449 -14.059 1.00 28.72 378 PRO A C 1
ATOM 2710 O O . PRO A 1 378 ? 64.024 28.609 -14.354 1.00 25.59 378 PRO A O 1
ATOM 2714 N N . PHE A 1 379 ? 63.972 26.407 -14.802 1.00 29.52 379 PHE A N 1
ATOM 2715 C CA . PHE A 1 379 ? 63.220 26.545 -16.029 1.00 29.36 379 PHE A CA 1
ATOM 2716 C C . PHE A 1 379 ? 61.949 27.368 -15.838 1.00 30.19 379 PHE A C 1
ATOM 2717 O O . PHE A 1 379 ? 61.684 28.292 -16.632 1.00 28.55 379 PHE A O 1
ATOM 2725 N N . VAL A 1 380 ? 61.165 27.086 -14.789 1.00 29.46 380 VAL A N 1
ATOM 2726 C CA . VAL A 1 380 ? 59.891 27.820 -14.611 1.00 29.12 380 VAL A CA 1
ATOM 2727 C C . VAL A 1 380 ? 60.102 29.303 -14.350 1.00 28.21 380 VAL A C 1
ATOM 2728 O O . VAL A 1 380 ? 59.299 30.136 -14.784 1.00 29.63 380 VAL A O 1
ATOM 2732 N N . LEU A 1 381 ? 61.188 29.648 -13.672 1.00 29.02 381 LEU A N 1
ATOM 2733 C CA . LEU A 1 381 ? 61.544 31.058 -13.461 1.00 27.69 381 LEU A CA 1
ATOM 2734 C C . LEU A 1 381 ? 61.938 31.725 -14.775 1.00 27.48 381 LEU A C 1
ATOM 2735 O O . LEU A 1 381 ? 61.480 32.830 -15.083 1.00 27.80 381 LEU A O 1
ATOM 2740 N N . ARG A 1 382 ? 62.767 31.058 -15.559 1.00 26.95 382 ARG A N 1
ATOM 2741 C CA . ARG A 1 382 ? 63.149 31.599 -16.871 1.00 28.87 382 ARG A CA 1
ATOM 2742 C C . ARG A 1 382 ? 61.904 31.828 -17.766 1.00 28.57 382 ARG A C 1
ATOM 2743 O O . ARG A 1 382 ? 61.787 32.851 -18.427 1.00 28.14 382 ARG A O 1
ATOM 2751 N N . CYS A 1 383 ? 60.957 30.899 -17.751 1.00 30.25 383 CYS A N 1
ATOM 2752 C CA . CYS A 1 383 ? 59.679 31.093 -18.474 1.00 29.70 383 CYS A CA 1
ATOM 2753 C C . CYS A 1 383 ? 58.867 32.298 -17.975 1.00 30.92 383 CYS A C 1
ATOM 2754 O O . CYS A 1 383 ? 58.336 33.072 -18.766 1.00 29.07 383 CYS A O 1
ATOM 2757 N N . ALA A 1 384 ? 58.775 32.441 -16.660 1.00 29.81 384 ALA A N 1
ATOM 2758 C CA . ALA A 1 384 ? 58.074 33.559 -16.047 1.00 30.92 384 ALA A CA 1
ATOM 2759 C C . ALA A 1 384 ? 58.690 34.913 -16.421 1.00 32.11 384 ALA A C 1
ATOM 2760 O O . ALA A 1 384 ? 57.975 35.866 -16.743 1.00 32.20 384 ALA A O 1
ATOM 2762 N N . VAL A 1 385 ? 60.017 34.999 -16.344 1.00 31.01 385 VAL A N 1
ATOM 2763 C CA . VAL A 1 385 ? 60.714 36.227 -16.673 1.00 32.63 385 VAL A CA 1
ATOM 2764 C C . VAL A 1 385 ? 60.510 36.552 -18.155 1.00 31.25 385 VAL A C 1
ATOM 2765 O O . VAL A 1 385 ? 60.302 37.708 -18.503 1.00 31.95 385 VAL A O 1
ATOM 2769 N N . LEU A 1 386 ? 60.510 35.534 -19.014 1.00 29.74 386 LEU A N 1
ATOM 2770 C CA . LEU A 1 386 ? 60.148 35.741 -20.412 1.00 30.51 386 LEU A CA 1
ATOM 2771 C C . LEU A 1 386 ? 58.714 36.262 -20.566 1.00 31.94 386 LEU A C 1
ATOM 2772 O O . LEU A 1 386 ? 58.462 37.163 -21.364 1.00 31.05 386 LEU A O 1
ATOM 2777 N N . TYR A 1 387 ? 57.775 35.691 -19.817 1.00 32.71 387 TYR A N 1
ATOM 2778 C CA . TYR A 1 387 ? 56.393 36.171 -19.876 1.00 31.59 387 TYR A CA 1
ATOM 2779 C C . TYR A 1 387 ? 56.314 37.653 -19.463 1.00 28.09 387 TYR A C 1
ATOM 2780 O O . TYR A 1 387 ? 55.658 38.457 -20.118 1.00 31.60 387 TYR A O 1
ATOM 2789 N N . CYS A 1 388 ? 57.018 38.015 -18.400 1.00 29.27 388 CYS A N 1
ATOM 2790 C CA . CYS A 1 388 ? 56.985 39.383 -17.912 1.00 30.46 388 CYS A CA 1
ATOM 2791 C C . CYS A 1 388 ? 57.549 40.377 -18.940 1.00 34.15 388 CYS A C 1
ATOM 2792 O O . CYS A 1 388 ? 57.027 41.503 -19.112 1.00 31.57 388 CYS A O 1
ATOM 2795 N N . PHE A 1 389 ? 58.602 39.950 -19.641 1.00 32.61 389 PHE A N 1
ATOM 2796 C CA . PHE A 1 389 ? 59.212 40.769 -20.683 1.00 31.01 389 PHE A CA 1
ATOM 2797 C C . PHE A 1 389 ? 58.283 40.921 -21.890 1.00 29.51 389 PHE A C 1
ATOM 2798 O O . PHE A 1 389 ? 58.158 42.005 -22.425 1.00 28.21 389 PHE A O 1
ATOM 2806 N N . GLN A 1 390 ? 57.642 39.837 -22.314 1.00 29.63 390 GLN A N 1
ATOM 2807 C CA . GLN A 1 390 ? 56.632 39.890 -23.388 1.00 29.32 390 GLN A CA 1
ATOM 2808 C C . GLN A 1 390 ? 55.481 40.840 -23.056 1.00 29.80 390 GLN A C 1
ATOM 2809 O O . GLN A 1 390 ? 55.014 41.608 -23.918 1.00 32.91 390 GLN A O 1
ATOM 2815 N N . CYS A 1 391 ? 55.011 40.764 -21.819 1.00 28.95 391 CYS A N 1
ATOM 2816 C CA . CYS A 1 391 ? 53.879 41.564 -21.393 1.00 30.71 391 CYS A CA 1
ATOM 2817 C C . CYS A 1 391 ? 54.293 43.020 -21.237 1.00 30.31 391 CYS A C 1
ATOM 2818 O O . CYS A 1 391 ? 53.483 43.895 -21.470 1.00 30.79 391 CYS A O 1
ATOM 2821 N N . PHE A 1 392 ? 55.547 43.272 -20.865 1.00 29.67 392 PHE A N 1
ATOM 2822 C CA . PHE A 1 392 ? 56.081 44.633 -20.808 1.00 27.87 392 PHE A CA 1
ATOM 2823 C C . PHE A 1 392 ? 56.070 45.259 -22.210 1.00 28.03 392 PHE A C 1
ATOM 2824 O O . PHE A 1 392 ? 55.746 46.451 -22.368 1.00 26.55 392 PHE A O 1
ATOM 2832 N N . LEU A 1 393 ? 56.370 44.449 -23.222 1.00 28.11 393 LEU A N 1
ATOM 2833 C CA . LEU A 1 393 ? 56.461 44.935 -24.616 1.00 26.22 393 LEU A CA 1
ATOM 2834 C C . LEU A 1 393 ? 55.123 44.952 -25.387 1.00 25.57 393 LEU A C 1
ATOM 2835 O O . LEU A 1 393 ? 55.028 45.565 -26.470 1.00 25.97 393 LEU A O 1
ATOM 2840 N N . TYR A 1 394 ? 54.098 44.286 -24.842 1.00 25.52 394 TYR A N 1
ATOM 2841 C CA . TYR A 1 394 ? 52.862 44.035 -25.591 1.00 25.46 394 TYR A CA 1
ATOM 2842 C C . TYR A 1 394 ? 52.097 45.341 -25.835 1.00 24.11 394 TYR A C 1
ATOM 2843 O O . TYR A 1 394 ? 51.678 46.012 -24.878 1.00 27.73 394 TYR A O 1
ATOM 2852 N N . LYS A 1 395 ? 51.973 45.696 -27.103 1.00 22.47 395 LYS A N 1
ATOM 2853 C CA . LYS A 1 395 ? 51.377 46.953 -27.555 1.00 24.97 395 LYS A CA 1
ATOM 2854 C C . LYS A 1 395 ? 52.129 48.215 -27.097 1.00 26.57 395 LYS A C 1
ATOM 2855 O O . LYS A 1 395 ? 51.557 49.325 -27.083 1.00 25.25 395 LYS A O 1
ATOM 2861 N N . ASN A 1 396 ? 53.409 48.059 -26.758 1.00 26.24 396 ASN A N 1
ATOM 2862 C CA . ASN A 1 396 ? 54.165 49.132 -26.139 1.00 25.05 396 ASN A CA 1
ATOM 2863 C C . ASN A 1 396 ? 55.330 49.501 -27.039 1.00 25.76 396 ASN A C 1
ATOM 2864 O O . ASN A 1 396 ? 56.451 49.012 -26.847 1.00 24.91 396 ASN A O 1
ATOM 2869 N N . GLN A 1 397 ? 55.062 50.321 -28.034 1.00 23.38 397 GLN A N 1
ATOM 2870 C CA . GLN A 1 397 ? 56.088 50.694 -28.979 1.00 26.55 397 GLN A CA 1
ATOM 2871 C C . GLN A 1 397 ? 57.234 51.474 -28.321 1.00 24.10 397 GLN A C 1
ATOM 2872 O O . GLN A 1 397 ? 58.356 51.386 -28.792 1.00 27.79 397 GLN A O 1
ATOM 2878 N N . LYS A 1 398 ? 56.924 52.251 -27.296 1.00 22.44 398 LYS A N 1
ATOM 2879 C CA . LYS A 1 398 ? 57.928 52.984 -26.546 1.00 26.86 398 LYS A CA 1
ATOM 2880 C C . LYS A 1 398 ? 58.930 52.000 -25.960 1.00 27.73 398 LYS A C 1
ATOM 2881 O O . LYS A 1 398 ? 60.121 52.149 -26.174 1.00 27.03 398 LYS A O 1
ATOM 2887 N N . GLY A 1 399 ? 58.427 50.998 -25.247 1.00 27.32 399 GLY A N 1
ATOM 2888 C CA . GLY A 1 399 ? 59.262 49.956 -24.660 1.00 27.51 399 GLY A CA 1
ATOM 2889 C C . GLY A 1 399 ? 60.043 49.160 -25.679 1.00 28.65 399 GLY A C 1
ATOM 2890 O O . GLY A 1 399 ? 61.228 48.852 -25.483 1.00 27.73 399 GLY A O 1
ATOM 2891 N N . GLN A 1 400 ? 59.408 48.848 -26.793 1.00 24.69 400 GLN A N 1
ATOM 2892 C CA . GLN A 1 400 ? 60.092 48.173 -27.871 1.00 26.39 400 GLN A CA 1
ATOM 2893 C C . GLN A 1 400 ? 61.297 48.972 -28.392 1.00 29.68 400 GLN A C 1
ATOM 2894 O O . GLN A 1 400 ? 62.357 48.384 -28.638 1.00 28.69 400 GLN A O 1
ATOM 2900 N N . GLY A 1 401 ? 61.121 50.285 -28.572 1.00 27.19 401 GLY A N 1
ATOM 2901 C CA . GLY A 1 401 ? 62.142 51.143 -29.130 1.00 29.03 401 GLY A CA 1
ATOM 2902 C C . GLY A 1 401 ? 63.284 51.305 -28.120 1.00 29.49 401 GLY A C 1
ATOM 2903 O O . GLY A 1 401 ? 64.444 51.348 -28.494 1.00 31.33 401 GLY A O 1
ATOM 2904 N N . GLU A 1 402 ? 62.944 51.380 -26.847 1.00 28.26 402 GLU A N 1
ATOM 2905 C CA . GLU A 1 402 ? 63.930 51.426 -25.785 1.00 31.17 402 GLU A CA 1
ATOM 2906 C C . GLU A 1 402 ? 64.838 50.206 -25.786 1.00 30.88 402 GLU A C 1
ATOM 2907 O O . GLU A 1 402 ? 66.043 50.351 -25.637 1.00 31.90 402 GLU A O 1
ATOM 2913 N N . ILE A 1 403 ? 64.274 49.022 -25.999 1.00 28.61 403 ILE A N 1
ATOM 2914 C CA . ILE A 1 403 ? 65.062 47.805 -26.044 1.00 28.92 403 ILE A CA 1
ATOM 2915 C C . ILE A 1 403 ? 65.976 47.796 -27.266 1.00 30.72 403 ILE A C 1
ATOM 2916 O O . ILE A 1 403 ? 67.180 47.578 -27.135 1.00 28.02 403 ILE A O 1
ATOM 2921 N N . VAL A 1 404 ? 65.428 48.086 -28.443 1.00 29.93 404 VAL A N 1
ATOM 2922 C CA . VAL A 1 404 ? 66.206 47.990 -29.671 1.00 29.41 404 VAL A CA 1
ATOM 2923 C C . VAL A 1 404 ? 67.329 49.025 -29.714 1.00 28.41 404 VAL A C 1
ATOM 2924 O O . VAL A 1 404 ? 68.434 48.728 -30.186 1.00 29.22 404 VAL A O 1
ATOM 2928 N N . SER A 1 405 ? 67.067 50.214 -29.171 1.00 27.54 405 SER A N 1
ATOM 2929 C CA . SER A 1 405 ? 68.007 51.303 -29.252 1.00 28.37 405 SER A CA 1
ATOM 2930 C C . SER A 1 405 ? 69.314 50.964 -28.523 1.00 26.08 405 SER A C 1
ATOM 2931 O O . SER A 1 405 ? 70.346 51.514 -28.855 1.00 23.16 405 SER A O 1
ATOM 2934 N N . THR A 1 406 ? 69.267 50.070 -27.544 1.00 25.32 406 THR A N 1
ATOM 2935 C CA . THR A 1 406 ? 70.484 49.648 -26.871 1.00 28.73 406 THR A CA 1
ATOM 2936 C C . THR A 1 406 ? 71.383 48.816 -27.803 1.00 29.64 406 THR A C 1
ATOM 2937 O O . THR A 1 406 ? 72.535 48.616 -27.489 1.00 26.63 406 THR A O 1
ATOM 2941 N N . LEU A 1 407 ? 70.868 48.348 -28.937 1.00 30.89 407 LEU A N 1
ATOM 2942 C CA . LEU A 1 407 ? 71.698 47.607 -29.910 1.00 32.48 407 LEU A CA 1
ATOM 2943 C C . LEU A 1 407 ? 72.297 48.461 -31.018 1.00 34.16 407 LEU A C 1
ATOM 2944 O O . LEU A 1 407 ? 73.109 47.969 -31.796 1.00 33.33 407 LEU A O 1
ATOM 2949 N N . LEU A 1 408 ? 71.922 49.735 -31.085 1.00 36.56 408 LEU A N 1
ATOM 2950 C CA . LEU A 1 408 ? 72.274 50.566 -32.223 1.00 39.15 408 LEU A CA 1
ATOM 2951 C C . LEU A 1 408 ? 73.516 51.385 -31.917 1.00 42.24 408 LEU A C 1
ATOM 2952 O O . LEU A 1 408 ? 73.737 51.762 -30.773 1.00 39.39 408 LEU A O 1
ATOM 2957 N N . PRO A 1 409 ? 74.300 51.707 -32.956 1.00 47.52 409 PRO A N 1
ATOM 2958 C CA . PRO A 1 409 ? 75.435 52.612 -32.791 1.00 52.27 409 PRO A CA 1
ATOM 2959 C C . PRO A 1 409 ? 74.958 54.047 -32.517 1.00 58.03 409 PRO A C 1
ATOM 2960 O O . PRO A 1 409 ? 74.922 54.884 -33.418 1.00 57.58 409 PRO A O 1
ATOM 2964 N N . SER A 1 410 ? 74.570 54.299 -31.266 1.00 64.38 410 SER A N 1
ATOM 2965 C CA . SER A 1 410 ? 74.062 55.603 -30.830 1.00 68.82 410 SER A CA 1
ATOM 2966 C C . SER A 1 410 ? 74.499 55.874 -29.390 1.00 71.88 410 SER A C 1
ATOM 2967 O O . SER A 1 410 ? 73.890 55.373 -28.444 1.00 71.36 410 SER A O 1
ATOM 2970 N N . THR A 1 411 ? 75.543 56.684 -29.228 1.00 76.21 411 THR A N 1
ATOM 2971 C CA . THR A 1 411 ? 76.160 56.917 -27.914 1.00 79.44 411 THR A CA 1
ATOM 2972 C C . THR A 1 411 ? 75.312 57.794 -26.958 1.00 81.78 411 THR A C 1
ATOM 2973 O O . THR A 1 411 ? 75.806 58.779 -26.397 1.00 81.48 411 THR A O 1
ATOM 2977 N N . ILE A 1 412 ? 74.041 57.421 -26.779 1.00 84.30 412 ILE A N 1
ATOM 2978 C CA . ILE A 1 412 ? 73.186 57.989 -25.729 1.00 86.04 412 ILE A CA 1
ATOM 2979 C C . ILE A 1 412 ? 73.626 57.358 -24.403 1.00 86.91 412 ILE A C 1
ATOM 2980 O O . ILE A 1 412 ? 73.594 56.131 -24.264 1.00 87.26 412 ILE A O 1
ATOM 2985 N N . ASP A 1 413 ? 74.043 58.195 -23.450 1.00 87.45 413 ASP A N 1
ATOM 2986 C CA . ASP A 1 413 ? 74.572 57.738 -22.149 1.00 88.12 413 ASP A CA 1
ATOM 2987 C C . ASP A 1 413 ? 73.827 56.529 -21.558 1.00 88.91 413 ASP A C 1
ATOM 2988 O O . ASP A 1 413 ? 72.930 56.688 -20.724 1.00 89.52 413 ASP A O 1
ATOM 2993 N N . ALA A 1 414 ? 74.218 55.327 -21.986 1.00 89.05 414 ALA A N 1
ATOM 2994 C CA . ALA A 1 414 ? 73.631 54.079 -21.477 1.00 88.61 414 ALA A CA 1
ATOM 2995 C C . ALA A 1 414 ? 74.043 53.778 -20.023 1.00 88.50 414 ALA A C 1
ATOM 2996 O O . ALA A 1 414 ? 73.339 53.047 -19.319 1.00 88.72 414 ALA A O 1
ATOM 2998 N N . THR A 1 415 ? 75.168 54.346 -19.579 1.00 87.84 415 THR A N 1
ATOM 2999 C CA . THR A 1 415 ? 75.686 54.124 -18.219 1.00 87.19 415 THR A CA 1
ATOM 3000 C C . THR A 1 415 ? 74.728 54.624 -17.114 1.00 86.01 415 THR A C 1
ATOM 3001 O O . THR A 1 415 ? 73.750 55.333 -17.386 1.00 86.13 415 THR A O 1
ATOM 3005 N N . GLY A 1 416 ? 75.045 54.254 -15.870 1.00 84.02 416 GLY A N 1
ATOM 3006 C CA . GLY A 1 416 ? 74.090 54.256 -14.755 1.00 81.74 416 GLY A CA 1
ATOM 3007 C C . GLY A 1 416 ? 73.828 52.793 -14.422 1.00 79.41 416 GLY A C 1
ATOM 3008 O O . GLY A 1 416 ? 74.025 52.355 -13.282 1.00 79.54 416 GLY A O 1
ATOM 3009 N N . ASN A 1 417 ? 73.375 52.054 -15.441 1.00 76.19 417 ASN A N 1
ATOM 3010 C CA . ASN A 1 417 ? 73.411 50.580 -15.478 1.00 72.95 417 ASN A CA 1
ATOM 3011 C C . ASN A 1 417 ? 74.291 50.150 -16.667 1.00 68.79 417 ASN A C 1
ATOM 3012 O O . ASN A 1 417 ? 73.929 50.390 -17.820 1.00 69.11 417 ASN A O 1
ATOM 3017 N N . THR A 1 418 ? 75.453 49.551 -16.401 1.00 63.27 418 THR A N 1
ATOM 3018 C CA . THR A 1 418 ? 76.407 49.287 -17.484 1.00 58.54 418 THR A CA 1
ATOM 3019 C C . THR A 1 418 ? 75.969 48.155 -18.424 1.00 54.29 418 THR A C 1
ATOM 3020 O O . THR A 1 418 ? 76.201 48.255 -19.628 1.00 55.82 418 THR A O 1
ATOM 3024 N N . VAL A 1 419 ? 75.326 47.100 -17.923 1.00 48.09 419 VAL A N 1
ATOM 3025 C CA . VAL A 1 419 ? 74.848 46.044 -18.842 1.00 44.23 419 VAL A CA 1
ATOM 3026 C C . VAL A 1 419 ? 73.433 46.328 -19.372 1.00 39.80 419 VAL A C 1
ATOM 3027 O O . VAL A 1 419 ? 72.496 46.500 -18.604 1.00 38.66 419 VAL A O 1
ATOM 3031 N N . SER A 1 420 ? 73.284 46.366 -20.686 1.00 35.28 420 SER A N 1
ATOM 3032 C CA . SER A 1 420 ? 72.041 46.801 -21.284 1.00 33.77 420 SER A CA 1
ATOM 3033 C C . SER A 1 420 ? 71.188 45.602 -21.659 1.00 32.12 420 SER A C 1
ATOM 3034 O O . SER A 1 420 ? 71.690 44.485 -21.809 1.00 27.15 420 SER A O 1
ATOM 3037 N N . ALA A 1 421 ? 69.887 45.840 -21.812 1.00 34.17 421 ALA A N 1
ATOM 3038 C CA . ALA A 1 421 ? 68.962 44.799 -22.245 1.00 35.24 421 ALA A CA 1
ATOM 3039 C C . ALA A 1 421 ? 69.399 44.214 -23.596 1.00 35.09 421 ALA A C 1
ATOM 3040 O O . ALA A 1 421 ? 69.397 43.005 -23.785 1.00 34.21 421 ALA A O 1
ATOM 3042 N N . GLY A 1 422 ? 69.797 45.064 -24.528 1.00 36.50 422 GLY A N 1
ATOM 3043 C CA . GLY A 1 422 ? 70.329 44.576 -25.815 1.00 38.44 422 GLY A CA 1
ATOM 3044 C C . GLY A 1 422 ? 71.559 43.674 -25.707 1.00 38.33 422 GLY A C 1
ATOM 3045 O O . GLY A 1 422 ? 71.628 42.629 -26.349 1.00 40.65 422 GLY A O 1
ATOM 3046 N N . GLN A 1 423 ? 72.529 44.065 -24.894 1.00 36.68 423 GLN A N 1
ATOM 3047 C CA . GLN A 1 423 ? 73.708 43.237 -24.689 1.00 36.48 423 GLN A CA 1
ATOM 3048 C C . GLN A 1 423 ? 73.327 41.862 -24.124 1.00 35.31 423 GLN A C 1
ATOM 3049 O O . GLN A 1 423 ? 73.933 40.857 -24.498 1.00 32.49 423 GLN A O 1
ATOM 3055 N N . LEU A 1 424 ? 72.336 41.805 -23.226 1.00 32.83 424 LEU A N 1
ATOM 3056 C CA . LEU A 1 424 ? 71.940 40.518 -22.637 1.00 30.34 424 LEU A CA 1
ATOM 3057 C C . LEU A 1 424 ? 71.256 39.626 -23.658 1.00 27.93 424 LEU A C 1
ATOM 3058 O O . LEU A 1 424 ? 71.425 38.420 -23.638 1.00 26.19 424 LEU A O 1
ATOM 3063 N N . LEU A 1 425 ? 70.461 40.215 -24.539 1.00 31.78 425 LEU A N 1
ATOM 3064 C CA . LEU A 1 425 ? 69.736 39.446 -25.554 1.00 33.75 425 LEU A CA 1
ATOM 3065 C C . LEU A 1 425 ? 70.685 38.896 -26.625 1.00 33.67 425 LEU A C 1
ATOM 3066 O O . LEU A 1 425 ? 70.555 37.750 -27.033 1.00 35.57 425 LEU A O 1
ATOM 3071 N N . CYS A 1 426 ? 71.648 39.700 -27.052 1.00 35.31 426 CYS A N 1
ATOM 3072 C CA . CYS A 1 426 ? 72.693 39.225 -27.972 1.00 37.03 426 CYS A CA 1
ATOM 3073 C C . CYS A 1 426 ? 73.492 38.062 -27.390 1.00 36.52 426 CYS A C 1
ATOM 3074 O O . CYS A 1 426 ? 73.714 37.050 -28.062 1.00 38.72 426 CYS A O 1
ATOM 3077 N N . GLY A 1 427 ? 73.921 38.212 -26.143 1.00 33.91 427 GLY A N 1
ATOM 3078 C CA . GLY A 1 427 ? 74.594 37.144 -25.427 1.00 33.02 427 GLY A CA 1
ATOM 3079 C C . GLY A 1 427 ? 73.779 35.870 -25.438 1.00 32.27 427 GLY A C 1
ATOM 3080 O O . GLY A 1 427 ? 74.311 34.827 -25.730 1.00 31.44 427 GLY A O 1
ATOM 3081 N N . GLY A 1 428 ? 72.479 35.948 -25.133 1.00 32.33 428 GLY A N 1
ATOM 3082 C CA . GLY A 1 428 ? 71.637 34.745 -25.122 1.00 30.96 428 GLY A CA 1
ATOM 3083 C C . GLY A 1 428 ? 71.425 34.165 -26.514 1.00 29.45 428 GLY A C 1
ATOM 3084 O O . GLY A 1 428 ? 71.427 32.956 -26.719 1.00 28.91 428 GLY A O 1
ATOM 3085 N N . LEU A 1 429 ? 71.260 35.043 -27.479 1.00 29.85 429 LEU A N 1
ATOM 3086 C CA . LEU A 1 429 ? 71.094 34.638 -28.877 1.00 33.53 429 LEU A CA 1
ATOM 3087 C C . LEU A 1 429 ? 72.250 33.777 -29.401 1.00 34.67 429 LEU A C 1
ATOM 3088 O O . LEU A 1 429 ? 72.025 32.852 -30.179 1.00 35.87 429 LEU A O 1
ATOM 3093 N N . PHE A 1 430 ? 73.483 34.075 -28.977 1.00 32.51 430 PHE A N 1
ATOM 3094 C CA . PHE A 1 430 ? 74.669 33.398 -29.521 1.00 33.28 430 PHE A CA 1
ATOM 3095 C C . PHE A 1 430 ? 75.383 32.561 -28.488 1.00 31.76 430 PHE A C 1
ATOM 3096 O O . PHE A 1 430 ? 76.512 32.136 -28.712 1.00 29.36 430 PHE A O 1
ATOM 3104 N N . SER A 1 431 ? 74.724 32.309 -27.366 1.00 31.59 431 SER A N 1
ATOM 3105 C CA . SER A 1 431 ? 75.303 31.436 -26.369 1.00 33.19 431 SER A CA 1
ATOM 3106 C C . SER A 1 431 ? 75.146 30.001 -26.854 1.00 32.05 431 SER A C 1
ATOM 3107 O O . SER A 1 431 ? 74.460 29.714 -27.837 1.00 31.67 431 SER A O 1
ATOM 3110 N N . THR A 1 432 ? 75.828 29.114 -26.162 1.00 29.45 432 THR A N 1
ATOM 3111 C CA . THR A 1 432 ? 75.780 27.704 -26.453 1.00 30.44 432 THR A CA 1
ATOM 3112 C C . THR A 1 432 ? 74.533 27.002 -25.873 1.00 29.59 432 THR A C 1
ATOM 3113 O O . THR A 1 432 ? 74.296 25.827 -26.133 1.00 31.05 432 THR A O 1
ATOM 3117 N N . ASP A 1 433 ? 73.750 27.716 -25.082 1.00 30.07 433 ASP A N 1
ATOM 3118 C CA . ASP A 1 433 ? 72.565 27.134 -24.452 1.00 29.82 433 ASP A CA 1
ATOM 3119 C C . ASP A 1 433 ? 71.323 27.403 -25.297 1.00 29.95 433 ASP A C 1
ATOM 3120 O O . ASP A 1 433 ? 70.925 28.558 -25.484 1.00 25.86 433 ASP A O 1
ATOM 3125 N N . SER A 1 434 ? 70.714 26.337 -25.806 1.00 32.08 434 SER A N 1
ATOM 3126 C CA . SER A 1 434 ? 69.615 26.468 -26.768 1.00 32.23 434 SER A CA 1
ATOM 3127 C C . SER A 1 434 ? 68.389 27.124 -26.153 1.00 32.96 434 SER A C 1
ATOM 3128 O O . SER A 1 434 ? 67.678 27.896 -26.826 1.00 33.89 434 SER A O 1
ATOM 3131 N N . LEU A 1 435 ? 68.148 26.861 -24.875 1.00 31.99 435 LEU A N 1
ATOM 3132 C CA . LEU A 1 435 ? 67.052 27.526 -24.188 1.00 31.46 435 LEU A CA 1
ATOM 3133 C C . LEU A 1 435 ? 67.238 29.047 -24.173 1.00 31.33 435 LEU A C 1
ATOM 3134 O O . LEU A 1 435 ? 66.289 29.798 -24.438 1.00 31.55 435 LEU A O 1
ATOM 3139 N N . SER A 1 436 ? 68.446 29.502 -23.844 1.00 29.16 436 SER A N 1
ATOM 3140 C CA . SER A 1 436 ? 68.749 30.933 -23.887 1.00 26.89 436 SER A CA 1
ATOM 3141 C C . SER A 1 436 ? 68.616 31.431 -25.325 1.00 27.89 436 SER A C 1
ATOM 3142 O O . SER A 1 436 ? 68.109 32.526 -25.540 1.00 30.71 436 SER A O 1
ATOM 3145 N N . ASN A 1 437 ? 69.044 30.634 -26.310 1.00 26.76 437 ASN A N 1
ATOM 3146 C CA . ASN A 1 437 ? 68.907 31.042 -27.716 1.00 27.43 437 ASN A CA 1
ATOM 3147 C C . ASN A 1 437 ? 67.436 31.292 -28.053 1.00 27.20 437 ASN A C 1
ATOM 3148 O O . ASN A 1 437 ? 67.106 32.290 -28.655 1.00 29.80 437 ASN A O 1
ATOM 3153 N N . TRP A 1 438 ? 66.578 30.351 -27.676 1.00 28.35 438 TRP A N 1
ATOM 3154 C CA . TRP A 1 438 ? 65.159 30.423 -27.955 1.00 29.09 438 TRP A CA 1
ATOM 3155 C C . TRP A 1 438 ? 64.527 31.629 -27.256 1.00 30.12 438 TRP A C 1
ATOM 3156 O O . TRP A 1 438 ? 63.856 32.473 -27.890 1.00 30.84 438 TRP A O 1
ATOM 3167 N N . CYS A 1 439 ? 64.757 31.743 -25.960 1.00 29.06 439 CYS A N 1
ATOM 3168 C CA . CYS A 1 439 ? 64.191 32.847 -25.220 1.00 30.40 439 CYS A CA 1
ATOM 3169 C C . CYS A 1 439 ? 64.637 34.213 -25.747 1.00 31.17 439 CYS A C 1
ATOM 3170 O O . CYS A 1 439 ? 63.850 35.141 -25.770 1.00 32.66 439 CYS A O 1
ATOM 3173 N N . ALA A 1 440 ? 65.900 34.345 -26.122 1.00 30.41 440 ALA A N 1
ATOM 3174 C CA . ALA A 1 440 ? 66.425 35.620 -26.573 1.00 28.72 440 ALA A CA 1
ATOM 3175 C C . ALA A 1 440 ? 65.834 35.940 -27.938 1.00 28.65 440 ALA A C 1
ATOM 3176 O O . ALA A 1 440 ? 65.563 37.102 -28.235 1.00 29.18 440 ALA A O 1
ATOM 3178 N N . ALA A 1 441 ? 65.690 34.920 -28.782 1.00 29.66 441 ALA A N 1
ATOM 3179 C CA . ALA A 1 441 ? 65.167 35.116 -30.130 1.00 29.28 441 ALA A CA 1
ATOM 3180 C C . ALA A 1 441 ? 63.690 35.535 -30.042 1.00 29.32 441 ALA A C 1
ATOM 3181 O O . ALA A 1 441 ? 63.267 36.498 -30.688 1.00 28.26 441 ALA A O 1
ATOM 3183 N N . VAL A 1 442 ? 62.945 34.860 -29.178 1.00 28.57 442 VAL A N 1
ATOM 3184 C CA . VAL A 1 442 ? 61.551 35.189 -28.953 1.00 29.51 442 VAL A CA 1
ATOM 3185 C C . VAL A 1 442 ? 61.414 36.574 -28.284 1.00 31.39 442 VAL A C 1
ATOM 3186 O O . VAL A 1 442 ? 60.603 37.386 -28.736 1.00 30.38 442 VAL A O 1
ATOM 3190 N N . ALA A 1 443 ? 62.233 36.867 -27.267 1.00 28.73 443 ALA A N 1
ATOM 3191 C CA . ALA A 1 443 ? 62.226 38.197 -26.651 1.00 30.05 443 ALA A CA 1
ATOM 3192 C C . ALA A 1 443 ? 62.453 39.291 -27.710 1.00 31.13 443 ALA A C 1
ATOM 3193 O O . ALA A 1 443 ? 61.783 40.305 -27.712 1.00 32.62 443 ALA A O 1
ATOM 3195 N N . LEU A 1 444 ? 63.407 39.075 -28.611 1.00 33.28 444 LEU A N 1
ATOM 3196 C CA . LEU A 1 444 ? 63.685 40.031 -29.671 1.00 31.89 444 LEU A CA 1
ATOM 3197 C C . LEU A 1 444 ? 62.528 40.136 -30.687 1.00 31.39 444 LEU A C 1
ATOM 3198 O O . LEU A 1 444 ? 62.214 41.223 -31.165 1.00 30.77 444 LEU A O 1
ATOM 3203 N N . ALA A 1 445 ? 61.911 39.018 -31.040 1.00 30.11 445 ALA A N 1
ATOM 3204 C CA . ALA A 1 445 ? 60.736 39.040 -31.933 1.00 29.57 445 ALA A CA 1
ATOM 3205 C C . ALA A 1 445 ? 59.617 39.918 -31.340 1.00 30.31 445 ALA A C 1
ATOM 3206 O O . ALA A 1 445 ? 58.975 40.690 -32.063 1.00 30.57 445 ALA A O 1
ATOM 3208 N N . HIS A 1 446 ? 59.425 39.838 -30.026 1.00 29.21 446 HIS A N 1
ATOM 3209 C CA . HIS A 1 446 ? 58.435 40.679 -29.322 1.00 29.75 446 HIS A CA 1
ATOM 3210 C C . HIS A 1 446 ? 58.831 42.140 -29.277 1.00 30.15 446 HIS A C 1
ATOM 3211 O O . HIS A 1 446 ? 57.967 42.991 -29.164 1.00 30.08 446 HIS A O 1
ATOM 3218 N N . ALA A 1 447 ? 60.127 42.441 -29.404 1.00 30.85 447 ALA A N 1
ATOM 3219 C CA . ALA A 1 447 ? 60.588 43.826 -29.566 1.00 28.99 447 ALA A CA 1
ATOM 3220 C C . ALA A 1 447 ? 60.362 44.416 -30.970 1.00 31.10 447 ALA A C 1
ATOM 3221 O O . ALA A 1 447 ? 60.336 45.647 -31.147 1.00 31.17 447 ALA A O 1
ATOM 3223 N N . LEU A 1 448 ? 60.227 43.552 -31.970 1.00 31.78 448 LEU A N 1
ATOM 3224 C CA . LEU A 1 448 ? 60.013 43.967 -33.339 1.00 32.54 448 LEU A CA 1
ATOM 3225 C C . LEU A 1 448 ? 58.551 43.933 -33.769 1.00 30.13 448 LEU A C 1
ATOM 3226 O O . LEU A 1 448 ? 58.158 44.618 -34.704 1.00 30.67 448 LEU A O 1
ATOM 3231 N N . GLN A 1 449 ? 57.760 43.091 -33.142 1.00 28.40 449 GLN A N 1
ATOM 3232 C CA . GLN A 1 449 ? 56.449 42.809 -33.675 1.00 31.54 449 GLN A CA 1
ATOM 3233 C C . GLN A 1 449 ? 55.577 44.057 -33.830 1.00 29.27 449 GLN A C 1
ATOM 3234 O O . GLN A 1 449 ? 55.499 44.901 -32.943 1.00 29.42 449 GLN A O 1
ATOM 3240 N N . GLU A 1 450 ? 54.986 44.154 -35.014 1.00 29.25 450 GLU A N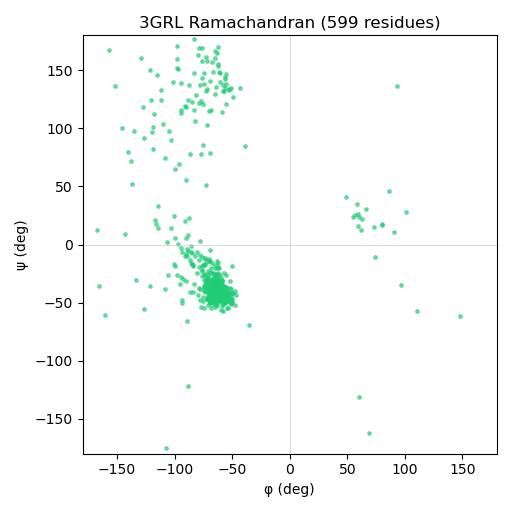 1
ATOM 3241 C CA . GLU A 1 450 ? 54.133 45.271 -35.456 1.00 32.86 450 GLU A CA 1
ATOM 3242 C C . GLU A 1 450 ? 54.833 46.629 -35.340 1.00 33.00 450 GLU A C 1
ATOM 3243 O O . GLU A 1 450 ? 54.173 47.653 -35.218 1.00 31.19 450 GLU A O 1
ATOM 3249 N N . ASN A 1 451 ? 56.170 46.636 -35.358 1.00 31.66 451 ASN A N 1
ATOM 3250 C CA . ASN A 1 451 ? 56.925 47.862 -35.213 1.00 29.25 451 ASN A CA 1
ATOM 3251 C C . ASN A 1 451 ? 57.779 48.084 -36.454 1.00 29.25 451 ASN A C 1
ATOM 3252 O O . ASN A 1 451 ? 58.861 47.523 -36.599 1.00 30.16 451 ASN A O 1
ATOM 3257 N N . ALA A 1 452 ? 57.256 48.891 -37.357 1.00 26.47 452 ALA A N 1
ATOM 3258 C CA . ALA A 1 452 ? 57.870 49.117 -38.662 1.00 27.99 452 ALA A CA 1
ATOM 3259 C C . ALA A 1 452 ? 59.263 49.759 -38.506 1.00 28.32 452 ALA A C 1
ATOM 3260 O O . ALA A 1 452 ? 60.222 49.355 -39.165 1.00 25.96 452 ALA A O 1
ATOM 3262 N N . THR A 1 453 ? 59.343 50.740 -37.620 1.00 28.91 453 THR A N 1
ATOM 3263 C CA . THR A 1 453 ? 60.568 51.485 -37.376 1.00 30.85 453 THR A CA 1
ATOM 3264 C C . THR A 1 453 ? 61.662 50.590 -36.803 1.00 30.93 453 THR A C 1
ATOM 3265 O O . THR A 1 453 ? 62.792 50.615 -37.306 1.00 31.63 453 THR A O 1
ATOM 3269 N N . GLN A 1 454 ? 61.328 49.785 -35.804 1.00 31.23 454 GLN A N 1
ATOM 3270 C CA . GLN A 1 454 ? 62.355 48.972 -35.142 1.00 33.34 454 GLN A CA 1
ATOM 3271 C C . GLN A 1 454 ? 62.830 47.817 -36.029 1.00 32.25 454 GLN A C 1
ATOM 3272 O O . GLN A 1 454 ? 63.993 47.443 -35.975 1.00 29.62 454 GLN A O 1
ATOM 3278 N N . LYS A 1 455 ? 61.959 47.296 -36.883 1.00 28.64 455 LYS A N 1
ATOM 3279 C CA . LYS A 1 455 ? 62.390 46.307 -37.870 1.00 28.74 455 LYS A CA 1
ATOM 3280 C C . LYS A 1 455 ? 63.463 46.892 -38.778 1.00 30.12 455 LYS A C 1
ATOM 3281 O O . LYS A 1 455 ? 64.481 46.225 -39.089 1.00 28.85 455 LYS A O 1
ATOM 3287 N N . GLU A 1 456 ? 63.263 48.135 -39.200 1.00 28.33 456 GLU A N 1
ATOM 3288 C CA . GLU A 1 456 ? 64.283 48.780 -40.035 1.00 28.56 456 GLU A CA 1
ATOM 3289 C C . GLU A 1 456 ? 65.540 49.135 -39.223 1.00 27.50 456 GLU A C 1
ATOM 3290 O O . GLU A 1 456 ? 66.648 49.029 -39.740 1.00 29.91 456 GLU A O 1
ATOM 3296 N N . GLN A 1 457 ? 65.367 49.600 -37.990 1.00 27.40 457 GLN A N 1
ATOM 3297 C CA . GLN A 1 457 ? 66.522 49.983 -37.161 1.00 29.60 457 GLN A CA 1
ATOM 3298 C C . GLN A 1 457 ? 67.439 48.789 -36.944 1.00 28.12 457 GLN A C 1
ATOM 3299 O O . GLN A 1 457 ? 68.643 48.932 -37.015 1.00 27.94 457 GLN A O 1
ATOM 3305 N N . LEU A 1 458 ? 66.852 47.625 -36.684 1.00 29.27 458 LEU A N 1
ATOM 3306 C CA . LEU A 1 458 ? 67.609 46.460 -36.315 1.00 31.04 458 LEU A CA 1
ATOM 3307 C C . LEU A 1 458 ? 68.509 46.004 -37.456 1.00 31.57 458 LEU A C 1
ATOM 3308 O O . LEU A 1 458 ? 69.560 45.422 -37.202 1.00 29.55 458 LEU A O 1
ATOM 3313 N N . LEU A 1 459 ? 68.133 46.327 -38.700 1.00 29.19 459 LEU A N 1
ATOM 3314 C CA . LEU A 1 459 ? 68.952 46.027 -39.847 1.00 28.80 459 LEU A CA 1
ATOM 3315 C C . LEU A 1 459 ? 70.301 46.744 -39.816 1.00 26.81 459 LEU A C 1
ATOM 3316 O O . LEU A 1 459 ? 71.181 46.362 -40.543 1.00 22.10 459 LEU A O 1
ATOM 3321 N N . ARG A 1 460 ? 70.444 47.809 -39.040 1.00 27.98 460 ARG A N 1
ATOM 3322 C CA . ARG A 1 460 ? 71.729 48.526 -39.004 1.00 29.70 460 ARG A CA 1
ATOM 3323 C C . ARG A 1 460 ? 72.725 47.847 -38.054 1.00 26.54 460 ARG A C 1
ATOM 3324 O O . ARG A 1 460 ? 73.872 48.215 -38.038 1.00 27.98 460 ARG A O 1
ATOM 3332 N N . VAL A 1 461 ? 72.283 46.874 -37.262 1.00 26.20 461 VAL A N 1
ATOM 3333 C CA . VAL A 1 461 ? 73.125 46.290 -36.215 1.00 26.77 461 VAL A CA 1
ATOM 3334 C C . VAL A 1 461 ? 74.140 45.328 -36.848 1.00 29.54 461 VAL A C 1
ATOM 3335 O O . VAL A 1 461 ? 73.768 44.407 -37.579 1.00 28.01 461 VAL A O 1
ATOM 3339 N N . GLN A 1 462 ? 75.422 45.581 -36.601 1.00 32.51 462 GLN A N 1
ATOM 3340 C CA . GLN A 1 462 ? 76.495 44.702 -37.066 1.00 37.47 462 GLN A CA 1
ATOM 3341 C C . GLN A 1 462 ? 77.121 44.046 -35.846 1.00 40.96 462 GLN A C 1
ATOM 3342 O O . GLN A 1 462 ? 77.426 44.736 -34.869 1.00 42.46 462 GLN A O 1
ATOM 3348 N N . LEU A 1 463 ? 77.315 42.730 -35.900 1.00 41.45 463 LEU A N 1
ATOM 3349 C CA . LEU A 1 463 ? 77.881 42.007 -34.778 1.00 40.21 463 LEU A CA 1
ATOM 3350 C C . LEU A 1 463 ? 79.351 42.346 -34.560 1.00 38.07 463 LEU A C 1
ATOM 3351 O O . LEU A 1 463 ? 80.114 42.553 -35.518 1.00 35.58 463 LEU A O 1
ATOM 3356 N N . ALA A 1 464 ? 79.726 42.449 -33.285 1.00 37.55 464 ALA A N 1
ATOM 3357 C CA . ALA A 1 464 ? 81.129 42.476 -32.915 1.00 40.13 464 ALA A CA 1
ATOM 3358 C C . ALA A 1 464 ? 81.625 41.062 -33.178 1.00 39.70 464 ALA A C 1
ATOM 3359 O O . ALA A 1 464 ? 81.144 40.106 -32.573 1.00 39.92 464 ALA A O 1
ATOM 3361 N N . THR A 1 465 ? 82.531 40.916 -34.130 1.00 40.11 465 THR A N 1
ATOM 3362 C CA . THR A 1 465 ? 83.046 39.590 -34.479 1.00 40.13 465 THR A CA 1
ATOM 3363 C C . THR A 1 465 ? 84.384 39.360 -33.783 1.00 37.67 465 THR A C 1
ATOM 3364 O O . THR A 1 465 ? 85.089 40.309 -33.467 1.00 38.08 465 THR A O 1
ATOM 3368 N N . SER A 1 466 ? 84.728 38.107 -33.503 1.00 35.69 466 SER A N 1
ATOM 3369 C CA . SER A 1 466 ? 86.022 37.825 -32.900 1.00 36.91 466 SER A CA 1
ATOM 3370 C C . SER A 1 466 ? 87.121 37.855 -33.972 1.00 31.65 466 SER A C 1
ATOM 3371 O O . SER A 1 466 ? 86.863 37.918 -35.181 1.00 27.24 466 SER A O 1
ATOM 3374 N N . ILE A 1 467 ? 88.345 37.834 -33.498 1.00 29.18 467 ILE A N 1
ATOM 3375 C CA . ILE A 1 467 ? 89.509 38.074 -34.347 1.00 28.24 467 ILE A CA 1
ATOM 3376 C C . ILE A 1 467 ? 89.531 37.176 -35.591 1.00 27.47 467 ILE A C 1
ATOM 3377 O O . ILE A 1 467 ? 89.269 35.986 -35.496 1.00 27.55 467 ILE A O 1
ATOM 3382 N N . GLY A 1 468 ? 89.790 37.776 -36.756 1.00 28.36 468 GLY A N 1
ATOM 3383 C CA . GLY A 1 468 ? 89.882 37.045 -38.020 1.00 28.96 468 GLY A CA 1
ATOM 3384 C C . GLY A 1 468 ? 88.593 37.069 -38.831 1.00 32.23 468 GLY A C 1
ATOM 3385 O O . GLY A 1 468 ? 88.641 37.115 -40.057 1.00 34.83 468 GLY A O 1
ATOM 3386 N N . ASN A 1 469 ? 87.449 37.059 -38.149 1.00 32.55 469 ASN A N 1
ATOM 3387 C CA . ASN A 1 469 ? 86.144 36.953 -38.802 1.00 34.52 469 ASN A CA 1
ATOM 3388 C C . ASN A 1 469 ? 85.730 38.249 -39.487 1.00 35.01 469 ASN A C 1
ATOM 3389 O O . ASN A 1 469 ? 85.897 39.320 -38.920 1.00 35.00 469 ASN A O 1
ATOM 3394 N N . PRO A 1 470 ? 85.159 38.159 -40.696 1.00 36.11 470 PRO A N 1
ATOM 3395 C CA . PRO A 1 470 ? 84.682 39.363 -41.365 1.00 36.16 470 PRO A CA 1
ATOM 3396 C C . PRO A 1 470 ? 83.411 39.922 -40.716 1.00 35.31 470 PRO A C 1
ATOM 3397 O O . PRO A 1 470 ? 82.724 39.213 -39.984 1.00 31.74 470 PRO A O 1
ATOM 3401 N N . PRO A 1 471 ? 83.101 41.197 -40.983 1.00 36.60 471 PRO A N 1
ATOM 3402 C CA . PRO A 1 471 ? 81.869 41.763 -40.471 1.00 35.19 471 PRO A CA 1
ATOM 3403 C C . PRO A 1 471 ? 80.650 41.022 -41.008 1.00 33.84 471 PRO A C 1
ATOM 3404 O O . PRO A 1 471 ? 80.680 40.481 -42.122 1.00 32.87 471 PRO A O 1
ATOM 3408 N N . VAL A 1 472 ? 79.607 40.982 -40.181 1.00 32.89 472 VAL A N 1
ATOM 3409 C CA . VAL A 1 472 ? 78.352 40.311 -40.482 1.00 31.75 472 VAL A CA 1
ATOM 3410 C C . VAL A 1 472 ? 77.232 41.037 -39.721 1.00 32.32 472 VAL A C 1
ATOM 3411 O O . VAL A 1 472 ? 77.418 41.407 -38.545 1.00 32.27 472 VAL A O 1
ATOM 3415 N N . SER A 1 473 ? 76.098 41.266 -40.397 1.00 29.20 473 SER A N 1
ATOM 3416 C CA . SER A 1 473 ? 74.943 41.906 -39.774 1.00 29.74 473 SER A CA 1
ATOM 3417 C C . SER A 1 473 ? 74.273 40.954 -38.798 1.00 28.87 473 SER A C 1
ATOM 3418 O O . SER A 1 473 ? 74.415 39.722 -38.897 1.00 29.81 473 SER A O 1
ATOM 3421 N N . LEU A 1 474 ? 73.528 41.513 -37.857 1.00 28.85 474 LEU A N 1
ATOM 3422 C CA . LEU A 1 474 ? 72.727 40.674 -36.940 1.00 29.64 474 LEU A CA 1
ATOM 3423 C C . LEU A 1 474 ? 71.758 39.779 -37.717 1.00 29.38 474 LEU A C 1
ATOM 3424 O O . LEU A 1 474 ? 71.601 38.582 -37.413 1.00 29.22 474 LEU A O 1
ATOM 3429 N N . LEU A 1 475 ? 71.121 40.352 -38.736 1.00 29.75 475 LEU A N 1
ATOM 3430 C CA . LEU A 1 475 ? 70.192 39.603 -39.582 1.00 30.15 475 LEU A CA 1
ATOM 3431 C C . LEU A 1 475 ? 70.877 38.402 -40.207 1.00 31.42 475 LEU A C 1
ATOM 3432 O O . LEU A 1 475 ? 70.360 37.292 -40.157 1.00 31.41 475 LEU A O 1
ATOM 3437 N N . GLN A 1 476 ? 72.039 38.634 -40.826 1.00 33.05 476 GLN A N 1
ATOM 3438 C CA . GLN A 1 476 ? 72.726 37.563 -41.542 1.00 31.67 476 GLN A CA 1
ATOM 3439 C C . GLN A 1 476 ? 73.273 36.529 -40.574 1.00 32.27 476 GLN A C 1
ATOM 3440 O O . GLN A 1 476 ? 73.208 35.332 -40.859 1.00 31.98 476 GLN A O 1
ATOM 3446 N N . GLN A 1 477 ? 73.792 36.977 -39.429 1.00 32.33 477 GLN A N 1
ATOM 3447 C CA . GLN A 1 477 ? 74.287 36.023 -38.429 1.00 33.38 477 GLN A CA 1
ATOM 3448 C C . GLN A 1 477 ? 73.166 35.117 -37.917 1.00 32.04 477 GLN A C 1
ATOM 3449 O O . GLN A 1 477 ? 73.386 33.922 -37.771 1.00 32.38 477 GLN A O 1
ATOM 3455 N N . CYS A 1 478 ? 71.970 35.658 -37.664 1.00 33.06 478 CYS A N 1
ATOM 3456 C CA . CYS A 1 478 ? 70.831 34.797 -37.270 1.00 32.02 478 CYS A CA 1
ATOM 3457 C C . CYS A 1 478 ? 70.582 33.739 -38.318 1.00 30.83 478 CYS A C 1
ATOM 3458 O O . CYS A 1 478 ? 70.323 32.581 -38.003 1.00 34.37 478 CYS A O 1
ATOM 3461 N N . THR A 1 479 ? 70.639 34.154 -39.570 1.00 29.81 479 THR A N 1
ATOM 3462 C CA . THR A 1 479 ? 70.455 33.249 -40.681 1.00 31.93 479 THR A CA 1
ATOM 3463 C C . THR A 1 479 ? 71.593 32.245 -40.789 1.00 31.15 479 THR A C 1
ATOM 3464 O O . THR A 1 479 ? 71.354 31.056 -40.966 1.00 31.65 479 THR A O 1
ATOM 3468 N N . ASN A 1 480 ? 72.827 32.719 -40.655 1.00 31.26 480 ASN A N 1
ATOM 3469 C CA . ASN A 1 480 ? 73.990 31.836 -40.737 1.00 32.54 480 ASN A CA 1
ATOM 3470 C C . ASN A 1 480 ? 73.900 30.674 -39.741 1.00 34.00 480 ASN A C 1
ATOM 3471 O O . ASN A 1 480 ? 74.298 29.562 -40.067 1.00 34.11 480 ASN A O 1
ATOM 3476 N N . ILE A 1 481 ? 73.361 30.920 -38.541 1.00 34.13 481 ILE A N 1
ATOM 3477 C CA . ILE A 1 481 ? 73.298 29.873 -37.496 1.00 32.94 481 ILE A CA 1
ATOM 3478 C C . ILE A 1 481 ? 72.442 28.680 -37.914 1.00 32.72 481 ILE A C 1
ATOM 3479 O O . ILE A 1 481 ? 72.655 27.560 -37.447 1.00 32.71 481 ILE A O 1
ATOM 3484 N N . LEU A 1 482 ? 71.501 28.905 -38.826 1.00 33.76 482 LEU A N 1
ATOM 3485 C CA . LEU A 1 482 ? 70.610 27.836 -39.288 1.00 33.76 482 LEU A CA 1
ATOM 3486 C C . LEU A 1 482 ? 71.317 26.707 -40.045 1.00 34.41 482 LEU A C 1
ATOM 3487 O O . LEU A 1 482 ? 70.752 25.623 -40.189 1.00 33.13 482 LEU A O 1
ATOM 3492 N N . SER A 1 483 ? 72.513 26.963 -40.567 1.00 35.67 483 SER A N 1
ATOM 3493 C CA . SER A 1 483 ? 73.255 25.920 -41.295 1.00 37.11 483 SER A CA 1
ATOM 3494 C C . SER A 1 483 ? 74.533 25.529 -40.563 1.00 38.32 483 SER A C 1
ATOM 3495 O O . SER A 1 483 ? 75.532 25.174 -41.189 1.00 37.11 483 SER A O 1
ATOM 3498 N N . GLN A 1 484 ? 74.502 25.580 -39.233 1.00 39.47 484 GLN A N 1
ATOM 3499 C CA . GLN A 1 484 ? 75.712 25.332 -38.454 1.00 39.65 484 GLN A CA 1
ATOM 3500 C C . GLN A 1 484 ? 75.650 24.102 -37.550 1.00 39.73 484 GLN A C 1
ATOM 3501 O O . GLN A 1 484 ? 76.487 23.946 -36.664 1.00 42.66 484 GLN A O 1
ATOM 3507 N N . GLY A 1 485 ? 74.711 23.198 -37.807 1.00 38.43 485 GLY A N 1
ATOM 3508 C CA . GLY A 1 485 ? 74.544 22.030 -36.946 1.00 37.16 485 GLY A CA 1
ATOM 3509 C C . GLY A 1 485 ? 74.070 22.451 -35.562 1.00 36.14 485 GLY A C 1
ATOM 3510 O O . GLY A 1 485 ? 74.384 21.807 -34.560 1.00 34.39 485 GLY A O 1
ATOM 3511 N N . SER A 1 486 ? 73.319 23.548 -35.505 1.00 35.70 486 SER A N 1
ATOM 3512 C CA . SER A 1 486 ? 72.759 24.017 -34.247 1.00 35.17 486 SER A CA 1
ATOM 3513 C C . SER A 1 486 ? 71.570 23.147 -33.877 1.00 33.49 486 SER A C 1
ATOM 3514 O O . SER A 1 486 ? 70.979 22.500 -34.731 1.00 32.74 486 SER A O 1
ATOM 3517 N N . LYS A 1 487 ? 71.225 23.127 -32.596 1.00 33.35 487 LYS A N 1
ATOM 3518 C CA . LYS A 1 487 ? 70.083 22.359 -32.129 1.00 32.60 487 LYS A CA 1
ATOM 3519 C C . LYS A 1 487 ? 68.797 22.875 -32.766 1.00 32.32 487 LYS A C 1
ATOM 3520 O O . LYS A 1 487 ? 68.713 24.042 -33.160 1.00 30.23 487 LYS A O 1
ATOM 3526 N N . ILE A 1 488 ? 67.808 21.993 -32.876 1.00 31.80 488 ILE A N 1
ATOM 3527 C CA . ILE A 1 488 ? 66.519 22.336 -33.450 1.00 33.60 488 ILE A CA 1
ATOM 3528 C C . ILE A 1 488 ? 65.899 23.530 -32.708 1.00 33.21 488 ILE A C 1
ATOM 3529 O O . ILE A 1 488 ? 65.395 24.482 -33.329 1.00 32.04 488 ILE A O 1
ATOM 3534 N N . GLN A 1 489 ? 65.961 23.474 -31.380 1.00 31.23 489 GLN A N 1
ATOM 3535 C CA . GLN A 1 489 ? 65.371 24.493 -30.534 1.00 31.70 489 GLN A CA 1
ATOM 3536 C C . GLN A 1 489 ? 65.954 25.844 -30.867 1.00 31.34 489 GLN A C 1
ATOM 3537 O O . GLN A 1 489 ? 65.211 26.816 -31.024 1.00 30.93 489 GLN A O 1
ATOM 3543 N N . THR A 1 490 ? 67.275 25.899 -31.023 1.00 29.61 490 THR A N 1
ATOM 3544 C CA . THR A 1 490 ? 67.931 27.129 -31.442 1.00 27.91 490 THR A CA 1
ATOM 3545 C C . THR A 1 490 ? 67.356 27.644 -32.746 1.00 29.42 490 THR A C 1
ATOM 3546 O O . THR A 1 490 ? 67.041 28.835 -32.872 1.00 30.00 490 THR A O 1
ATOM 3550 N N . ARG A 1 491 ? 67.204 26.745 -33.708 1.00 29.30 491 ARG A N 1
ATOM 3551 C CA . ARG A 1 491 ? 66.824 27.136 -35.054 1.00 28.67 491 ARG A CA 1
ATOM 3552 C C . ARG A 1 491 ? 65.361 27.522 -35.164 1.00 29.57 491 ARG A C 1
ATOM 3553 O O . ARG A 1 491 ? 65.032 28.428 -35.923 1.00 29.44 491 ARG A O 1
ATOM 3561 N N . VAL A 1 492 ? 64.490 26.845 -34.418 1.00 30.37 492 VAL A N 1
ATOM 3562 C CA . VAL A 1 492 ? 63.087 27.259 -34.330 1.00 31.41 492 VAL A CA 1
ATOM 3563 C C . VAL A 1 492 ? 62.970 28.714 -33.829 1.00 31.64 492 VAL A C 1
ATOM 3564 O O . VAL A 1 492 ? 62.295 29.538 -34.431 1.00 36.39 492 VAL A O 1
ATOM 3568 N N . GLY A 1 493 ? 63.646 29.036 -32.736 1.00 30.81 493 GLY A N 1
ATOM 3569 C CA . GLY A 1 493 ? 63.636 30.388 -32.210 1.00 29.85 493 GLY A CA 1
ATOM 3570 C C . GLY A 1 493 ? 64.127 31.418 -33.198 1.00 30.71 493 GLY A C 1
ATOM 3571 O O . GLY A 1 493 ? 63.483 32.433 -33.392 1.00 33.02 493 GLY A O 1
ATOM 3572 N N . LEU A 1 494 ? 65.267 31.157 -33.834 1.00 30.97 494 LEU A N 1
ATOM 3573 C CA . LEU A 1 494 ? 65.797 32.067 -34.843 1.00 32.37 494 LEU A CA 1
ATOM 3574 C C . LEU A 1 494 ? 64.865 32.209 -36.051 1.00 30.01 494 LEU A C 1
ATOM 3575 O O . LEU A 1 494 ? 64.736 33.291 -36.601 1.00 29.99 494 LEU A O 1
ATOM 3580 N N . LEU A 1 495 ? 64.208 31.133 -36.453 1.00 29.54 495 LEU A N 1
ATOM 3581 C CA . LEU A 1 495 ? 63.286 31.225 -37.576 1.00 30.82 495 LEU A CA 1
ATOM 3582 C C . LEU A 1 495 ? 62.017 32.026 -37.199 1.00 31.50 495 LEU A C 1
ATOM 3583 O O . LEU A 1 495 ? 61.531 32.802 -38.015 1.00 33.74 495 LEU A O 1
ATOM 3588 N N . MET A 1 496 ? 61.519 31.901 -35.963 1.00 30.34 496 MET A N 1
ATOM 3589 C CA . MET A 1 496 ? 60.358 32.712 -35.542 1.00 29.80 496 MET A CA 1
ATOM 3590 C C . MET A 1 496 ? 60.757 34.176 -35.554 1.00 31.78 496 MET A C 1
ATOM 3591 O O . MET A 1 496 ? 59.994 35.033 -36.010 1.00 31.71 496 MET A O 1
ATOM 3596 N N . LEU A 1 497 ? 61.988 34.451 -35.136 1.00 30.92 497 LEU A N 1
ATOM 3597 C CA . LEU A 1 497 ? 62.486 35.816 -35.117 1.00 31.95 497 LEU A CA 1
ATOM 3598 C C . LEU A 1 497 ? 62.548 36.351 -36.547 1.00 33.11 497 LEU A C 1
ATOM 3599 O O . LEU A 1 497 ? 62.109 37.469 -36.806 1.00 33.68 497 LEU A O 1
ATOM 3604 N N . LEU A 1 498 ? 63.113 35.561 -37.454 1.00 31.68 498 LEU A N 1
ATOM 3605 C CA . LEU A 1 498 ? 63.370 36.014 -38.822 1.00 32.23 498 LEU A CA 1
ATOM 3606 C C . LEU A 1 498 ? 62.052 36.232 -39.584 1.00 31.74 498 LEU A C 1
ATOM 3607 O O . LEU A 1 498 ? 61.900 37.227 -40.280 1.00 34.50 498 LEU A O 1
ATOM 3612 N N . CYS A 1 499 ? 61.095 35.335 -39.400 1.00 30.34 499 CYS A N 1
ATOM 3613 C CA . CYS A 1 499 ? 59.756 35.492 -39.961 1.00 30.06 499 CYS A CA 1
ATOM 3614 C C . CYS A 1 499 ? 59.067 36.778 -39.456 1.00 32.11 499 CYS A C 1
ATOM 3615 O O . CYS A 1 499 ? 58.495 37.527 -40.264 1.00 30.19 499 CYS A O 1
ATOM 3618 N N . THR A 1 500 ? 59.130 37.014 -38.138 1.00 30.42 500 THR A N 1
ATOM 3619 C CA . THR A 1 500 ? 58.585 38.223 -37.539 1.00 32.61 500 THR A CA 1
ATOM 3620 C C . THR A 1 500 ? 59.252 39.489 -38.095 1.00 33.15 500 THR A C 1
ATOM 3621 O O . THR A 1 500 ? 58.572 40.449 -38.456 1.00 31.67 500 THR A O 1
ATOM 3625 N N . TRP A 1 501 ? 60.591 39.474 -38.151 1.00 31.21 501 TRP A N 1
ATOM 3626 C CA . TRP A 1 501 ? 61.405 40.577 -38.691 1.00 30.10 501 TRP A CA 1
ATOM 3627 C C . TRP A 1 501 ? 61.039 40.940 -40.128 1.00 30.55 501 TRP A C 1
ATOM 3628 O O . TRP A 1 501 ? 60.866 42.110 -40.463 1.00 28.58 501 TRP A O 1
ATOM 3639 N N . LEU A 1 502 ? 60.965 39.941 -40.988 1.00 28.93 502 LEU A N 1
ATOM 3640 C CA . LEU A 1 502 ? 60.686 40.201 -42.400 1.00 30.95 502 LEU A CA 1
ATOM 3641 C C . LEU A 1 502 ? 59.205 40.522 -42.671 1.00 30.23 502 LEU A C 1
ATOM 3642 O O . LEU A 1 502 ? 58.884 41.204 -43.646 1.00 31.29 502 LEU A O 1
ATOM 3647 N N . SER A 1 503 ? 58.301 40.018 -41.840 1.00 30.67 503 SER A N 1
ATOM 3648 C CA . SER A 1 503 ? 56.866 40.209 -42.109 1.00 30.69 503 SER A CA 1
ATOM 3649 C C . SER A 1 503 ? 56.586 41.708 -42.203 1.00 28.42 503 SER A C 1
ATOM 3650 O O . SER A 1 503 ? 57.052 42.486 -41.372 1.00 28.21 503 SER A O 1
ATOM 3653 N N . ASN A 1 504 ? 55.867 42.114 -43.243 1.00 28.29 504 ASN A N 1
ATOM 3654 C CA . ASN A 1 504 ? 55.480 43.507 -43.420 1.00 29.38 504 ASN A CA 1
ATOM 3655 C C . ASN A 1 504 ? 56.637 44.492 -43.531 1.00 30.24 504 ASN A C 1
ATOM 3656 O O . ASN A 1 504 ? 56.453 45.693 -43.262 1.00 30.40 504 ASN A O 1
ATOM 3661 N N . CYS A 1 505 ? 57.818 44.013 -43.934 1.00 31.84 505 CYS A N 1
ATOM 3662 C CA . CYS A 1 505 ? 59.023 44.862 -43.962 1.00 29.71 505 CYS A CA 1
ATOM 3663 C C . CYS A 1 505 ? 59.838 44.539 -45.213 1.00 29.26 505 CYS A C 1
ATOM 3664 O O . CYS A 1 505 ? 60.762 43.751 -45.156 1.00 29.58 505 CYS A O 1
ATOM 3667 N N . PRO A 1 506 ? 59.421 45.078 -46.365 1.00 28.60 506 PRO A N 1
ATOM 3668 C CA . PRO A 1 506 ? 60.091 44.859 -47.629 1.00 29.72 506 PRO A CA 1
ATOM 3669 C C . PRO A 1 506 ? 61.607 45.141 -47.599 1.00 31.73 506 PRO A C 1
ATOM 3670 O O . PRO A 1 506 ? 62.373 44.418 -48.238 1.00 33.49 506 PRO A O 1
ATOM 3674 N N . ILE A 1 507 ? 62.037 46.160 -46.871 1.00 32.24 507 ILE A N 1
ATOM 3675 C CA . ILE A 1 507 ? 63.474 46.447 -46.793 1.00 33.95 507 ILE A CA 1
ATOM 3676 C C . ILE A 1 507 ? 64.248 45.330 -46.094 1.00 32.75 507 ILE A C 1
ATOM 3677 O O . ILE A 1 507 ? 65.330 44.967 -46.564 1.00 32.52 507 ILE A O 1
ATOM 3682 N N . ALA A 1 508 ? 63.683 44.750 -45.027 1.00 29.39 508 ALA A N 1
ATOM 3683 C CA . ALA A 1 508 ? 64.282 43.570 -44.415 1.00 32.35 508 ALA A CA 1
ATOM 3684 C C . ALA A 1 508 ? 64.360 42.449 -45.422 1.00 32.83 508 ALA A C 1
ATOM 3685 O O . ALA A 1 508 ? 65.377 41.762 -45.528 1.00 32.45 508 ALA A O 1
ATOM 3687 N N . VAL A 1 509 ? 63.283 42.263 -46.174 1.00 31.94 509 VAL A N 1
ATOM 3688 C CA . VAL A 1 509 ? 63.251 41.203 -47.160 1.00 30.73 509 VAL A CA 1
ATOM 3689 C C . VAL A 1 509 ? 64.422 41.364 -48.142 1.00 32.01 509 VAL A C 1
ATOM 3690 O O . VAL A 1 509 ? 65.100 40.399 -48.433 1.00 31.19 509 VAL A O 1
ATOM 3694 N N . THR A 1 510 ? 64.643 42.584 -48.628 1.00 31.41 510 THR A N 1
ATOM 3695 C CA . THR A 1 510 ? 65.716 42.899 -49.561 1.00 32.41 510 THR A CA 1
ATOM 3696 C C . THR A 1 510 ? 67.092 42.606 -48.959 1.00 32.56 510 THR A C 1
ATOM 3697 O O . THR A 1 510 ? 67.906 41.966 -49.599 1.00 31.08 510 THR A O 1
ATOM 3701 N N . HIS A 1 511 ? 67.339 43.055 -47.732 1.00 33.38 511 HIS A N 1
ATOM 3702 C CA . HIS A 1 511 ? 68.624 42.772 -47.053 1.00 33.52 511 HIS A CA 1
ATOM 3703 C C . HIS A 1 511 ? 68.833 41.267 -46.912 1.00 33.90 511 HIS A C 1
ATOM 3704 O O . HIS A 1 511 ? 69.953 40.792 -47.047 1.00 31.59 511 HIS A O 1
ATOM 3711 N N . PHE A 1 512 ? 67.755 40.524 -46.652 1.00 29.79 512 PHE A N 1
ATOM 3712 C CA . PHE A 1 512 ? 67.816 39.056 -46.566 1.00 30.50 512 PHE A CA 1
ATOM 3713 C C . PHE A 1 512 ? 68.152 38.421 -47.919 1.00 34.11 512 PHE A C 1
ATOM 3714 O O . PHE A 1 512 ? 69.069 37.606 -48.023 1.00 34.19 512 PHE A O 1
ATOM 3722 N N . LEU A 1 513 ? 67.407 38.804 -48.952 1.00 32.60 513 LEU A N 1
ATOM 3723 C CA . LEU A 1 513 ? 67.562 38.196 -50.265 1.00 31.89 513 LEU A CA 1
ATOM 3724 C C . LEU A 1 513 ? 68.880 38.598 -50.944 1.00 34.44 513 LEU A C 1
ATOM 3725 O O . LEU A 1 513 ? 69.429 37.831 -51.732 1.00 31.45 513 LEU A O 1
ATOM 3730 N N . HIS A 1 514 ? 69.379 39.793 -50.622 1.00 34.89 514 HIS A N 1
ATOM 3731 C CA . HIS A 1 514 ? 70.620 40.323 -51.176 1.00 33.92 514 HIS A CA 1
ATOM 3732 C C . HIS A 1 514 ? 71.869 39.490 -50.843 1.00 33.86 514 HIS A C 1
ATOM 3733 O O . HIS A 1 514 ? 72.854 39.546 -51.581 1.00 31.16 514 HIS A O 1
ATOM 3740 N N . ASN A 1 515 ? 71.866 38.764 -49.725 1.00 33.35 515 ASN A N 1
ATOM 3741 C CA . ASN A 1 515 ? 72.970 37.841 -49.436 1.00 34.33 515 ASN A CA 1
ATOM 3742 C C . ASN A 1 515 ? 72.715 36.532 -50.177 1.00 34.44 515 ASN A C 1
ATOM 3743 O O . ASN A 1 515 ? 71.750 35.809 -49.867 1.00 33.19 515 ASN A O 1
ATOM 3748 N N . SER A 1 516 ? 73.599 36.221 -51.125 1.00 34.41 516 SER A N 1
ATOM 3749 C CA . SER A 1 516 ? 73.348 35.187 -52.138 1.00 33.95 516 SER A CA 1
ATOM 3750 C C . SER A 1 516 ? 73.273 33.746 -51.618 1.00 33.62 516 SER A C 1
ATOM 3751 O O . SER A 1 516 ? 72.770 32.878 -52.327 1.00 34.29 516 SER A O 1
ATOM 3754 N N . ALA A 1 517 ? 73.738 33.486 -50.396 1.00 34.03 517 ALA A N 1
ATOM 3755 C CA . ALA A 1 517 ? 73.617 32.140 -49.787 1.00 33.73 517 ALA A CA 1
ATOM 3756 C C . ALA A 1 517 ? 72.201 31.796 -49.275 1.00 34.14 517 ALA A C 1
ATOM 3757 O O . ALA A 1 517 ? 71.847 30.609 -49.151 1.00 33.80 517 ALA A O 1
ATOM 3759 N N . ASN A 1 518 ? 71.389 32.815 -48.997 1.00 30.80 518 ASN A N 1
ATOM 3760 C CA . ASN A 1 518 ? 70.136 32.609 -48.258 1.00 31.51 518 ASN A CA 1
ATOM 3761 C C . ASN A 1 518 ? 69.020 31.852 -48.987 1.00 30.06 518 ASN A C 1
ATOM 3762 O O . ASN A 1 518 ? 68.470 30.895 -48.430 1.00 28.91 518 ASN A O 1
ATOM 3767 N N . VAL A 1 519 ? 68.702 32.243 -50.221 1.00 30.24 519 VAL A N 1
ATOM 3768 C CA . VAL A 1 519 ? 67.672 31.541 -50.996 1.00 31.38 519 VAL A CA 1
ATOM 3769 C C . VAL A 1 519 ? 68.061 30.077 -51.311 1.00 32.27 519 VAL A C 1
ATOM 3770 O O . VAL A 1 519 ? 67.263 29.165 -51.061 1.00 34.44 519 VAL A O 1
ATOM 3774 N N . PRO A 1 520 ? 69.289 29.834 -51.824 1.00 31.96 520 PRO A N 1
ATOM 3775 C CA . PRO A 1 520 ? 69.685 28.434 -52.011 1.00 32.58 520 PRO A CA 1
ATOM 3776 C C . PRO A 1 520 ? 69.602 27.586 -50.736 1.00 32.97 520 PRO A C 1
ATOM 3777 O O . PRO A 1 520 ? 69.122 26.447 -50.782 1.00 33.83 520 PRO A O 1
ATOM 3781 N N . PHE A 1 521 ? 70.065 28.131 -49.614 1.00 32.80 521 PHE A N 1
ATOM 3782 C CA . PHE A 1 521 ? 69.938 27.444 -48.336 1.00 34.56 521 PHE A CA 1
ATOM 3783 C C . PHE A 1 521 ? 68.481 27.042 -48.050 1.00 35.38 521 PHE A C 1
ATOM 3784 O O . PHE A 1 521 ? 68.199 25.865 -47.802 1.00 34.22 521 PHE A O 1
ATOM 3792 N N . LEU A 1 522 ? 67.571 28.023 -48.096 1.00 35.57 522 LEU A N 1
ATOM 3793 C CA . LEU A 1 522 ? 66.142 27.784 -47.838 1.00 35.20 522 LEU A CA 1
ATOM 3794 C C . LEU A 1 522 ? 65.554 26.707 -48.756 1.00 35.43 522 LEU A C 1
ATOM 3795 O O . LEU A 1 522 ? 64.916 25.752 -48.290 1.00 34.44 522 LEU A O 1
ATOM 3800 N N . THR A 1 523 ? 65.785 26.842 -50.058 1.00 34.46 523 THR A N 1
ATOM 3801 C CA . THR A 1 523 ? 65.232 25.890 -51.000 1.00 33.93 523 THR A CA 1
ATOM 3802 C C . THR A 1 523 ? 65.813 24.500 -50.763 1.00 35.30 523 THR A C 1
ATOM 3803 O O . THR A 1 523 ? 65.107 23.499 -50.896 1.00 33.56 523 THR A O 1
ATOM 3807 N N . GLY A 1 524 ? 67.099 24.441 -50.417 1.00 36.66 524 GLY A N 1
ATOM 3808 C CA . GLY A 1 524 ? 67.761 23.163 -50.111 1.00 35.72 524 GLY A CA 1
ATOM 3809 C C . GLY A 1 524 ? 67.129 22.483 -48.900 1.00 35.01 524 GLY A C 1
ATOM 3810 O O . GLY A 1 524 ? 66.831 21.289 -48.957 1.00 31.89 524 GLY A O 1
ATOM 3811 N N . GLN A 1 525 ? 66.904 23.245 -47.823 1.00 31.32 525 GLN A N 1
ATOM 3812 C CA . GLN A 1 525 ? 66.305 22.707 -46.587 1.00 32.77 525 GLN A CA 1
ATOM 3813 C C . GLN A 1 525 ? 64.913 22.145 -46.820 1.00 32.06 525 GLN A C 1
ATOM 3814 O O . GLN A 1 525 ? 64.576 21.079 -46.307 1.00 32.41 525 GLN A O 1
ATOM 3820 N N . ILE A 1 526 ? 64.109 22.882 -47.584 1.00 31.27 526 ILE A N 1
ATOM 3821 C CA . ILE A 1 526 ? 62.714 22.528 -47.820 1.00 31.73 526 ILE A CA 1
ATOM 3822 C C . ILE A 1 526 ? 62.610 21.319 -48.755 1.00 32.21 526 ILE A C 1
ATOM 3823 O O . ILE A 1 526 ? 61.708 20.497 -48.608 1.00 32.53 526 ILE A O 1
ATOM 3828 N N . ALA A 1 527 ? 63.558 21.200 -49.685 1.00 32.77 527 ALA A N 1
ATOM 3829 C CA . ALA A 1 527 ? 63.553 20.136 -50.691 1.00 34.05 527 ALA A CA 1
ATOM 3830 C C . ALA A 1 527 ? 63.911 18.757 -50.119 1.00 35.03 527 ALA A C 1
ATOM 3831 O O . ALA A 1 527 ? 63.467 17.737 -50.638 1.00 33.76 527 ALA A O 1
ATOM 3833 N N . GLU A 1 528 ? 64.694 18.731 -49.046 1.00 37.08 528 GLU A N 1
ATOM 3834 C CA . GLU A 1 528 ? 65.173 17.473 -48.460 1.00 40.37 528 GLU A CA 1
ATOM 3835 C C . GLU A 1 528 ? 64.068 16.611 -47.830 1.00 40.75 528 GLU A C 1
ATOM 3836 O O . GLU A 1 528 ? 62.998 17.109 -47.476 1.00 41.26 528 GLU A O 1
ATOM 3842 N N . ASN A 1 529 ? 64.349 15.312 -47.718 1.00 41.88 529 ASN A N 1
ATOM 3843 C CA . ASN A 1 529 ? 63.420 14.321 -47.152 1.00 42.60 529 ASN A CA 1
ATOM 3844 C C . ASN A 1 529 ? 63.883 13.844 -45.771 1.00 42.41 529 ASN A C 1
ATOM 3845 O O . ASN A 1 529 ? 64.370 12.723 -45.613 1.00 39.92 529 ASN A O 1
ATOM 3850 N N . LEU A 1 530 ? 63.704 14.705 -44.774 1.00 42.81 530 LEU A N 1
ATOM 3851 C CA . LEU A 1 530 ? 64.282 14.505 -43.441 1.00 43.86 530 LEU A CA 1
ATOM 3852 C C . LEU A 1 530 ? 63.280 13.894 -42.447 1.00 42.92 530 LEU A C 1
ATOM 3853 O O . LEU A 1 530 ? 62.087 13.774 -42.740 1.00 41.83 530 LEU A O 1
ATOM 3858 N N . GLY A 1 531 ? 63.775 13.514 -41.270 1.00 41.81 531 GLY A N 1
ATOM 3859 C CA . GLY A 1 531 ? 62.932 12.943 -40.220 1.00 41.21 531 GLY A CA 1
ATOM 3860 C C . GLY A 1 531 ? 61.894 13.905 -39.665 1.00 40.42 531 GLY A C 1
ATOM 3861 O O . GLY A 1 531 ? 61.978 15.119 -39.885 1.00 41.02 531 GLY A O 1
ATOM 3862 N N . GLU A 1 532 ? 60.931 13.359 -38.923 1.00 39.69 532 GLU A N 1
ATOM 3863 C CA . GLU A 1 532 ? 59.776 14.121 -38.425 1.00 40.89 532 GLU A CA 1
ATOM 3864 C C . GLU A 1 532 ? 60.133 15.353 -37.586 1.00 40.22 532 GLU A C 1
ATOM 3865 O O . GLU A 1 532 ? 59.514 16.396 -37.745 1.00 40.58 532 GLU A O 1
ATOM 3871 N N . GLU A 1 533 ? 61.103 15.227 -36.685 1.00 39.88 533 GLU A N 1
ATOM 3872 C CA . GLU A 1 533 ? 61.500 16.347 -35.817 1.00 40.31 533 GLU A CA 1
ATOM 3873 C C . GLU A 1 533 ? 62.086 17.509 -36.616 1.00 39.33 533 GLU A C 1
ATOM 3874 O O . GLU A 1 533 ? 61.848 18.683 -36.302 1.00 39.63 533 GLU A O 1
ATOM 3880 N N . GLU A 1 534 ? 62.810 17.171 -37.676 1.00 37.39 534 GLU A N 1
ATOM 3881 C CA . GLU A 1 534 ? 63.385 18.164 -38.576 1.00 36.22 534 GLU A CA 1
ATOM 3882 C C . GLU A 1 534 ? 62.333 18.842 -39.486 1.00 34.13 534 GLU A C 1
ATOM 3883 O O . GLU A 1 534 ? 62.602 19.903 -40.044 1.00 32.74 534 GLU A O 1
ATOM 3889 N N . GLN A 1 535 ? 61.149 18.242 -39.633 1.00 32.09 535 GLN A N 1
ATOM 3890 C CA . GLN A 1 535 ? 60.113 18.777 -40.530 1.00 32.79 535 GLN A CA 1
ATOM 3891 C C . GLN A 1 535 ? 59.634 20.151 -40.084 1.00 32.69 535 GLN A C 1
ATOM 3892 O O . GLN A 1 535 ? 59.338 21.008 -40.913 1.00 33.80 535 GLN A O 1
ATOM 3898 N N . LEU A 1 536 ? 59.564 20.370 -38.776 1.00 32.74 536 LEU A N 1
ATOM 3899 C CA . LEU A 1 536 ? 59.149 21.674 -38.283 1.00 32.18 536 LEU A CA 1
ATOM 3900 C C . LEU A 1 536 ? 60.097 22.759 -38.795 1.00 31.18 536 LEU A C 1
ATOM 3901 O O . LEU A 1 536 ? 59.646 23.821 -39.218 1.00 30.03 536 LEU A O 1
ATOM 3906 N N . VAL A 1 537 ? 61.403 22.498 -38.762 1.00 29.33 537 VAL A N 1
ATOM 3907 C CA . VAL A 1 537 ? 62.373 23.467 -39.277 1.00 28.98 537 VAL A CA 1
ATOM 3908 C C . VAL A 1 537 ? 62.117 23.704 -40.769 1.00 29.56 537 VAL A C 1
ATOM 3909 O O . VAL A 1 537 ? 62.110 24.845 -41.226 1.00 29.15 537 VAL A O 1
ATOM 3913 N N . GLN A 1 538 ? 61.857 22.634 -41.515 1.00 29.48 538 GLN A N 1
ATOM 3914 C CA . GLN A 1 538 ? 61.512 22.756 -42.933 1.00 30.03 538 GLN A CA 1
ATOM 3915 C C . GLN A 1 538 ? 60.299 23.637 -43.159 1.00 29.41 538 GLN A C 1
ATOM 3916 O O . GLN A 1 538 ? 60.302 24.489 -44.045 1.00 28.96 538 GLN A O 1
ATOM 3922 N N . GLY A 1 539 ? 59.261 23.429 -42.356 1.00 30.05 539 GLY A N 1
ATOM 3923 C CA . GLY A 1 539 ? 58.051 24.243 -42.442 1.00 31.28 539 GLY A CA 1
ATOM 3924 C C . GLY A 1 539 ? 58.293 25.724 -42.185 1.00 31.08 539 GLY A C 1
ATOM 3925 O O . GLY A 1 539 ? 57.784 26.576 -42.922 1.00 30.74 539 GLY A O 1
ATOM 3926 N N . LEU A 1 540 ? 59.089 26.027 -41.154 1.00 30.71 540 LEU A N 1
ATOM 3927 C CA . LEU A 1 540 ? 59.482 27.402 -40.854 1.00 27.83 540 LEU A CA 1
ATOM 3928 C C . LEU A 1 540 ? 60.341 28.005 -41.964 1.00 30.22 540 LEU A C 1
ATOM 3929 O O . LEU A 1 540 ? 60.200 29.196 -42.285 1.00 30.09 540 LEU A O 1
ATOM 3934 N N . CYS A 1 541 ? 61.223 27.204 -42.558 1.00 30.07 541 CYS A N 1
ATOM 3935 C CA . CYS A 1 541 ? 61.953 27.652 -43.745 1.00 29.40 541 CYS A CA 1
ATOM 3936 C C . CYS A 1 541 ? 61.007 28.010 -44.887 1.00 28.64 541 CYS A C 1
ATOM 3937 O O . CYS A 1 541 ? 61.261 28.968 -45.612 1.00 28.54 541 CYS A O 1
ATOM 3940 N N . ALA A 1 542 ? 59.937 27.242 -45.062 1.00 28.43 542 ALA A N 1
ATOM 3941 C CA . ALA A 1 542 ? 58.963 27.530 -46.118 1.00 28.93 542 ALA A CA 1
ATOM 3942 C C . ALA A 1 542 ? 58.229 28.834 -45.820 1.00 29.64 542 ALA A C 1
ATOM 3943 O O . ALA A 1 542 ? 57.988 29.613 -46.729 1.00 30.59 542 ALA A O 1
ATOM 3945 N N . LEU A 1 543 ? 57.884 29.059 -44.553 1.00 30.03 543 LEU A N 1
ATOM 3946 C CA . LEU A 1 543 ? 57.197 30.284 -44.158 1.00 30.60 543 LEU A CA 1
ATOM 3947 C C . LEU A 1 543 ? 58.101 31.472 -44.464 1.00 30.58 543 LEU A C 1
ATOM 3948 O O . LEU A 1 543 ? 57.683 32.419 -45.106 1.00 32.52 543 LEU A O 1
ATOM 3953 N N . LEU A 1 544 ? 59.360 31.386 -44.056 1.00 29.44 544 LEU A N 1
ATOM 3954 C CA . LEU A 1 544 ? 60.319 32.452 -44.323 1.00 28.88 544 LEU A CA 1
ATOM 3955 C C . LEU A 1 544 ? 60.480 32.721 -45.822 1.00 29.66 544 LEU A C 1
ATOM 3956 O O . LEU A 1 544 ? 60.541 33.882 -46.231 1.00 29.44 544 LEU A O 1
ATOM 3961 N N . LEU A 1 545 ? 60.564 31.669 -46.638 1.00 30.49 545 LEU A N 1
ATOM 3962 C CA . LEU A 1 545 ? 60.656 31.872 -48.084 1.00 31.81 545 LEU A CA 1
ATOM 3963 C C . LEU A 1 545 ? 59.356 32.513 -48.637 1.00 30.79 545 LEU A C 1
ATOM 3964 O O . LEU A 1 545 ? 59.409 33.391 -49.492 1.00 30.96 545 LEU A O 1
ATOM 3969 N N . GLY A 1 546 ? 58.210 32.081 -48.132 1.00 30.70 546 GLY A N 1
ATOM 3970 C CA . GLY A 1 546 ? 56.907 32.658 -48.526 1.00 31.56 546 GLY A CA 1
ATOM 3971 C C . GLY A 1 546 ? 56.816 34.139 -48.179 1.00 30.99 546 GLY A C 1
ATOM 3972 O O . GLY A 1 546 ? 56.348 34.951 -48.976 1.00 29.45 546 GLY A O 1
ATOM 3973 N N . ILE A 1 547 ? 57.301 34.490 -46.997 1.00 31.12 547 ILE A N 1
ATOM 3974 C CA . ILE A 1 547 ? 57.329 35.889 -46.554 1.00 31.63 547 ILE A CA 1
ATOM 3975 C C . ILE A 1 547 ? 58.199 36.723 -47.505 1.00 33.84 547 ILE A C 1
ATOM 3976 O O . ILE A 1 547 ? 57.894 37.893 -47.780 1.00 32.99 547 ILE A O 1
ATOM 3981 N N . SER A 1 548 ? 59.270 36.114 -48.017 1.00 31.76 548 SER A N 1
ATOM 3982 C CA . SER A 1 548 ? 60.190 36.804 -48.896 1.00 31.99 548 SER A CA 1
ATOM 3983 C C . SER A 1 548 ? 59.632 36.955 -50.302 1.00 29.54 548 SER A C 1
ATOM 3984 O O . SER A 1 548 ? 60.178 37.708 -51.089 1.00 31.53 548 SER A O 1
ATOM 3987 N N . ILE A 1 549 ? 58.528 36.272 -50.599 1.00 28.48 549 ILE A N 1
ATOM 3988 C CA . ILE A 1 549 ? 57.761 36.501 -51.825 1.00 29.41 549 ILE A CA 1
ATOM 3989 C C . ILE A 1 549 ? 56.630 37.502 -51.573 1.00 29.88 549 ILE A C 1
ATOM 3990 O O . ILE A 1 549 ? 56.508 38.491 -52.301 1.00 28.83 549 ILE A O 1
ATOM 3995 N N . TYR A 1 550 ? 55.842 37.267 -50.516 1.00 29.84 550 TYR A N 1
ATOM 3996 C CA . TYR A 1 550 ? 54.631 38.055 -50.241 1.00 29.17 550 TYR A CA 1
ATOM 3997 C C . TYR A 1 550 ? 54.946 39.531 -49.942 1.00 28.74 550 TYR A C 1
ATOM 3998 O O . TYR A 1 550 ? 54.202 40.440 -50.355 1.00 28.24 550 TYR A O 1
ATOM 4007 N N . PHE A 1 551 ? 56.034 39.750 -49.209 1.00 27.32 551 PHE A N 1
ATOM 4008 C CA . PHE A 1 551 ? 56.479 41.078 -48.868 1.00 29.05 551 PHE A CA 1
ATOM 4009 C C . PHE A 1 551 ? 57.627 41.585 -49.742 1.00 28.44 551 PHE A C 1
ATOM 4010 O O . PHE A 1 551 ? 58.317 42.488 -49.349 1.00 29.70 551 PHE A O 1
ATOM 4018 N N . ASN A 1 552 ? 57.759 41.048 -50.955 1.00 30.08 552 ASN A N 1
ATOM 4019 C CA . ASN A 1 552 ? 58.836 41.403 -51.899 1.00 28.08 552 ASN A CA 1
ATOM 4020 C C . ASN A 1 552 ? 58.378 42.558 -52.754 1.00 28.59 552 ASN A C 1
ATOM 4021 O O . ASN A 1 552 ? 57.373 42.432 -53.477 1.00 29.95 552 ASN A O 1
ATOM 4026 N N . ASP A 1 553 ? 59.073 43.689 -52.672 1.00 25.92 553 ASP A N 1
ATOM 4027 C CA . ASP A 1 553 ? 58.683 44.870 -53.447 1.00 27.77 553 ASP A CA 1
ATOM 4028 C C . ASP A 1 553 ? 59.324 44.890 -54.855 1.00 26.76 553 ASP A C 1
ATOM 4029 O O . ASP A 1 553 ? 59.211 45.885 -55.549 1.00 25.69 553 ASP A O 1
ATOM 4034 N N . ASN A 1 554 ? 59.985 43.799 -55.249 1.00 26.14 554 ASN A N 1
ATOM 4035 C CA . ASN A 1 554 ? 60.638 43.661 -56.559 1.00 27.36 554 ASN A CA 1
ATOM 4036 C C . ASN A 1 554 ? 61.724 44.698 -56.839 1.00 26.98 554 ASN A C 1
ATOM 4037 O O . ASN A 1 554 ? 62.022 44.980 -57.997 1.00 27.84 554 ASN A O 1
ATOM 4042 N N . SER A 1 555 ? 62.349 45.228 -55.786 1.00 26.11 555 SER A N 1
ATOM 4043 C CA . SER A 1 555 ? 63.419 46.219 -55.953 1.00 27.00 555 SER A CA 1
ATOM 4044 C C . SER A 1 555 ? 64.774 45.547 -56.159 1.00 26.11 555 SER A C 1
ATOM 4045 O O . SER A 1 555 ? 65.700 46.197 -56.609 1.00 25.49 555 SER A O 1
ATOM 4048 N N . LEU A 1 556 ? 64.871 44.254 -55.833 1.00 26.61 556 LEU A N 1
ATOM 4049 C CA . LEU A 1 556 ? 66.112 43.484 -55.979 1.00 29.10 556 LEU A CA 1
ATOM 4050 C C . LEU A 1 556 ? 65.999 42.556 -57.199 1.00 30.09 556 LEU A C 1
ATOM 4051 O O . LEU A 1 556 ? 65.408 41.480 -57.130 1.00 29.52 556 LEU A O 1
ATOM 4056 N N . GLU A 1 557 ? 66.558 43.004 -58.318 1.00 32.85 557 GLU A N 1
ATOM 4057 C CA . GLU A 1 557 ? 66.471 42.298 -59.612 1.00 36.74 557 GLU A CA 1
ATOM 4058 C C . GLU A 1 557 ? 66.776 40.795 -59.530 1.00 37.28 557 GLU A C 1
ATOM 4059 O O . GLU A 1 557 ? 66.118 39.978 -60.190 1.00 38.45 557 GLU A O 1
ATOM 4065 N N . THR A 1 558 ? 67.774 40.437 -58.729 1.00 36.83 558 THR A N 1
ATOM 4066 C CA . THR A 1 558 ? 68.197 39.037 -58.601 1.00 36.78 558 THR A CA 1
ATOM 4067 C C . THR A 1 558 ? 67.082 38.121 -58.064 1.00 35.17 558 THR A C 1
ATOM 4068 O O . THR A 1 558 ? 66.999 36.956 -58.445 1.00 35.49 558 THR A O 1
ATOM 4072 N N . TYR A 1 559 ? 66.220 38.641 -57.193 1.00 33.57 559 TYR A N 1
ATOM 4073 C CA . TYR A 1 559 ? 65.162 37.821 -56.591 1.00 33.12 559 TYR A CA 1
ATOM 4074 C C . TYR A 1 559 ? 63.819 38.554 -56.522 1.00 32.86 559 TYR A C 1
ATOM 4075 O O . TYR A 1 559 ? 63.354 38.969 -55.448 1.00 30.31 559 TYR A O 1
ATOM 4084 N N . MET A 1 560 ? 63.210 38.714 -57.695 1.00 31.56 560 MET A N 1
ATOM 4085 C CA . MET A 1 560 ? 61.851 39.220 -57.795 1.00 32.49 560 MET A CA 1
ATOM 4086 C C . MET A 1 560 ? 60.882 38.079 -57.502 1.00 32.95 560 MET A C 1
ATOM 4087 O O . MET A 1 560 ? 61.270 36.907 -57.509 1.00 33.02 560 MET A O 1
ATOM 4092 N N . LYS A 1 561 ? 59.631 38.423 -57.212 1.00 34.44 561 LYS A N 1
ATOM 4093 C CA . LYS A 1 561 ? 58.616 37.425 -56.857 1.00 36.43 561 LYS A CA 1
ATOM 4094 C C . LYS A 1 561 ? 58.538 36.255 -57.847 1.00 36.93 561 LYS A C 1
ATOM 4095 O O . LYS A 1 561 ? 58.547 35.098 -57.431 1.00 37.78 561 LYS A O 1
ATOM 4101 N N . GLU A 1 562 ? 58.450 36.548 -59.143 1.00 37.00 562 GLU A N 1
ATOM 4102 C CA . GLU A 1 562 ? 58.308 35.486 -60.143 1.00 38.42 562 GLU A CA 1
ATOM 4103 C C . GLU A 1 562 ? 59.535 34.564 -60.150 1.00 37.89 562 GLU A C 1
ATOM 4104 O O . GLU A 1 562 ? 59.381 33.351 -60.282 1.00 38.05 562 GLU A O 1
ATOM 4110 N N . LYS A 1 563 ? 60.740 35.120 -59.994 1.00 38.69 563 LYS A N 1
ATOM 4111 C CA . LYS A 1 563 ? 61.966 34.284 -59.931 1.00 38.96 563 LYS A CA 1
ATOM 4112 C C . LYS A 1 563 ? 61.896 33.330 -58.743 1.00 36.85 563 LYS A C 1
ATOM 4113 O O . LYS A 1 563 ? 62.163 32.136 -58.885 1.00 36.11 563 LYS A O 1
ATOM 4119 N N . LEU A 1 564 ? 61.509 33.851 -57.580 1.00 35.08 564 LEU A N 1
ATOM 4120 C CA . LEU A 1 564 ? 61.429 33.021 -56.377 1.00 34.64 564 LEU A CA 1
ATOM 4121 C C . LEU A 1 564 ? 60.374 31.923 -56.527 1.00 34.50 564 LEU A C 1
ATOM 4122 O O . LEU A 1 564 ? 60.590 30.785 -56.104 1.00 32.78 564 LEU A O 1
ATOM 4127 N N . LYS A 1 565 ? 59.238 32.261 -57.130 1.00 35.31 565 LYS A N 1
ATOM 4128 C CA . LYS A 1 565 ? 58.172 31.275 -57.356 1.00 35.43 565 LYS A CA 1
ATOM 4129 C C . LYS A 1 565 ? 58.594 30.183 -58.315 1.00 34.53 565 LYS A C 1
ATOM 4130 O O . LYS A 1 565 ? 58.306 29.007 -58.082 1.00 33.87 565 LYS A O 1
ATOM 4136 N N . GLN A 1 566 ? 59.253 30.570 -59.405 1.00 33.91 566 GLN A N 1
ATOM 4137 C CA . GLN A 1 566 ? 59.757 29.587 -60.365 1.00 33.27 566 GLN A CA 1
ATOM 4138 C C . GLN A 1 566 ? 60.788 28.682 -59.684 1.00 32.36 566 GLN A C 1
ATOM 4139 O O . GLN A 1 566 ? 60.774 27.468 -59.874 1.00 30.24 566 GLN A O 1
ATOM 4145 N N . LEU A 1 567 ? 61.642 29.273 -58.851 1.00 32.34 567 LEU A N 1
ATOM 4146 C CA . LEU A 1 567 ? 62.583 28.494 -58.049 1.00 32.47 567 LEU A CA 1
ATOM 4147 C C . LEU A 1 567 ? 61.884 27.448 -57.168 1.00 31.37 567 LEU A C 1
ATOM 4148 O O . LEU A 1 567 ? 62.348 26.314 -57.097 1.00 30.96 567 LEU A O 1
ATOM 4153 N N . ILE A 1 568 ? 60.788 27.813 -56.495 1.00 29.54 568 ILE A N 1
ATOM 4154 C CA . ILE A 1 568 ? 60.050 26.830 -55.686 1.00 28.47 568 ILE A CA 1
ATOM 4155 C C . ILE A 1 568 ? 59.562 25.657 -56.551 1.00 30.22 568 ILE A C 1
ATOM 4156 O O . ILE A 1 568 ? 59.701 24.489 -56.182 1.00 29.21 568 ILE A O 1
ATOM 4161 N N . GLU A 1 569 ? 58.999 25.988 -57.704 1.00 31.26 569 GLU A N 1
ATOM 4162 C CA . GLU A 1 569 ? 58.441 25.004 -58.605 1.00 34.45 569 GLU A CA 1
ATOM 4163 C C . GLU A 1 569 ? 59.522 24.028 -59.045 1.00 34.81 569 GLU A C 1
ATOM 4164 O O . GLU A 1 569 ? 59.304 22.821 -59.045 1.00 35.08 569 GLU A O 1
ATOM 4170 N N . LYS A 1 570 ? 60.690 24.556 -59.401 1.00 35.40 570 LYS A N 1
ATOM 4171 C CA . LYS A 1 570 ? 61.778 23.731 -59.929 1.00 37.04 570 LYS A CA 1
ATOM 4172 C C . LYS A 1 570 ? 62.452 22.904 -58.837 1.00 36.01 570 LYS A C 1
ATOM 4173 O O . LYS A 1 570 ? 62.532 21.686 -58.941 1.00 35.57 570 LYS A O 1
ATOM 4179 N N . ARG A 1 571 ? 62.914 23.577 -57.791 1.00 34.76 571 ARG A N 1
ATOM 4180 C CA . ARG A 1 571 ? 63.712 22.952 -56.739 1.00 34.60 571 ARG A CA 1
ATOM 4181 C C . ARG A 1 571 ? 62.901 22.042 -55.824 1.00 32.89 571 ARG A C 1
ATOM 4182 O O . ARG A 1 571 ? 63.417 21.058 -55.324 1.00 34.70 571 ARG A O 1
ATOM 4190 N N . ILE A 1 572 ? 61.639 22.377 -55.584 1.00 32.83 572 ILE A N 1
ATOM 4191 C CA . ILE A 1 572 ? 60.858 21.677 -54.555 1.00 32.57 572 ILE A CA 1
ATOM 4192 C C . ILE A 1 572 ? 59.436 21.255 -54.997 1.00 31.99 572 ILE A C 1
ATOM 4193 O O . ILE A 1 572 ? 58.949 20.215 -54.551 1.00 32.28 572 ILE A O 1
ATOM 4198 N N . GLY A 1 573 ? 58.806 22.013 -55.898 1.00 31.67 573 GLY A N 1
ATOM 4199 C CA . GLY A 1 573 ? 57.434 21.733 -56.347 1.00 30.78 573 GLY A CA 1
ATOM 4200 C C . GLY A 1 573 ? 56.433 22.514 -55.506 1.00 30.68 573 GLY A C 1
ATOM 4201 O O . GLY A 1 573 ? 56.552 22.570 -54.283 1.00 28.46 573 GLY A O 1
ATOM 4202 N N . LYS A 1 574 ? 55.439 23.119 -56.150 1.00 31.36 574 LYS A N 1
ATOM 4203 C CA . LYS A 1 574 ? 54.529 24.029 -55.435 1.00 32.56 574 LYS A CA 1
ATOM 4204 C C . LYS A 1 574 ? 53.713 23.299 -54.367 1.00 31.51 574 LYS A C 1
ATOM 4205 O O . LYS A 1 574 ? 53.623 23.756 -53.234 1.00 28.95 574 LYS A O 1
ATOM 4211 N N . GLU A 1 575 ? 53.161 22.144 -54.716 1.00 30.21 575 GLU A N 1
ATOM 4212 C CA . GLU A 1 575 ? 52.334 21.380 -53.771 1.00 31.65 575 GLU A CA 1
ATOM 4213 C C . GLU A 1 575 ? 53.163 20.909 -52.562 1.00 32.26 575 GLU A C 1
ATOM 4214 O O . GLU A 1 575 ? 52.715 20.979 -51.407 1.00 32.57 575 GLU A O 1
ATOM 4220 N N . ASN A 1 576 ? 54.380 20.449 -52.842 1.00 32.95 576 ASN A N 1
ATOM 4221 C CA . ASN A 1 576 ? 55.340 20.058 -51.807 1.00 33.24 576 ASN A CA 1
ATOM 4222 C C . ASN A 1 576 ? 55.669 21.238 -50.875 1.00 31.46 576 ASN A C 1
ATOM 4223 O O . ASN A 1 5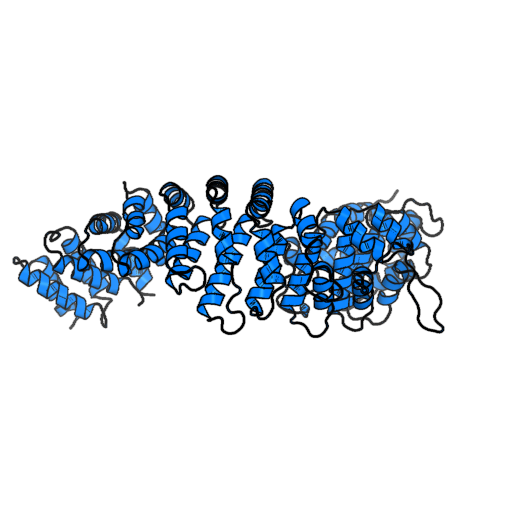76 ? 55.748 21.078 -49.657 1.00 30.92 576 ASN A O 1
ATOM 4228 N N . PHE A 1 577 ? 55.856 22.419 -51.455 1.00 29.32 577 PHE A N 1
ATOM 4229 C CA . PHE A 1 577 ? 56.115 23.626 -50.664 1.00 28.89 577 PHE A CA 1
ATOM 4230 C C . PHE A 1 577 ? 55.025 23.836 -49.609 1.00 30.41 577 PHE A C 1
ATOM 4231 O O . PHE A 1 577 ? 55.316 24.115 -48.438 1.00 30.29 577 PHE A O 1
ATOM 4239 N N . ILE A 1 578 ? 53.774 23.667 -50.036 1.00 30.99 578 ILE A N 1
ATOM 4240 C CA . ILE A 1 578 ? 52.605 23.950 -49.206 1.00 29.65 578 ILE A CA 1
ATOM 4241 C C . ILE A 1 578 ? 52.393 22.903 -48.125 1.00 30.37 578 ILE A C 1
ATOM 4242 O O . ILE A 1 578 ? 52.063 23.250 -46.988 1.00 31.23 578 ILE A O 1
ATOM 4247 N N . GLU A 1 579 ? 52.585 21.626 -48.478 1.00 29.16 579 GLU A N 1
ATOM 4248 C CA . GLU A 1 579 ? 52.629 20.543 -47.498 1.00 29.63 579 GLU A CA 1
ATOM 4249 C C . GLU A 1 579 ? 53.625 20.867 -46.373 1.00 29.98 579 GLU A C 1
ATOM 4250 O O . GLU A 1 579 ? 53.298 20.751 -45.187 1.00 26.64 579 GLU A O 1
ATOM 4256 N N . LYS A 1 580 ? 54.842 21.262 -46.749 1.00 31.12 580 LYS A N 1
ATOM 4257 C CA . LYS A 1 580 ? 55.881 21.550 -45.755 1.00 33.53 580 LYS A CA 1
ATOM 4258 C C . LYS A 1 580 ? 55.473 22.784 -44.915 1.00 32.93 580 LYS A C 1
ATOM 4259 O O . LYS A 1 580 ? 55.599 22.778 -43.683 1.00 33.60 580 LYS A O 1
ATOM 4265 N N . LEU A 1 581 ? 54.940 23.818 -45.564 1.00 31.45 581 LEU A N 1
ATOM 4266 C CA . LEU A 1 581 ? 54.435 24.997 -44.830 1.00 29.78 581 LEU A CA 1
ATOM 4267 C C . LEU A 1 581 ? 53.364 24.577 -43.831 1.00 29.18 581 LEU A C 1
ATOM 4268 O O . LEU A 1 581 ? 53.338 25.063 -42.700 1.00 29.84 581 LEU A O 1
ATOM 4273 N N . GLY A 1 582 ? 52.525 23.629 -44.239 1.00 30.77 582 GLY A N 1
ATOM 4274 C CA . GLY A 1 582 ? 51.477 23.074 -43.391 1.00 31.32 582 GLY A CA 1
ATOM 4275 C C . GLY A 1 582 ? 51.922 22.323 -42.147 1.00 32.35 582 GLY A C 1
ATOM 4276 O O . GLY A 1 582 ? 51.120 22.156 -41.229 1.00 32.77 582 GLY A O 1
ATOM 4277 N N . PHE A 1 583 ? 53.176 21.857 -42.100 1.00 31.92 583 PHE A N 1
ATOM 4278 C CA . PHE A 1 583 ? 53.690 21.140 -40.912 1.00 30.89 583 PHE A CA 1
ATOM 4279 C C . PHE A 1 583 ? 53.611 21.958 -39.623 1.00 30.17 583 PHE A C 1
ATOM 4280 O O . PHE A 1 583 ? 53.346 21.405 -38.549 1.00 28.67 583 PHE A O 1
ATOM 4288 N N . ILE A 1 584 ? 53.850 23.265 -39.722 1.00 28.00 584 ILE A N 1
ATOM 4289 C CA . ILE A 1 584 ? 53.912 24.100 -38.538 1.00 29.23 584 ILE A CA 1
ATOM 4290 C C . ILE A 1 584 ? 52.605 24.022 -37.750 1.00 31.04 584 ILE A C 1
ATOM 4291 O O . ILE A 1 584 ? 52.599 23.669 -36.577 1.00 29.19 584 ILE A O 1
ATOM 4296 N N . SER A 1 585 ? 51.497 24.361 -38.402 1.00 35.51 585 SER A N 1
ATOM 4297 C CA . SER A 1 585 ? 50.209 24.495 -37.707 1.00 39.67 585 SER A CA 1
ATOM 4298 C C . SER A 1 585 ? 49.605 23.150 -37.359 1.00 40.51 585 SER A C 1
ATOM 4299 O O . SER A 1 585 ? 48.704 23.080 -36.522 1.00 43.23 585 SER A O 1
ATOM 4302 N N . LYS A 1 586 ? 50.089 22.093 -38.011 1.00 39.98 586 LYS A N 1
ATOM 4303 C CA . LYS A 1 586 ? 49.672 20.726 -37.710 1.00 40.24 586 LYS A CA 1
ATOM 4304 C C . LYS A 1 586 ? 50.474 20.074 -36.571 1.00 39.38 586 LYS A C 1
ATOM 4305 O O . LYS A 1 586 ? 50.150 18.963 -36.155 1.00 39.75 586 LYS A O 1
ATOM 4311 N N . HIS A 1 587 ? 51.514 20.747 -36.078 1.00 38.41 587 HIS A N 1
ATOM 4312 C CA . HIS A 1 587 ? 52.388 20.190 -35.025 1.00 37.54 587 HIS A CA 1
ATOM 4313 C C . HIS A 1 587 ? 51.618 20.040 -33.712 1.00 37.39 587 HIS A C 1
ATOM 4314 O O . HIS A 1 587 ? 50.708 20.813 -33.434 1.00 36.97 587 HIS A O 1
ATOM 4321 N N . GLU A 1 588 ? 51.968 19.047 -32.901 1.00 38.63 588 GLU A N 1
ATOM 4322 C CA . GLU A 1 588 ? 51.164 18.754 -31.707 1.00 39.22 588 GLU A CA 1
ATOM 4323 C C . GLU A 1 588 ? 51.113 19.914 -30.705 1.00 37.74 588 GLU A C 1
ATOM 4324 O O . GLU A 1 588 ? 50.098 20.120 -30.038 1.00 38.86 588 GLU A O 1
ATOM 4330 N N . LEU A 1 589 ? 52.192 20.680 -30.614 1.00 35.14 589 LEU A N 1
ATOM 4331 C CA . LEU A 1 589 ? 52.289 21.725 -29.606 1.00 33.94 589 LEU A CA 1
ATOM 4332 C C . LEU A 1 589 ? 51.762 23.086 -30.083 1.00 32.86 589 LEU A C 1
ATOM 4333 O O . LEU A 1 589 ? 51.636 24.011 -29.279 1.00 31.82 589 LEU A O 1
ATOM 4338 N N . TYR A 1 590 ? 51.452 23.196 -31.372 1.00 32.59 590 TYR A N 1
ATOM 4339 C CA . TYR A 1 590 ? 51.052 24.463 -31.979 1.00 34.54 590 TYR A CA 1
ATOM 4340 C C . TYR A 1 590 ? 49.693 24.923 -31.471 1.00 36.44 590 TYR A C 1
ATOM 4341 O O . TYR A 1 590 ? 49.511 26.086 -31.135 1.00 34.54 590 TYR A O 1
ATOM 4350 N N . SER A 1 591 ? 48.741 24.000 -31.446 1.00 39.74 591 SER A N 1
ATOM 4351 C CA . SER A 1 591 ? 47.397 24.276 -30.951 1.00 41.26 591 SER A CA 1
ATOM 4352 C C . SER A 1 591 ? 47.419 24.890 -29.552 1.00 42.47 591 SER A C 1
ATOM 4353 O O . SER A 1 591 ? 46.717 25.859 -29.272 1.00 44.47 591 SER A O 1
ATOM 4356 N N . ARG A 1 592 ? 48.241 24.330 -28.681 1.00 43.20 592 ARG A N 1
ATOM 4357 C CA . ARG A 1 592 ? 48.325 24.800 -27.310 1.00 44.65 592 ARG A CA 1
ATOM 4358 C C . ARG A 1 592 ? 48.929 26.200 -27.229 1.00 42.76 592 ARG A C 1
ATOM 4359 O O . ARG A 1 592 ? 48.445 27.042 -26.469 1.00 44.32 592 ARG A O 1
ATOM 4367 N N . ALA A 1 593 ? 49.992 26.438 -27.998 1.00 38.57 593 ALA A N 1
ATOM 4368 C CA . ALA A 1 593 ? 50.634 27.749 -28.042 1.00 38.11 593 ALA A CA 1
ATOM 4369 C C . ALA A 1 593 ? 49.673 28.826 -28.580 1.00 36.18 593 ALA A C 1
ATOM 4370 O O . ALA A 1 593 ? 49.682 29.973 -28.097 1.00 37.07 593 ALA A O 1
ATOM 4372 N N . SER A 1 594 ? 48.844 28.461 -29.559 1.00 34.72 594 SER A N 1
ATOM 4373 C CA . SER A 1 594 ? 47.844 29.385 -30.107 1.00 36.07 594 SER A CA 1
ATOM 4374 C C . SER A 1 594 ? 46.757 29.780 -29.111 1.00 35.23 594 SER A C 1
ATOM 4375 O O . SER A 1 594 ? 46.199 30.871 -29.212 1.00 36.38 594 SER A O 1
ATOM 4378 N N . GLN A 1 595 ? 46.448 28.910 -28.160 1.00 35.30 595 GLN A N 1
ATOM 4379 C CA . GLN A 1 595 ? 45.355 29.176 -27.229 1.00 36.60 595 GLN A CA 1
ATOM 4380 C C . GLN A 1 595 ? 45.800 29.910 -25.980 1.00 37.19 595 GLN A C 1
ATOM 4381 O O . GLN A 1 595 ? 45.026 30.668 -25.428 1.00 39.10 595 GLN A O 1
ATOM 4387 N N . LYS A 1 596 ? 47.038 29.691 -25.536 1.00 37.79 596 LYS A N 1
ATOM 4388 C CA . LYS A 1 596 ? 47.525 30.251 -24.278 1.00 38.74 596 LYS A CA 1
ATOM 4389 C C . LYS A 1 596 ? 48.607 31.316 -24.486 1.00 36.60 596 LYS A C 1
ATOM 4390 O O . LYS A 1 596 ? 49.624 31.042 -25.094 1.00 36.34 596 LYS A O 1
ATOM 4396 N N . PRO A 1 597 ? 48.404 32.528 -23.950 1.00 36.44 597 PRO A N 1
ATOM 4397 C CA . PRO A 1 597 ? 49.468 33.519 -24.030 1.00 36.05 597 PRO A CA 1
ATOM 4398 C C . PRO A 1 597 ? 50.668 33.205 -23.138 1.00 34.83 597 PRO A C 1
ATOM 4399 O O . PRO A 1 597 ? 51.777 33.562 -23.490 1.00 35.65 597 PRO A O 1
ATOM 4403 N N . GLN A 1 598 ? 50.475 32.519 -22.020 1.00 31.78 598 GLN A N 1
ATOM 4404 C CA . GLN A 1 598 ? 51.602 32.250 -21.119 1.00 32.59 598 GLN A CA 1
ATOM 4405 C C . GLN A 1 598 ? 52.565 31.187 -21.681 1.00 33.18 598 GLN A C 1
ATOM 4406 O O . GLN A 1 598 ? 52.118 30.144 -22.134 1.00 36.10 598 GLN A O 1
ATOM 4412 N N . PRO A 1 599 ? 53.888 31.447 -21.660 1.00 33.36 599 PRO A N 1
ATOM 4413 C CA . PRO A 1 599 ? 54.829 30.422 -22.102 1.00 35.80 599 PRO A CA 1
ATOM 4414 C C . PRO A 1 599 ? 55.269 29.529 -20.937 1.00 36.43 599 PRO A C 1
ATOM 4415 O O . PRO A 1 599 ? 56.461 29.434 -20.655 1.00 37.06 599 PRO A O 1
ATOM 4419 N N . ASN A 1 600 ? 54.324 28.911 -20.236 1.00 35.75 600 ASN A N 1
ATOM 4420 C CA . ASN A 1 600 ? 54.688 28.112 -19.051 1.00 36.78 600 ASN A CA 1
ATOM 4421 C C . ASN A 1 600 ? 54.728 26.628 -19.440 1.00 35.70 600 ASN A C 1
ATOM 4422 O O . ASN A 1 600 ? 53.913 25.832 -18.987 1.00 36.69 600 ASN A O 1
ATOM 4427 N N . PHE A 1 601 ? 55.665 26.295 -20.321 1.00 34.59 601 PHE A N 1
ATOM 4428 C CA . PHE A 1 601 ? 55.829 24.932 -20.852 1.00 34.39 601 PHE A CA 1
ATOM 4429 C C . PHE A 1 601 ? 56.135 23.948 -19.710 1.00 32.93 601 PHE A C 1
ATOM 4430 O O . PHE A 1 601 ? 56.758 24.339 -18.735 1.00 31.30 601 PHE A O 1
ATOM 4438 N N . PRO A 1 602 ? 55.677 22.682 -19.816 1.00 34.14 602 PRO A N 1
ATOM 4439 C CA . PRO A 1 602 ? 55.952 21.651 -18.788 1.00 34.30 602 PRO A CA 1
ATOM 4440 C C . PRO A 1 602 ? 57.442 21.400 -18.532 1.00 34.70 602 PRO A C 1
ATOM 4441 O O . PRO A 1 602 ? 57.856 21.255 -17.386 1.00 33.38 602 PRO A O 1
ATOM 4445 N N . SER A 1 603 ? 58.240 21.356 -19.598 1.00 35.52 603 SER A N 1
ATOM 4446 C CA . SER A 1 603 ? 59.673 21.129 -19.458 1.00 35.65 603 SER A CA 1
ATOM 4447 C C . SER A 1 603 ? 60.393 21.684 -20.675 1.00 34.91 603 SER A C 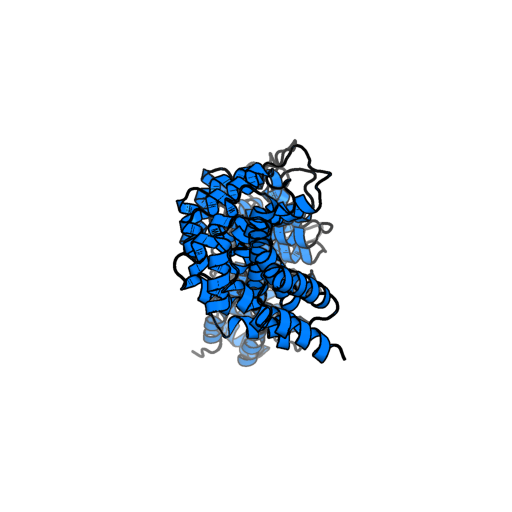1
ATOM 4448 O O . SER A 1 603 ? 59.742 22.017 -21.666 1.00 33.03 603 SER A O 1
ATOM 4451 N N . PRO A 1 604 ? 61.737 21.791 -20.602 1.00 35.48 604 PRO A N 1
ATOM 4452 C CA . PRO A 1 604 ? 62.503 22.458 -21.667 1.00 36.25 604 PRO A CA 1
ATOM 4453 C C . PRO A 1 604 ? 62.222 21.959 -23.083 1.00 36.64 604 PRO A C 1
ATOM 4454 O O . PRO A 1 604 ? 62.278 22.746 -24.022 1.00 37.32 604 PRO A O 1
ATOM 4458 N N . GLU A 1 605 ? 61.884 20.685 -23.235 1.00 37.26 605 GLU A N 1
ATOM 4459 C CA . GLU A 1 605 ? 61.651 20.107 -24.570 1.00 39.91 605 GLU A CA 1
ATOM 4460 C C . GLU A 1 605 ? 60.336 20.543 -25.217 1.00 40.91 605 GLU A C 1
ATOM 4461 O O . GLU A 1 605 ? 60.125 20.313 -26.409 1.00 42.09 605 GLU A O 1
ATOM 4467 N N . TYR A 1 606 ? 59.456 21.159 -24.435 1.00 41.35 606 TYR A N 1
ATOM 4468 C CA . TYR A 1 606 ? 58.188 21.671 -24.953 1.00 40.48 606 TYR A CA 1
ATOM 4469 C C . TYR A 1 606 ? 58.299 23.124 -25.422 1.00 38.43 606 TYR A C 1
ATOM 4470 O O . TYR A 1 606 ? 57.382 23.638 -26.050 1.00 37.37 606 TYR A O 1
ATOM 4479 N N . MET A 1 607 ? 59.424 23.766 -25.117 1.00 37.44 607 MET A N 1
ATOM 4480 C CA . MET A 1 607 ? 59.660 25.149 -25.484 1.00 36.85 607 MET A CA 1
ATOM 4481 C C . MET A 1 607 ? 59.986 25.219 -26.975 1.00 36.47 607 MET A C 1
ATOM 4482 O O . MET A 1 607 ? 61.159 25.190 -27.387 1.00 37.82 607 MET A O 1
ATOM 4487 N N . ILE A 1 608 ? 58.935 25.293 -27.784 1.00 35.21 608 ILE A N 1
ATOM 4488 C CA . ILE A 1 608 ? 59.076 25.298 -29.238 1.00 35.25 608 ILE A CA 1
ATOM 4489 C C . ILE A 1 608 ? 58.372 26.494 -29.901 1.00 36.71 608 ILE A C 1
ATOM 4490 O O . ILE A 1 608 ? 59.012 27.261 -30.639 1.00 37.11 608 ILE A O 1
ATOM 4495 N N . PHE A 1 609 ? 57.077 26.645 -29.622 1.00 36.82 609 PHE A N 1
ATOM 4496 C CA . PHE A 1 609 ? 56.253 27.753 -30.173 1.00 38.14 609 PHE A CA 1
ATOM 4497 C C . PHE A 1 609 ? 55.990 28.925 -29.217 1.00 37.00 609 PHE A C 1
ATOM 4498 O O . PHE A 1 609 ? 55.751 28.733 -28.027 1.00 39.31 609 PHE A O 1
ATOM 4506 N N . ASP A 1 610 ? 56.049 30.133 -29.768 1.00 35.45 610 ASP A N 1
ATOM 4507 C CA . ASP A 1 610 ? 55.640 31.375 -29.111 1.00 36.41 610 ASP A CA 1
ATOM 4508 C C . ASP A 1 610 ? 54.187 31.660 -29.520 1.00 35.17 610 ASP A C 1
ATOM 4509 O O . ASP A 1 610 ? 53.833 31.465 -30.687 1.00 35.27 610 ASP A O 1
ATOM 4514 N N . HIS A 1 611 ? 53.362 32.117 -28.570 1.00 34.01 611 HIS A N 1
ATOM 4515 C CA . HIS A 1 611 ? 51.933 32.413 -28.820 1.00 32.73 611 HIS A CA 1
ATOM 4516 C C . HIS A 1 611 ? 51.743 33.462 -29.940 1.00 35.00 611 HIS A C 1
ATOM 4517 O O . HIS A 1 611 ? 50.989 33.250 -30.903 1.00 33.99 611 HIS A O 1
ATOM 4524 N N . GLU A 1 612 ? 52.436 34.590 -29.814 1.00 33.57 612 GLU A N 1
ATOM 4525 C CA . GLU A 1 612 ? 52.333 35.641 -30.831 1.00 35.06 612 GLU A CA 1
ATOM 4526 C C . GLU A 1 612 ? 52.782 35.136 -32.205 1.00 35.92 612 GLU A C 1
ATOM 4527 O O . GLU A 1 612 ? 52.110 35.399 -33.193 1.00 34.20 612 GLU A O 1
ATOM 4533 N N . PHE A 1 613 ? 53.864 34.352 -32.253 1.00 35.14 613 PHE A N 1
ATOM 4534 C CA . PHE A 1 613 ? 54.244 33.693 -33.503 1.00 35.11 613 PHE A CA 1
ATOM 4535 C C . PHE A 1 613 ? 53.106 32.889 -34.129 1.00 35.26 613 PHE A C 1
ATOM 4536 O O . PHE A 1 613 ? 52.921 32.949 -35.338 1.00 36.85 613 PHE A O 1
ATOM 4544 N N . THR A 1 614 ? 52.332 32.148 -33.338 1.00 35.98 614 THR A N 1
ATOM 4545 C CA . THR A 1 614 ? 51.187 31.418 -33.911 1.00 34.09 614 THR A CA 1
ATOM 4546 C C . THR A 1 614 ? 50.171 32.354 -34.627 1.00 36.15 614 THR A C 1
ATOM 4547 O O . THR A 1 614 ? 49.612 31.984 -35.657 1.00 37.95 614 THR A O 1
ATOM 4551 N N . LYS A 1 615 ? 49.953 33.551 -34.086 1.00 34.62 615 LYS A N 1
ATOM 4552 C CA . LYS A 1 615 ? 49.114 34.556 -34.729 1.00 34.05 615 LYS A CA 1
ATOM 4553 C C . LYS A 1 615 ? 49.670 34.937 -36.100 1.00 32.78 615 LYS A C 1
ATOM 4554 O O . LYS A 1 615 ? 48.918 35.067 -37.056 1.00 30.72 615 LYS A O 1
ATOM 4560 N N . LEU A 1 616 ? 50.989 35.102 -36.203 1.00 32.06 616 LEU A N 1
ATOM 4561 C CA . LEU A 1 616 ? 51.632 35.382 -37.505 1.00 32.94 616 LEU A CA 1
ATOM 4562 C C . LEU A 1 616 ? 51.406 34.254 -38.513 1.00 34.11 616 LEU A C 1
ATOM 4563 O O . LEU A 1 616 ? 51.104 34.513 -39.679 1.00 33.06 616 LEU A O 1
ATOM 4568 N N . VAL A 1 617 ? 51.555 33.004 -38.072 1.00 34.09 617 VAL A N 1
ATOM 4569 C CA . VAL A 1 617 ? 51.350 31.870 -38.969 1.00 33.74 617 VAL A CA 1
ATOM 4570 C C . VAL A 1 617 ? 49.898 31.864 -39.453 1.00 34.64 617 VAL A C 1
ATOM 4571 O O . VAL A 1 617 ? 49.641 31.721 -40.638 1.00 34.74 617 VAL A O 1
ATOM 4575 N N . LYS A 1 618 ? 48.949 32.029 -38.537 1.00 35.77 618 LYS A N 1
ATOM 4576 C CA . LYS A 1 618 ? 47.547 32.097 -38.917 1.00 35.53 618 LYS A CA 1
ATOM 4577 C C . LYS A 1 618 ? 47.294 33.226 -39.915 1.00 36.26 618 LYS A C 1
ATOM 4578 O O . LYS A 1 618 ? 46.606 33.010 -40.902 1.00 34.92 618 LYS A O 1
ATOM 4584 N N . GLU A 1 619 ? 47.858 34.412 -39.656 1.00 34.08 619 GLU A N 1
ATOM 4585 C CA . GLU A 1 619 ? 47.675 35.560 -40.536 1.00 36.85 619 GLU A CA 1
ATOM 4586 C C . GLU A 1 619 ? 48.237 35.305 -41.950 1.00 34.82 619 GLU A C 1
ATOM 4587 O O . GLU A 1 619 ? 47.670 35.756 -42.944 1.00 33.28 619 GLU A O 1
ATOM 4593 N N . LEU A 1 620 ? 49.347 34.587 -42.059 1.00 35.51 620 LEU A N 1
ATOM 4594 C CA . LEU A 1 620 ? 50.095 34.577 -43.323 1.00 34.12 620 LEU A CA 1
ATOM 4595 C C . LEU A 1 620 ? 49.989 33.314 -44.156 1.00 33.68 620 LEU A C 1
ATOM 4596 O O . LEU A 1 620 ? 50.150 33.379 -45.361 1.00 33.06 620 LEU A O 1
ATOM 4601 N N . GLU A 1 621 ? 49.729 32.168 -43.536 1.00 35.49 621 GLU A N 1
ATOM 4602 C CA . GLU A 1 621 ? 49.734 30.897 -44.272 1.00 33.56 621 GLU A CA 1
ATOM 4603 C C . GLU A 1 621 ? 48.772 30.905 -45.472 1.00 34.70 621 GLU A C 1
ATOM 4604 O O . GLU A 1 621 ? 49.132 30.460 -46.565 1.00 34.46 621 GLU A O 1
ATOM 4610 N N . GLY A 1 622 ? 47.561 31.429 -45.267 1.00 33.30 622 GLY A N 1
ATOM 4611 C CA . GLY A 1 622 ? 46.548 31.438 -46.303 1.00 31.74 622 GLY A CA 1
ATOM 4612 C C . GLY A 1 622 ? 46.951 32.302 -47.469 1.00 32.03 622 GLY A C 1
ATOM 4613 O O . GLY A 1 622 ? 46.902 31.856 -48.619 1.00 31.63 622 GLY A O 1
ATOM 4614 N N . VAL A 1 623 ? 47.370 33.537 -47.181 1.00 29.75 623 VAL A N 1
ATOM 4615 C CA . VAL A 1 623 ? 47.672 34.486 -48.256 1.00 29.99 623 VAL A CA 1
ATOM 4616 C C . VAL A 1 623 ? 48.960 34.091 -48.993 1.00 29.40 623 VAL A C 1
ATOM 4617 O O . VAL A 1 623 ? 49.097 34.336 -50.191 1.00 27.93 623 VAL A O 1
ATOM 4621 N N . ILE A 1 624 ? 49.889 33.463 -48.282 1.00 28.72 624 ILE A N 1
ATOM 4622 C CA . ILE A 1 624 ? 51.099 32.947 -48.914 1.00 29.66 624 ILE A CA 1
ATOM 4623 C C . ILE A 1 624 ? 50.744 31.791 -49.864 1.00 29.36 624 ILE A C 1
ATOM 4624 O O . ILE A 1 624 ? 51.240 31.731 -50.985 1.00 28.19 624 ILE A O 1
ATOM 4629 N N . THR A 1 625 ? 49.871 30.901 -49.404 1.00 30.23 625 THR A N 1
ATOM 4630 C CA . THR A 1 625 ? 49.424 29.777 -50.206 1.00 32.49 625 THR A CA 1
ATOM 4631 C C . THR A 1 625 ? 48.816 30.260 -51.511 1.00 33.84 625 THR A C 1
ATOM 4632 O O . THR A 1 625 ? 49.163 29.739 -52.586 1.00 35.91 625 THR A O 1
ATOM 4636 N N . LYS A 1 626 ? 47.937 31.267 -51.435 1.00 31.86 626 LYS A N 1
ATOM 4637 C CA . LYS A 1 626 ? 47.354 31.851 -52.653 1.00 32.40 626 LYS A CA 1
ATOM 4638 C C . LYS A 1 626 ? 48.419 32.469 -53.536 1.00 29.94 626 LYS A C 1
ATOM 4639 O O . LYS A 1 626 ? 48.364 32.343 -54.744 1.00 29.56 626 LYS A O 1
ATOM 4645 N N . ALA A 1 627 ? 49.389 33.159 -52.944 1.00 30.75 627 ALA A N 1
ATOM 4646 C CA . ALA A 1 627 ? 50.431 33.816 -53.751 1.00 33.93 627 ALA A CA 1
ATOM 4647 C C . ALA A 1 627 ? 51.268 32.796 -54.563 1.00 36.48 627 ALA A C 1
ATOM 4648 O O . ALA A 1 627 ? 51.661 33.068 -55.700 1.00 38.70 627 ALA A O 1
ATOM 4650 N N . ILE A 1 628 ? 51.488 31.619 -53.982 1.00 38.02 628 ILE A N 1
ATOM 4651 C CA . ILE A 1 628 ? 52.316 30.577 -54.581 1.00 39.63 628 ILE A CA 1
ATOM 4652 C C . ILE A 1 628 ? 51.581 29.864 -55.720 1.00 42.72 628 ILE A C 1
ATOM 4653 O O . ILE A 1 628 ? 52.156 29.645 -56.789 1.00 41.80 628 ILE A O 1
ATOM 4658 N N . TYR A 1 629 ? 50.313 29.518 -55.498 1.00 46.67 629 TYR A N 1
ATOM 4659 C CA . TYR A 1 629 ? 49.514 28.808 -56.511 1.00 49.86 629 TYR A CA 1
ATOM 4660 C C . TYR A 1 629 ? 49.112 29.675 -57.709 1.00 52.12 629 TYR A C 1
ATOM 4661 O O . TYR A 1 629 ? 48.885 29.149 -58.791 1.00 52.95 629 TYR A O 1
ATOM 4670 N N . LYS A 1 630 ? 49.009 30.988 -57.519 1.00 55.37 630 LYS A N 1
ATOM 4671 C CA . LYS A 1 630 ? 48.823 31.926 -58.635 1.00 57.86 630 LYS A CA 1
ATOM 4672 C C . LYS A 1 630 ? 49.730 31.595 -59.820 1.00 60.47 630 LYS A C 1
ATOM 4673 O O . LYS A 1 630 ? 50.921 31.330 -59.641 1.00 59.84 630 LYS A O 1
ATOM 4679 N N . SER A 1 631 ? 49.155 31.612 -61.025 1.00 63.99 631 SER A N 1
ATOM 4680 C CA . SER A 1 631 ? 49.907 31.389 -62.263 1.00 66.45 631 SER A CA 1
ATOM 4681 C C . SER A 1 631 ? 50.468 32.701 -62.821 1.00 68.04 631 SER A C 1
ATOM 4682 O O . SER A 1 631 ? 51.686 32.898 -62.841 1.00 67.63 631 SER A O 1
ATOM 4685 N N . SER A 1 632 ? 49.560 33.590 -63.249 1.00 69.69 632 SER A N 1
ATOM 4686 C CA . SER A 1 632 ? 49.876 34.783 -64.066 1.00 70.06 632 SER A CA 1
ATOM 4687 C C . SER A 1 632 ? 50.148 34.390 -65.525 1.00 69.79 632 SER A C 1
ATOM 4688 O O . SER A 1 632 ? 49.677 35.050 -66.450 1.00 69.45 632 SER A O 1
#

B-factor: mean 35.88, std 10.22, range [10.57, 89.52]

Radius of gyration: 32.2 Å; Cα contacts (8 Å, |Δi|>4): 833; chains: 1; bounding box: 85×69×89 Å

InterPro domains:
  IPR000225 Armadillo [PS50176] (60-97)
  IPR000225 Armadillo [SM00185] (50-91)
  IPR000225 Armadillo [SM00185] (155-195)
  IPR000225 Armadillo [SM00185] (300-342)
  IPR006953 Vesicle tethering protein Uso1/P115-like, head domain [PF04869] (347-628)
  IPR006955 Uso1/p115-like vesicle tethering protein, C-terminal [PF04871] (788-951)
  IPR011989 Armadillo-like helical [G3DSA:1.25.10.10] (18-632)
  IPR016024 Armadillo-type fold [SSF48371] (18-287)
  IPR016024 Armadillo-type fold [SSF48371] (286-587)
  IPR024095 Vesicle tethering protein p115 [PTHR10013] (6-953)
  IPR041209 Vesicle tethering protein p115, armadillo tether-repeat [PF18770] (270-329)

GO terms:
  GO:0098548 cytoplasmic side of Golgi membrane (C, IDA)
  GO:0005829 cytosol (C, IDA)
  GO:0051260 protein homooligomerization (P, IDA)
  GO:0048219 inter-Golgi cisterna vesicle-mediated transport (P, IMP)
  GO:0042802 identical protein binding (F, IPI)

Nearest PDB structures (foldseek):
  3grl-assembly1_A  TM=1.002E+00  e=1.950E-71  Bos taurus
  3gq2-assembly1_A  TM=9.782E-01  e=2.236E-63  Bos taurus
  3gq2-assembly1_B  TM=9.775E-01  e=4.692E-62  Bos taurus
  2w3c-assembly1_A  TM=9.880E-01  e=5.200E-56  Homo sapiens
  6lsu-assembly1_A  TM=8.269E-01  e=8.660E-23  Saccharomyces cerevisiae S288C

Sequence (601 aa):
TEAETIQKLCDRVASSTLLDDRRNAVRALKSLSKKYRLEVGIQAMEHLIHVLQTDRSDSEIIGYALDTLYNIISNDDLGSQFTEIFIKQQENVTLLLSLLEEFDFHVRWPGVKLLTSLLKQLGPQVQQIILVSPMGVSRLMDLLADSREVIRNDGVLLLQALTRSNGAIQKIVAFENAFERLLDIITEEGNSDGGIVVEDCLILLQNLLKNNNSNQNFFKEGSYIQRMKPWFEVGDENSGWSAQKVTNLHLMLQLVRVLVSPNNPPGATSSCQKAMFQCGLLQQLCTILMATGVPADILTETINTVSEVIRGCQVNQDYFASVNAPSNPPRPAIVVLLMSMVNERQPFVLRCAVLYCFQCFLYKNQKGQGEIVSTLLPSTIDATGNTVSAGQLLCGGLFSTDSLSNWCAAVALAHALQENATQKEQLLRVQLATSIGNPPVSLLQQCTNILSQGSKIQTRVGLLMLLCTWLSNCPIAVTHFLHNSANVPFLTGQIAENLGEEEQLVQGLCALLLGISIYFNDNSLETYMKEKLKQLIEKRIGKENFIEKLGFISKHELYSRASQKPQPNFPSPEYMIFDHEFTKLVKELEGVITKAIYKSS

Solvent-accessible surface area: 26098 Å² total; per-residue (Å²): 131,80,37,109,63,4,67,151,28,0,68,100,5,52,83,23,121,111,57,83,65,42,30,72,0,0,89,37,0,64,72,32,1,142,184,112,49,87,21,0,1,100,65,0,7,93,50,0,0,92,4,0,94,66,26,93,116,22,35,77,0,0,3,43,0,0,30,0,0,44,28,0,0,14,76,166,130,88,0,37,102,12,0,76,67,0,18,165,81,110,139,7,0,41,24,1,0,31,1,2,94,40,131,69,72,124,0,8,81,7,0,0,58,0,0,14,9,0,3,150,46,23,12,104,87,0,6,90,10,0,54,100,14,110,148,1,9,40,37,0,15,90,0,4,75,11,116,77,107,82,0,16,46,21,0,0,69,0,0,27,10,0,0,170,110,24,36,52,0,11,94,57,0,3,162,63,83,0,1,55,71,0,1,40,0,0,73,125,55,34,30,2,91,10,25,119,21,0,47,25,0,0,54,0,1,28,32,0,1,108,146,8,86,57,2,8,77,75,2,36,120,33,70,32,5,101,62,0,61,51,4,0,98,22,53,153,84,27,107,64,24,66,87,49,8,33,54,0,0,59,19,0,0,58,2,0,40,17,0,1,24,41,125,19,62,116,52,34,18,64,39,3,4,128,23,0,64,125,36,15,0,0,45,28,0,3,78,2,18,36,45,119,40,17,36,70,97,0,45,18,16,0,5,11,0,0,0,10,0,0,47,36,21,76,87,0,1,47,61,1,32,71,18,78,8,124,30,156,72,71,72,30,1,14,5,35,5,0,81,18,0,31,60,117,222,60,70,32,86,22,7,4,3,4,0,4,0,0,14,2,2,2,34,129,1,101,109,1,6,13,90,7,0,47,56,25,22,101,52,153,142,131,66,95,49,38,106,52,11,7,0,106,26,1,25,44,3,2,71,44,127,22,13,31,1,8,0,1,0,0,1,0,1,6,9,0,0,26,115,5,73,80,22,7,87,50,0,12,116,10,107,30,110,53,79,178,80,82,98,118,26,26,0,5,17,40,0,5,50,19,6,76,112,84,24,138,60,21,8,29,0,0,0,0,2,0,0,0,12,0,0,8,97,6,53,72,0,1,32,86,0,3,128,56,91,63,3,1,61,40,0,2,31,31,0,43,79,148,69,43,151,122,38,53,6,3,1,0,0,0,0,0,0,1,0,0,0,0,86,27,14,83,73,82,27,130,94,37,32,76,84,95,1,15,96,42,0,74,149,125,20,23,42,133,61,0,30,91,20,1,2,35,0,40,152,53,144,28,22,62,117,12,45,123,104,26,34,10,78,31,87,31,48,125,87,1,24,4,9,27,24,6,4,91,20,1,176,126,8,38,42,52,0,30,147,23,1,95,137,95,135

Secondary structure (DSSP, 8-state):
-HHHHHHHHHHHHHH--SHHHHHHHHHHHHHTTTTTTTHIIIIIHHHHHHHHHS-TT-HHHHHHHHHHHHHHH----HHHHHHHHHHHSTHHHHHHHHHTT---HHHHHHHHHHHHHHHHHSHHHHHHHHHHSTTHHHHHHGGGG-SSHHHHHHHHHHHHHHHTT-HHHHHHHHHTTHHHHHHHHHHHHTGGGSHHHHHHHHHHHHHHHTT-HHHHHHHHHTT-GGGGGGGG---S-SS---HHHHHHHHHHHHHHHHHT-TTS-HHHHHHHHHHHHHTTHHHHHHHHHT-SS--HHHHHHHHHHHHHHHTT-HHHHHHHHH-EESSSS-EEHHHHHHHHHT-TTS-HHHHHHHHHHHHHHHTT-HHHHHHHHHTTSS-----TTSSS-HHHHHHHHHTSS-HHHHHHHHHHHHHHHTT-HHHHHHHTT-B--PPTTPPP-BHHHHHHHHTTTT--HHHHHHHHHHHHHHHTT-HHHHHHHHHSTTHHHHHHHHHHS---HHHHHHHHHHHHHHHHHHHT--S--GGG-HHHHHHHHHHHT-HHHHHHHHHHHHHSTTHHHHHH-S----SSGGGTT--HHHHHHHHHHHHHHHHHHH---

CATH classification: 1.25.10.10

Organism: Bos taurus (NCBI:txid9913)

Foldseek 3Di:
DVLVVLLVLQVCLVPPDDPVRVQVSLQVLLVCLPPHADSCLVRVLVSLLVCLVPVPVDLNSLLSSLSSLLSQQDPCVRNQVSLVVQCVPVVSLVSLLVQLVDDPCSRNVSSLSSLLSSLQRPPVSSLVSQVPDVCSLVSLLCQCVRPDPSSNLSSLSSLLSNLAPPQVSLVVSLVVPLLVSLLVVCVVCPQLVRPDSLLSSLSSLCSSQAVHLPSLVSCVVVLPVLSLQVNLPDDPDQADDDPSSVSRLLSSLVSLCSQLPPPHDNVRNQSSLVSCVVSCNLVSLVVVLQDHNHDPVSNLSSLLSNLSSQAPHAVSLVVQQPDWHPDPLTHRPLRVLLCQLLPPPHDPSSNLSSLSSLLRSLHNHLVSLCQQLVVQAPDVDPPPSPPDGNNNSLVCLCPDLDLSSVLSSLVSNLSSQAPPQVSLVRQQRGWDDDDPPDDIDRPLVVLQVVCPVPHDPSNLLSSLLSLLSSLAPHQVSLCVQVVPPVRLVVLLVLLQDDDDDSSLLSNLSSLSNLLSSLVSHPCPRVVDHNVNSLVSCCPSHRLVSSLVSVVSNCVPPLLVVQCVDQRPSDPDPVSSRDHNVSSVSSVVRSVVSNVSNPDDD